Protein AF-D2VKE7-F1 (afdb_monomer)

pLDDT: mean 75.68, std 16.63, range [27.62, 98.12]

Secondary structure (DSSP, 8-state):
----------PPEEEEHHHHHHHHHHHHTTS-S-TT-S---SEEEEESHHHHH-S-EEEE----TT-TT---EEEE-TT----PEEEEEEES----TTGGGTS-GGG--HHHHHHTTEEEEEEEEE-TTS-EEEEEEEEEEHHHHHHHHHTT-HHHHHHHTBPSSTTEEEE-HHHHHIIIIIIIIII--HHHHHHHHHHIIIIIIIHHHHHIIIII--HHHHHHHHHHHHHHHHHHHHHHHHSSB--GGGGHHHHHHHHT-----HHHHHHHHHHHHHHHHHHHHHHHHHHHHHHHHHHHHTTTS-THHHHHHHHHHH-HHHHHHHH-EEEEEEEEE-TTSPEE-HHHHHSSHHHHHHHHHT-----HHHHHHHHHHHTT-----TT-EEEEEEEE-HHHHTT---GGGHHHHTTTTEEEEEEE-TTS-EEEEEEE-PPP----HHHHHHHTTS-TTSTTGGGTS-EEEEEEEEEEE-EEEEEEEEETTEEEEE-TTHHHHHHHHHH-TT--TTHHHHHHHHHH-TT--HHHHHHHHGGGTTEEEEEEEETT-SS-EEEEEEETTTTEEEPSGGGTTTSTT--B-PBP-HHHHHHHHHHTTTT-----S---SSHHHHHHHHHHHHHHHHHHHS-TTEEEEEEEEEETT--

Sequence (651 aa):
MEQSNFDAGGGSELISIQELIKKIQSLHSHFNDDHELHHPFRSIYLYGSSVYENKACKLVHNIRDDDDDSEGYLMIREGVVVGDLDILLVRDGFHHSGLKDLIHEEDRDEKDVFFEQDITLHFKLKGSKGNWYDIETHIMSTSIFMETIRQHKGITCQYVFMDRNEFVIYEDELMGWFRCFWFRNFHFHRRLFRRMIVREADVWCYSKARRLITIEKDYEKGKKNLIHGIRYFRLSNQILENLTINDYTVTNDLKKQVLSQNSTDWKYWEEMFEPMYLSERDEFNKKVDLHIQGGLKVASEYSEKVGVSTLCNIIEDHGLQYLSLNFSTDIIPLAIFDQNGEELDLVKYLTCESLIRVLLMGVKLNSEDYRHHILKQLSNLESDIRGYSILFKITQLEEMERIDETIPRKPLRETNGIVMSATVTDSLEITYKPVAVPLPKVYDEFRWLNTSTKNKTQSSQLSLLEVDEITSISKNYRGDTYILYNYCGKWRWSHPNEDLQYFTKLSNVRHSSGNEKEQFCSLLSPGANFEELNARLDNHTNKNFIFVKPISENYLSLIAVRDLTNNTILDLEPFSNLLFDCKYIQKENIGMLKKKALEMSSDLLYKLPYKCSSQHEKDIVTLLKYLYYLSNSLGFCYDGFNINLKLKSGR

Solvent-accessible surface area (backbone atoms only — not comparable to full-atom values): 36238 Å² total; per-residue (Å²): 134,81,85,76,76,77,79,73,84,67,68,61,40,43,40,50,43,59,58,54,49,48,51,54,47,59,59,42,61,65,46,50,93,69,91,79,65,94,64,79,57,44,30,32,34,57,39,55,69,49,53,42,70,33,94,32,55,48,62,54,80,70,68,56,98,84,49,100,76,54,76,53,40,42,41,33,46,57,92,61,84,67,52,59,43,33,34,43,38,30,16,55,80,63,59,62,74,68,56,67,83,76,48,62,84,90,70,72,46,82,71,49,60,55,54,56,36,45,44,80,45,79,49,75,47,70,36,76,83,66,52,77,35,48,34,40,37,37,40,30,18,35,59,58,49,53,48,40,44,68,62,25,35,53,71,50,41,53,63,48,27,48,54,84,62,49,45,48,80,43,60,40,66,64,54,46,39,38,38,74,45,47,38,65,42,22,53,38,30,53,66,56,36,48,56,30,41,52,45,46,22,50,55,68,9,40,51,40,14,50,43,24,32,68,72,70,62,39,52,68,63,12,51,52,24,42,50,47,20,45,41,51,34,60,51,46,45,36,33,73,76,64,67,26,41,88,65,66,55,81,45,47,65,57,45,52,61,57,68,71,54,86,79,74,54,55,69,60,50,45,73,69,45,43,64,56,41,51,50,43,50,51,51,40,50,51,55,47,49,53,50,43,51,52,37,51,51,54,40,50,75,38,54,89,45,73,35,68,64,31,54,51,50,48,35,75,75,43,8,57,37,50,43,6,41,49,66,46,25,36,58,42,82,74,40,35,27,42,66,84,49,49,76,48,61,48,79,79,36,67,68,29,66,68,55,52,49,61,54,52,74,40,43,62,66,91,45,68,69,61,45,50,53,50,49,58,63,51,69,78,57,92,76,87,62,52,46,25,33,34,36,30,32,37,33,58,49,68,78,58,66,76,73,55,89,63,75,72,46,55,38,62,57,31,42,48,59,21,28,34,33,43,34,28,35,91,86,72,45,76,45,78,45,85,55,34,78,53,76,62,68,77,71,66,61,67,56,50,64,61,68,36,76,81,46,83,84,64,75,59,58,76,73,70,56,46,74,65,44,77,78,46,36,29,72,29,66,30,54,55,51,35,36,38,23,40,55,75,91,40,80,46,74,46,54,80,61,47,65,61,48,48,54,46,44,74,44,40,88,79,73,71,83,67,57,62,57,57,51,51,31,47,24,46,32,86,85,52,52,66,68,62,52,48,69,69,40,66,92,43,53,61,33,30,42,31,27,33,33,30,77,86,48,83,39,40,27,45,74,46,35,33,36,66,90,80,71,42,78,50,78,58,74,89,48,56,82,67,48,62,90,32,54,53,69,62,69,52,62,60,70,60,49,43,52,51,17,61,74,43,50,83,74,59,73,73,80,69,96,70,84,66,92,47,70,67,54,44,52,53,51,40,30,52,51,39,49,53,52,45,28,76,64,44,58,95,54,37,75,28,67,47,71,44,65,34,24,69,88,74,85

Mean predicted aligned error: 10.67 Å

Foldseek 3Di:
DDDDPPPPPQDWWKDFVVVVVVVVVVVVVQFDPDPPDPDFFQFKFKDDPLVLQDLQFQFPPPDPVPDPPDTTIRGGGGPRPRAEIEMETEGADIARPPCCVVDDPVRDDPVVVQVRFWDWDWDWDQIPVRDIYIYIYIGHYLLVLVVCLLLLQLRSLQRLQADPDRGIPDHDLLRCLCSPPQCLQFRDELVSNLVNLCCCLVPVAQVVLVCCLPPVVNNVVSLVSLLVSLLSLVQVVCCLVPVHRPRSNPSNVVSVVSVPDDDSDVVVVCVPRVVSSVVSSVVSVVSSVVLQVVLLVLLVVLLVPAADVSVQVCLVVAFNSSCCHHVQKGKAWDFKAALLRDTDDCSVCSSPPLVLLLRVLSHPDPDPVVVVVSVVVNVVDDDDSANMKIKIWIAHDPVVVVVDPDDSCQRVQQQHGWIWMWHQHPVRHTHIATFWGDGGPDPCVVVVCVVCPVVPPPVCVVVVQQFDDFPFKFFAWPFWKKKWADDSLDIDIGTNCVVSVSSVCSSCVPDDPPVVVVLQQVQLDNPDDPVLLSVLCVVPNQKIFMWGDWPVDSHTATEWIAGRVVRDTDDCVVVCPSGPVHHYTDTDDVVVLLVVLVVCVVVLPDDRPDDDPDVVSVSVVSSVSSQVVVCVVPPPGTNTMDIDTQHPVRD

Structure (mmCIF, N/CA/C/O backbone):
data_AF-D2VKE7-F1
#
_entry.id   AF-D2VKE7-F1
#
loop_
_atom_site.group_PDB
_atom_site.id
_atom_site.type_symbol
_atom_site.label_atom_id
_atom_site.label_alt_id
_atom_site.label_comp_id
_atom_site.label_asym_id
_atom_site.label_entity_id
_atom_site.label_seq_id
_atom_site.pdbx_PDB_ins_code
_atom_site.Cartn_x
_atom_site.Cartn_y
_atom_site.Cartn_z
_atom_site.occupancy
_atom_site.B_iso_or_equiv
_atom_site.auth_seq_id
_atom_site.auth_comp_id
_atom_site.auth_asym_id
_atom_site.auth_atom_id
_atom_site.pdbx_PDB_model_num
ATOM 1 N N . MET A 1 1 ? 3.727 -2.677 -62.924 1.00 36.53 1 MET A N 1
ATOM 2 C CA . MET A 1 1 ? 4.620 -3.054 -61.814 1.00 36.53 1 MET A CA 1
ATOM 3 C C . MET A 1 1 ? 3.749 -3.709 -60.775 1.00 36.53 1 MET A C 1
ATOM 5 O O . MET A 1 1 ? 2.886 -3.053 -60.208 1.00 36.53 1 MET A O 1
ATOM 9 N N . GLU A 1 2 ? 3.883 -5.024 -60.700 1.00 29.02 2 GLU A N 1
ATOM 10 C CA . GLU A 1 2 ? 3.156 -5.911 -59.803 1.00 29.02 2 GLU A CA 1
ATOM 11 C C . GLU A 1 2 ? 3.424 -5.526 -58.346 1.00 29.02 2 GLU A C 1
ATOM 13 O O . GLU A 1 2 ? 4.550 -5.184 -57.982 1.00 29.02 2 GLU A O 1
ATOM 18 N N . GLN A 1 3 ? 2.376 -5.569 -57.521 1.00 28.12 3 GLN A N 1
ATOM 19 C CA . GLN A 1 3 ? 2.510 -5.576 -56.070 1.00 28.12 3 GLN A CA 1
ATOM 20 C C . GLN A 1 3 ? 3.295 -6.831 -55.682 1.00 28.12 3 GLN A C 1
ATOM 22 O O . GLN A 1 3 ? 2.772 -7.942 -55.726 1.00 28.12 3 GLN A O 1
ATOM 27 N N . SER A 1 4 ? 4.567 -6.649 -55.337 1.00 27.62 4 SER A N 1
ATOM 28 C CA . SER A 1 4 ? 5.378 -7.694 -54.732 1.00 27.62 4 SER A CA 1
ATOM 29 C C . SER A 1 4 ? 4.801 -8.015 -53.354 1.00 27.62 4 SER A C 1
ATOM 31 O O . SER A 1 4 ? 5.002 -7.257 -52.400 1.00 27.62 4 SER A O 1
ATOM 33 N N . ASN A 1 5 ? 4.091 -9.139 -53.259 1.00 30.50 5 ASN A N 1
ATOM 34 C CA . ASN A 1 5 ? 3.922 -9.854 -52.004 1.00 30.50 5 ASN A CA 1
ATOM 35 C C . ASN A 1 5 ? 5.329 -10.166 -51.493 1.00 30.50 5 ASN A C 1
ATOM 37 O O . ASN A 1 5 ? 6.007 -11.056 -52.004 1.00 30.50 5 ASN A O 1
ATOM 41 N N . PHE A 1 6 ? 5.788 -9.384 -50.521 1.00 29.62 6 PHE A N 1
ATOM 42 C CA . PHE A 1 6 ? 6.873 -9.806 -49.656 1.00 29.62 6 PHE A CA 1
ATOM 43 C C . PHE A 1 6 ? 6.324 -10.972 -48.829 1.00 29.62 6 PHE A C 1
ATOM 45 O O . PHE A 1 6 ? 5.795 -10.779 -47.737 1.00 29.62 6 PHE A O 1
ATOM 52 N N . ASP A 1 7 ? 6.449 -12.183 -49.369 1.00 37.47 7 ASP A N 1
ATOM 53 C CA . ASP A 1 7 ? 6.591 -13.387 -48.558 1.00 37.47 7 ASP A CA 1
ATOM 54 C C . ASP A 1 7 ? 7.908 -13.241 -47.787 1.00 37.47 7 ASP A C 1
ATOM 56 O O . ASP A 1 7 ? 8.971 -13.727 -48.176 1.00 37.47 7 ASP A O 1
ATOM 60 N N . ALA A 1 8 ? 7.852 -12.482 -46.694 1.00 36.50 8 ALA A N 1
ATOM 61 C CA . ALA A 1 8 ? 8.886 -12.482 -45.682 1.00 36.50 8 ALA A CA 1
ATOM 62 C C . ALA A 1 8 ? 8.768 -13.805 -44.919 1.00 36.50 8 ALA A C 1
ATOM 64 O O . ALA A 1 8 ? 8.198 -13.867 -43.832 1.00 36.50 8 ALA A O 1
ATOM 65 N N . GLY A 1 9 ? 9.336 -14.865 -45.495 1.00 38.34 9 GLY A N 1
ATOM 66 C CA . GLY A 1 9 ? 9.727 -16.082 -44.786 1.00 38.34 9 GLY A CA 1
ATOM 67 C C . GLY A 1 9 ? 10.853 -15.808 -43.783 1.00 38.34 9 GLY A C 1
ATOM 68 O O . GLY A 1 9 ? 11.872 -16.492 -43.798 1.00 38.34 9 GLY A O 1
ATOM 69 N N . GLY A 1 10 ? 10.696 -14.773 -42.954 1.00 45.66 10 GLY A N 1
ATOM 70 C CA . GLY A 1 10 ? 11.556 -14.506 -41.816 1.00 45.66 10 GLY A CA 1
ATOM 71 C C . GLY A 1 10 ? 11.177 -15.475 -40.704 1.00 45.66 10 GLY A C 1
ATOM 72 O O . GLY A 1 10 ? 10.166 -15.284 -40.026 1.00 45.66 10 GLY A O 1
ATOM 73 N N . GLY A 1 11 ? 11.924 -16.569 -40.569 1.00 51.50 11 GLY A N 1
ATOM 74 C CA . GLY A 1 11 ? 11.696 -17.540 -39.506 1.00 51.50 11 GLY A CA 1
ATOM 75 C C . GLY A 1 11 ? 11.968 -16.904 -38.144 1.00 51.50 11 GLY A C 1
ATOM 76 O O . GLY A 1 11 ? 13.064 -16.434 -37.899 1.00 51.50 11 GLY A O 1
ATOM 77 N N . SER A 1 12 ? 11.030 -16.912 -37.206 1.00 53.09 12 SER A N 1
ATOM 78 C CA . SER A 1 12 ? 11.308 -16.510 -35.817 1.00 53.09 12 SER A CA 1
ATOM 79 C C . SER A 1 12 ? 12.436 -17.347 -35.192 1.00 53.09 12 SER A C 1
ATOM 81 O O . SER A 1 12 ? 12.582 -18.527 -35.515 1.00 53.09 12 SER A O 1
ATOM 83 N N . GLU A 1 13 ? 13.236 -16.756 -34.299 1.00 60.75 13 GLU A N 1
ATOM 84 C CA . GLU A 1 13 ? 14.143 -17.526 -33.442 1.00 60.75 13 GLU A CA 1
ATOM 85 C C . GLU A 1 13 ? 13.379 -17.894 -32.168 1.00 60.75 13 GLU A C 1
ATOM 87 O O . GLU A 1 13 ? 12.838 -17.041 -31.468 1.00 60.75 13 GLU A O 1
ATOM 92 N N . LEU A 1 14 ? 13.256 -19.188 -31.901 1.00 55.53 14 LEU A N 1
ATOM 93 C CA . LEU A 1 14 ? 12.597 -19.676 -30.696 1.00 55.53 14 LEU A CA 1
ATOM 94 C C . LEU A 1 14 ? 13.662 -19.921 -29.632 1.00 55.53 14 LEU A C 1
ATOM 96 O O . LEU A 1 14 ? 14.629 -20.646 -29.894 1.00 55.53 14 LEU A O 1
ATOM 100 N N . ILE A 1 15 ? 13.474 -19.329 -28.452 1.00 63.81 15 ILE A N 1
ATOM 101 C CA . ILE A 1 15 ? 14.066 -19.841 -27.215 1.00 63.81 15 ILE A CA 1
ATOM 102 C C . ILE A 1 15 ? 12.986 -20.703 -26.572 1.00 63.81 15 ILE A C 1
ATOM 104 O O . ILE A 1 15 ? 11.871 -20.236 -26.319 1.00 63.81 15 ILE A O 1
ATOM 108 N N . SER A 1 16 ? 13.294 -21.976 -26.338 1.00 65.00 16 SER A N 1
ATOM 109 C CA . SER A 1 16 ? 12.373 -22.844 -25.615 1.00 65.00 16 SER A CA 1
ATOM 110 C C . SER A 1 16 ? 12.223 -22.315 -24.186 1.00 65.00 16 SER A C 1
ATOM 112 O O . SER A 1 16 ? 13.207 -22.227 -23.446 1.00 65.00 16 SER A O 1
ATOM 114 N N . ILE A 1 17 ? 10.995 -21.954 -23.785 1.00 63.28 17 ILE A N 1
ATOM 115 C CA . ILE A 1 17 ? 10.716 -21.580 -22.388 1.00 63.28 17 ILE A CA 1
ATOM 116 C C . ILE A 1 17 ? 11.044 -22.767 -21.495 1.00 63.28 17 ILE A C 1
ATOM 118 O O . ILE A 1 17 ? 11.577 -22.571 -20.413 1.00 63.28 17 ILE A O 1
ATOM 122 N N . GLN A 1 18 ? 10.822 -23.995 -21.965 1.00 63.12 18 GLN A N 1
ATOM 123 C CA . GLN A 1 18 ? 11.223 -25.181 -21.226 1.00 63.12 18 GLN A CA 1
ATOM 124 C C . GLN A 1 18 ? 12.740 -25.301 -21.071 1.00 63.12 18 GLN A C 1
ATOM 126 O O . GLN A 1 18 ? 13.175 -25.729 -20.015 1.00 63.12 18 GLN A O 1
ATOM 131 N N . GLU A 1 19 ? 13.568 -24.934 -22.055 1.00 66.88 19 GLU A N 1
ATOM 132 C CA . GLU A 1 19 ? 15.032 -24.925 -21.875 1.00 66.88 19 GLU A CA 1
ATOM 133 C C . GLU A 1 19 ? 15.481 -23.843 -20.895 1.00 66.88 19 GLU A C 1
ATOM 135 O O . GLU A 1 19 ? 16.331 -24.104 -20.044 1.00 66.88 19 GLU A O 1
ATOM 140 N N . LEU A 1 20 ? 14.887 -22.650 -20.975 1.00 69.50 20 LEU A N 1
ATOM 141 C CA . LEU A 1 20 ? 15.126 -21.566 -20.024 1.00 69.50 20 LEU A CA 1
ATOM 142 C C . LEU A 1 20 ? 14.704 -21.983 -18.606 1.00 69.50 20 LEU A C 1
ATOM 144 O O . LEU A 1 20 ? 15.504 -21.882 -17.680 1.00 69.50 20 LEU A O 1
ATOM 148 N N . ILE A 1 21 ? 13.495 -22.528 -18.445 1.00 66.62 21 ILE A N 1
ATOM 149 C CA . ILE A 1 21 ? 12.981 -23.064 -17.180 1.00 66.62 21 ILE A CA 1
ATOM 150 C C . ILE A 1 21 ? 13.853 -24.221 -16.699 1.00 66.62 21 ILE A C 1
ATOM 152 O O . ILE A 1 21 ? 14.247 -24.202 -15.544 1.00 66.62 21 ILE A O 1
ATOM 156 N N . LYS A 1 22 ? 14.236 -25.183 -17.549 1.00 69.69 22 LYS A N 1
ATOM 157 C CA . LYS A 1 22 ? 15.144 -26.289 -17.189 1.00 69.69 22 LYS A CA 1
ATOM 158 C C . LYS A 1 22 ? 16.506 -25.766 -16.755 1.00 69.69 22 LYS A C 1
ATOM 160 O O . LYS A 1 22 ? 17.082 -26.292 -15.808 1.00 69.69 22 LYS A O 1
ATOM 165 N N . LYS A 1 23 ? 17.034 -24.721 -17.400 1.00 71.69 23 LYS A N 1
ATOM 166 C CA . LYS A 1 23 ? 18.300 -24.097 -17.002 1.00 71.69 23 LYS A CA 1
ATOM 167 C C . LYS A 1 23 ? 18.164 -23.426 -15.640 1.00 71.69 23 LYS A C 1
ATOM 169 O O . LYS A 1 23 ? 18.988 -23.683 -14.766 1.00 71.69 23 LYS A O 1
ATOM 174 N N . ILE A 1 24 ? 17.100 -22.656 -15.437 1.00 67.62 24 ILE A N 1
ATOM 175 C CA . ILE A 1 24 ? 16.751 -22.041 -14.154 1.00 67.62 24 ILE A CA 1
ATOM 176 C C . ILE A 1 24 ? 16.557 -23.118 -13.069 1.00 67.62 24 ILE A C 1
ATOM 178 O O . ILE A 1 24 ? 17.099 -22.996 -11.977 1.00 67.62 24 ILE A O 1
ATOM 182 N N . GLN A 1 25 ? 15.860 -24.212 -13.373 1.00 67.38 25 GLN A N 1
ATOM 183 C CA . GLN A 1 25 ? 15.643 -25.353 -12.482 1.00 67.38 25 GLN A CA 1
ATOM 184 C C . GLN A 1 25 ? 16.943 -26.114 -12.190 1.00 67.38 25 GLN A C 1
ATOM 186 O O . GLN A 1 25 ? 17.146 -26.575 -11.076 1.00 67.38 25 GLN A O 1
ATOM 191 N N . SER A 1 26 ? 17.864 -26.222 -13.150 1.00 69.06 26 SER A N 1
ATOM 192 C CA . SER A 1 26 ? 19.182 -26.831 -12.920 1.00 69.06 26 SER A CA 1
ATOM 193 C C . SER A 1 26 ? 20.069 -25.968 -12.020 1.00 69.06 26 SER A C 1
ATOM 195 O O . SER A 1 26 ? 20.864 -26.488 -11.243 1.00 69.06 26 SER A O 1
ATOM 197 N N . LEU A 1 27 ? 19.917 -24.642 -12.088 1.00 63.81 27 LEU A N 1
ATOM 198 C CA . LEU A 1 27 ? 20.518 -23.736 -11.111 1.00 63.81 27 LEU A CA 1
ATOM 199 C C . LEU A 1 27 ? 19.831 -23.919 -9.749 1.00 63.81 27 LEU A C 1
ATOM 201 O O . LEU A 1 27 ? 20.497 -23.938 -8.723 1.00 63.81 27 LEU A O 1
ATOM 205 N N . HIS A 1 28 ? 18.515 -24.146 -9.746 1.00 61.28 28 HIS A N 1
ATOM 206 C CA . HIS A 1 28 ? 17.702 -24.386 -8.552 1.00 61.28 28 HIS A CA 1
ATOM 207 C C . HIS A 1 28 ? 18.000 -25.698 -7.826 1.00 61.28 28 HIS A C 1
ATOM 209 O O . HIS A 1 28 ? 18.006 -25.696 -6.601 1.00 61.28 28 HIS A O 1
ATOM 215 N N . SER A 1 29 ? 18.328 -26.787 -8.525 1.00 62.66 29 SER A N 1
ATOM 216 C CA . SER A 1 29 ? 18.700 -28.053 -7.877 1.00 62.66 29 SER A CA 1
ATOM 217 C C . SER A 1 29 ? 19.952 -27.933 -7.001 1.00 62.66 29 SER A C 1
ATOM 219 O O . SER A 1 29 ? 20.214 -28.814 -6.195 1.00 62.66 29 SER A O 1
ATOM 221 N N . HIS A 1 30 ? 20.727 -26.853 -7.153 1.00 59.84 30 HIS A N 1
ATOM 222 C CA . HIS A 1 30 ? 21.849 -26.519 -6.273 1.00 59.84 30 HIS A CA 1
ATOM 223 C C . HIS A 1 30 ? 21.423 -25.716 -5.027 1.00 59.84 30 HIS A C 1
ATOM 225 O O . HIS A 1 30 ? 22.238 -25.510 -4.138 1.00 59.84 30 HIS A O 1
ATOM 231 N N . PHE A 1 31 ? 20.168 -25.260 -4.956 1.00 55.34 31 PHE A N 1
ATOM 232 C CA . PHE A 1 31 ? 19.607 -24.418 -3.892 1.00 55.34 31 PHE A CA 1
ATOM 233 C C . PHE A 1 31 ? 18.536 -25.116 -3.037 1.00 55.34 31 PHE A C 1
ATOM 235 O O . PHE A 1 31 ? 17.963 -24.474 -2.160 1.00 55.34 31 PHE A O 1
ATOM 242 N N . ASN A 1 32 ? 18.227 -26.393 -3.281 1.00 53.22 32 ASN A N 1
ATOM 243 C CA . ASN A 1 32 ? 17.173 -27.118 -2.569 1.00 53.22 32 ASN A CA 1
ATOM 244 C C . ASN A 1 32 ? 17.678 -28.486 -2.083 1.00 53.22 32 ASN A C 1
ATOM 246 O O . ASN A 1 32 ? 17.909 -29.373 -2.900 1.00 53.22 32 ASN A O 1
ATOM 250 N N . ASP A 1 33 ? 17.756 -28.669 -0.761 1.00 53.78 33 ASP A N 1
ATOM 251 C CA . ASP A 1 33 ? 17.902 -29.995 -0.132 1.00 53.78 33 ASP A CA 1
ATOM 252 C C . ASP A 1 33 ? 16.542 -30.723 -0.003 1.00 53.78 33 ASP A C 1
ATOM 254 O O . ASP A 1 33 ? 16.496 -31.943 0.150 1.00 53.78 33 ASP A O 1
ATOM 258 N N . ASP A 1 34 ? 15.421 -29.996 -0.128 1.00 55.25 34 ASP A N 1
ATOM 259 C CA . ASP A 1 34 ? 14.066 -30.550 -0.034 1.00 55.25 34 ASP A CA 1
ATOM 260 C C . ASP A 1 34 ? 13.479 -30.858 -1.423 1.00 55.25 34 ASP A C 1
ATOM 262 O O . ASP A 1 34 ? 13.107 -29.968 -2.199 1.00 55.25 34 ASP A O 1
ATOM 266 N N . HIS A 1 35 ? 13.375 -32.154 -1.725 1.00 52.56 35 HIS A N 1
ATOM 267 C CA . HIS A 1 35 ? 12.932 -32.719 -3.005 1.00 52.56 35 HIS A CA 1
ATOM 268 C C . HIS A 1 35 ? 11.407 -32.651 -3.277 1.00 52.56 35 HIS A C 1
ATOM 270 O O . HIS A 1 35 ? 10.957 -33.182 -4.289 1.00 52.56 35 HIS A O 1
ATOM 276 N N . GLU A 1 36 ? 10.594 -32.006 -2.430 1.00 52.53 36 GLU A N 1
ATOM 277 C CA . GLU A 1 36 ? 9.116 -32.112 -2.481 1.00 52.53 36 GLU A CA 1
ATOM 278 C C . GLU A 1 36 ? 8.355 -30.861 -2.982 1.00 52.53 36 GLU A C 1
ATOM 280 O O . GLU A 1 36 ? 7.130 -30.771 -2.851 1.00 52.53 36 GLU A O 1
ATOM 285 N N . LEU A 1 37 ? 9.025 -29.862 -3.561 1.00 53.75 37 LEU A N 1
ATOM 286 C CA . LEU A 1 37 ? 8.332 -28.695 -4.129 1.00 53.75 37 LEU A CA 1
ATOM 287 C C . LEU A 1 37 ? 8.017 -28.906 -5.617 1.00 53.75 37 LEU A C 1
ATOM 289 O O . LEU A 1 37 ? 8.865 -28.692 -6.477 1.00 53.75 37 LEU A O 1
ATOM 293 N N . HIS A 1 38 ? 6.764 -29.270 -5.916 1.00 54.03 38 HIS A N 1
ATOM 294 C CA . HIS A 1 38 ? 6.257 -29.424 -7.289 1.00 54.03 38 HIS A CA 1
ATOM 295 C C . HIS A 1 38 ? 6.287 -28.123 -8.121 1.00 54.03 38 HIS A C 1
ATOM 297 O O . HIS A 1 38 ? 6.332 -28.196 -9.346 1.00 54.03 38 HIS A O 1
ATOM 303 N N . HIS A 1 39 ? 6.343 -26.943 -7.485 1.00 63.09 39 HIS A N 1
ATOM 304 C CA . HIS A 1 39 ? 6.500 -25.650 -8.164 1.00 63.09 39 HIS A CA 1
ATOM 305 C C . HIS A 1 39 ? 7.540 -24.774 -7.441 1.00 63.09 39 HIS A C 1
ATOM 307 O O . HIS A 1 39 ? 7.248 -24.239 -6.372 1.00 63.09 39 HIS A O 1
ATOM 313 N N . PRO A 1 40 ? 8.760 -24.616 -7.988 1.00 70.25 40 PRO A N 1
ATOM 314 C CA . PRO A 1 40 ? 9.832 -23.871 -7.323 1.00 70.25 40 PRO A CA 1
ATOM 315 C C . PRO A 1 40 ? 9.679 -22.345 -7.391 1.00 70.25 40 PRO A C 1
ATOM 317 O O . PRO A 1 40 ? 10.398 -21.646 -6.681 1.00 70.25 40 PRO A O 1
ATOM 320 N N . PHE A 1 41 ? 8.779 -21.829 -8.235 1.00 82.12 41 PHE A N 1
ATOM 321 C CA . PHE A 1 41 ? 8.556 -20.397 -8.445 1.00 82.12 41 PHE A CA 1
ATOM 322 C C . PHE A 1 41 ? 7.080 -20.045 -8.286 1.00 82.12 41 PHE A C 1
ATOM 324 O O . PHE A 1 41 ? 6.203 -20.831 -8.637 1.00 82.12 41 PHE A O 1
ATOM 331 N N . ARG A 1 42 ? 6.838 -18.835 -7.788 1.00 84.19 42 ARG A N 1
ATOM 332 C CA . ARG A 1 42 ? 5.534 -18.171 -7.713 1.00 84.19 42 ARG A CA 1
ATOM 333 C C . ARG A 1 42 ? 5.234 -17.389 -8.984 1.00 84.19 42 ARG A C 1
ATOM 335 O O . ARG A 1 42 ? 4.100 -17.376 -9.447 1.00 84.19 42 ARG A O 1
ATOM 342 N N . SER A 1 43 ? 6.255 -16.769 -9.575 1.00 86.94 43 SER A N 1
ATOM 343 C CA . SER A 1 43 ? 6.112 -16.042 -10.836 1.00 86.94 43 SER A CA 1
ATOM 344 C C . SER A 1 43 ? 7.442 -15.845 -11.564 1.00 86.94 43 SER A C 1
ATOM 346 O O . SER A 1 43 ? 8.502 -15.803 -10.943 1.00 86.94 43 SER A O 1
ATOM 348 N N . ILE A 1 44 ? 7.366 -15.694 -12.883 1.00 86.75 44 ILE A N 1
ATOM 349 C CA . ILE A 1 44 ? 8.459 -15.456 -13.823 1.00 86.75 44 ILE A CA 1
ATOM 350 C C . ILE A 1 44 ? 8.018 -14.324 -14.754 1.00 86.75 44 ILE A C 1
ATOM 352 O O . ILE A 1 44 ? 7.104 -14.497 -15.565 1.00 86.75 44 ILE A O 1
ATOM 356 N N . TYR A 1 45 ? 8.686 -13.179 -14.663 1.00 86.75 45 TYR A N 1
ATOM 357 C CA . TYR A 1 45 ? 8.397 -11.999 -15.475 1.00 86.75 45 TYR A CA 1
ATOM 358 C C . TYR A 1 45 ? 9.549 -11.698 -16.425 1.00 86.75 45 TYR A C 1
ATOM 360 O O . TYR A 1 45 ? 10.714 -11.802 -16.047 1.00 86.75 45 TYR A O 1
ATOM 368 N N . LEU A 1 46 ? 9.220 -11.265 -17.636 1.00 82.88 46 LEU A N 1
ATOM 369 C CA . LEU A 1 46 ? 10.170 -10.654 -18.556 1.00 82.88 46 LEU A CA 1
ATOM 370 C C . LEU A 1 46 ? 10.152 -9.146 -18.384 1.00 82.88 46 LEU A C 1
ATOM 372 O O . LEU A 1 46 ? 9.090 -8.528 -18.307 1.00 82.88 46 LEU A O 1
ATOM 376 N N . TYR A 1 47 ? 11.332 -8.541 -18.371 1.00 81.44 47 TYR A N 1
ATOM 377 C CA . TYR A 1 47 ? 11.440 -7.100 -18.307 1.00 81.44 47 TYR A CA 1
ATOM 378 C C . TYR A 1 47 ? 12.680 -6.562 -19.004 1.00 81.44 47 TYR A C 1
ATOM 380 O O . TYR A 1 47 ? 13.439 -7.271 -19.661 1.00 81.44 47 TYR A O 1
ATOM 388 N N . GLY A 1 48 ? 12.844 -5.248 -18.894 1.00 77.88 48 GLY A N 1
ATOM 389 C CA . GLY A 1 48 ? 14.031 -4.577 -19.376 1.00 77.88 48 GLY A CA 1
ATOM 390 C C . GLY A 1 48 ? 13.812 -3.873 -20.696 1.00 77.88 48 GLY A C 1
ATOM 391 O O . GLY A 1 48 ? 12.757 -3.919 -21.327 1.00 77.88 48 GLY A O 1
ATOM 392 N N . SER A 1 49 ? 14.846 -3.151 -21.111 1.00 73.75 49 SER A N 1
ATOM 393 C CA . SER A 1 49 ? 14.733 -2.256 -22.268 1.00 73.75 49 SER A CA 1
ATOM 394 C C . SER A 1 49 ? 14.496 -3.052 -23.559 1.00 73.75 49 SER A C 1
ATOM 396 O O . SER A 1 49 ? 13.672 -2.646 -24.370 1.00 73.75 49 SER A O 1
ATOM 398 N N . SER A 1 50 ? 15.092 -4.243 -23.680 1.00 72.06 50 SER A N 1
ATOM 399 C CA . SER A 1 50 ? 14.878 -5.169 -24.801 1.00 72.06 50 SER A CA 1
ATOM 400 C C . SER A 1 50 ? 13.421 -5.633 -24.942 1.00 72.06 50 SER A C 1
ATOM 402 O O . SER A 1 50 ? 12.948 -5.817 -26.065 1.00 72.06 50 SER A O 1
ATOM 404 N N . VAL A 1 51 ? 12.711 -5.781 -23.817 1.00 70.00 51 VAL A N 1
ATOM 405 C CA . VAL A 1 51 ? 11.302 -6.198 -23.757 1.00 70.00 51 VAL A CA 1
ATOM 406 C C . VAL A 1 51 ? 10.361 -5.047 -24.124 1.00 70.00 51 VAL A C 1
ATOM 408 O O . VAL A 1 51 ? 9.396 -5.251 -24.853 1.00 70.00 51 VAL A O 1
ATOM 411 N N . TYR A 1 52 ? 10.662 -3.823 -23.683 1.00 70.56 52 TYR A N 1
ATOM 412 C CA . TYR A 1 52 ? 9.832 -2.644 -23.971 1.00 70.56 52 TYR A CA 1
ATOM 413 C C . TYR A 1 52 ? 9.972 -2.124 -25.407 1.00 70.56 52 TYR A C 1
ATOM 415 O O . TYR A 1 52 ? 9.022 -1.603 -25.991 1.00 70.56 52 TYR A O 1
ATOM 423 N N . GLU A 1 53 ? 11.171 -2.228 -25.976 1.00 66.62 53 GLU A N 1
ATOM 424 C CA . GLU A 1 53 ? 11.508 -1.597 -27.255 1.00 66.62 53 GLU A CA 1
ATOM 425 C C . GLU A 1 53 ? 11.017 -2.377 -28.463 1.00 66.62 53 GLU A C 1
ATOM 427 O O . GLU A 1 53 ? 10.685 -1.799 -29.501 1.00 66.62 53 GLU A O 1
ATOM 432 N N . ASN A 1 54 ? 10.957 -3.693 -28.324 1.00 57.03 54 ASN A N 1
ATOM 433 C CA . ASN A 1 54 ? 10.550 -4.580 -29.381 1.00 57.03 54 ASN A CA 1
ATOM 434 C C . ASN A 1 54 ? 9.328 -5.340 -28.888 1.00 57.03 54 ASN A C 1
ATOM 436 O O . ASN A 1 54 ? 9.369 -5.943 -27.822 1.00 57.03 54 ASN A O 1
ATOM 440 N N . LYS A 1 55 ? 8.275 -5.433 -29.709 1.00 54.25 55 LYS A N 1
ATOM 441 C CA . LYS A 1 55 ? 7.183 -6.422 -29.547 1.00 54.25 55 LYS A CA 1
ATOM 442 C C . LYS A 1 55 ? 7.700 -7.871 -29.726 1.00 54.25 55 LYS A C 1
ATOM 444 O O . LYS A 1 55 ? 7.046 -8.700 -30.356 1.00 54.25 55 LYS A O 1
ATOM 449 N N . ALA A 1 56 ? 8.937 -8.126 -29.303 1.00 45.94 56 ALA A N 1
ATOM 450 C CA . ALA A 1 56 ? 9.769 -9.283 -29.562 1.00 45.94 56 ALA A CA 1
ATOM 451 C C . ALA A 1 56 ? 9.436 -10.453 -28.667 1.00 45.94 56 ALA A C 1
ATOM 453 O O . ALA A 1 56 ? 9.889 -11.535 -28.973 1.00 45.94 56 ALA A O 1
ATOM 454 N N . CYS A 1 57 ? 8.657 -10.260 -27.612 1.00 49.34 57 CYS A N 1
ATOM 455 C CA . CYS A 1 57 ? 8.160 -11.349 -26.796 1.00 49.34 57 CYS A CA 1
ATOM 456 C C . CYS A 1 57 ? 6.639 -11.241 -26.780 1.00 49.34 57 CYS A C 1
ATOM 458 O O . CYS A 1 57 ? 6.059 -10.732 -25.834 1.00 49.34 57 CYS A O 1
ATOM 460 N N . LYS A 1 58 ? 5.976 -11.673 -27.859 1.00 51.22 58 LYS A N 1
ATOM 461 C CA . LYS A 1 58 ? 4.627 -12.204 -27.660 1.00 51.22 58 LYS A CA 1
ATOM 462 C C . LYS A 1 58 ? 4.833 -13.620 -27.158 1.00 51.22 58 LYS A C 1
ATOM 464 O O . LYS A 1 58 ? 5.331 -14.448 -27.921 1.00 51.22 58 LYS A O 1
ATOM 469 N N . LEU A 1 59 ? 4.471 -13.893 -25.908 1.00 50.25 59 LEU A N 1
ATOM 470 C CA . LEU A 1 59 ? 4.193 -15.265 -25.503 1.00 50.25 59 LEU A CA 1
ATOM 471 C C . LEU A 1 59 ? 3.132 -15.806 -26.465 1.00 50.25 59 LEU A C 1
ATOM 473 O O . LEU A 1 59 ? 2.002 -15.319 -26.516 1.00 50.25 59 LEU A O 1
ATOM 477 N N . VAL A 1 60 ? 3.524 -16.759 -27.306 1.00 50.06 60 VAL A N 1
ATOM 478 C CA . VAL A 1 60 ? 2.568 -17.500 -28.122 1.00 50.06 60 VAL A CA 1
ATOM 479 C C . VAL A 1 60 ? 2.111 -18.654 -27.255 1.00 50.06 60 VAL A C 1
ATOM 481 O O . VAL A 1 60 ? 2.734 -19.711 -27.218 1.00 50.06 60 VAL A O 1
ATOM 484 N N . HIS A 1 61 ? 1.043 -18.415 -26.500 1.00 45.22 61 HIS A N 1
ATOM 485 C CA . HIS A 1 61 ? 0.353 -19.479 -25.792 1.00 45.22 61 HIS A CA 1
ATOM 486 C C . HIS A 1 61 ? -0.356 -20.362 -26.826 1.00 45.22 61 HIS A C 1
ATOM 488 O O . HIS A 1 61 ? -1.425 -20.017 -27.317 1.00 45.22 61 HIS A O 1
ATOM 494 N N . ASN A 1 62 ? 0.254 -21.498 -27.160 1.00 39.97 62 ASN A N 1
ATOM 495 C CA . ASN A 1 62 ? -0.438 -22.665 -27.716 1.00 39.97 62 ASN A CA 1
ATOM 496 C C . ASN A 1 62 ? -0.645 -23.712 -26.607 1.00 39.97 62 ASN A C 1
ATOM 498 O O . ASN A 1 62 ? -0.484 -24.908 -26.824 1.00 39.97 62 ASN A O 1
ATOM 502 N N . ILE A 1 63 ? -0.972 -23.251 -25.400 1.00 39.81 63 ILE A N 1
ATOM 503 C CA . ILE A 1 63 ? -1.365 -24.121 -24.295 1.00 39.81 63 ILE A CA 1
ATOM 504 C C . ILE A 1 63 ? -2.860 -24.363 -24.491 1.00 39.81 63 ILE A C 1
ATOM 506 O O . ILE A 1 63 ? -3.678 -23.474 -24.262 1.00 39.81 63 ILE A O 1
ATOM 510 N N . ARG A 1 64 ? -3.213 -25.522 -25.047 1.00 39.72 64 ARG A N 1
ATOM 511 C CA . ARG A 1 64 ? -4.541 -26.089 -24.817 1.00 39.72 64 ARG A CA 1
ATOM 512 C C . ARG A 1 64 ? -4.459 -26.740 -23.446 1.00 39.72 64 ARG A C 1
ATOM 514 O O . ARG A 1 64 ? -3.596 -27.588 -23.256 1.00 39.72 64 ARG A O 1
ATOM 521 N N . ASP A 1 65 ? -5.338 -26.336 -22.537 1.00 42.44 65 ASP A N 1
ATOM 522 C CA . ASP A 1 65 ? -5.345 -26.746 -21.123 1.00 42.44 65 ASP A CA 1
ATOM 523 C C . ASP A 1 65 ? -5.501 -28.267 -20.888 1.00 42.44 65 ASP A C 1
ATOM 525 O O . ASP A 1 65 ? -5.451 -28.711 -19.746 1.00 42.44 65 ASP A O 1
ATOM 529 N N . ASP A 1 66 ? -5.648 -29.073 -21.946 1.00 43.44 66 ASP A N 1
ATOM 530 C CA . ASP A 1 66 ? -5.916 -30.513 -21.861 1.00 43.44 66 ASP A CA 1
ATOM 531 C C . ASP A 1 66 ? -4.706 -31.418 -22.181 1.00 43.44 66 ASP A C 1
ATOM 533 O O . ASP A 1 66 ? -4.799 -32.627 -21.975 1.00 43.44 66 ASP A O 1
ATOM 537 N N . ASP A 1 67 ? -3.576 -30.877 -22.659 1.00 46.62 67 ASP A N 1
ATOM 538 C CA . ASP A 1 67 ? -2.376 -31.673 -22.963 1.00 46.62 67 ASP A CA 1
ATOM 539 C C . ASP A 1 67 ? -1.230 -31.319 -21.994 1.00 46.62 67 ASP A C 1
ATOM 541 O O . ASP A 1 67 ? -0.587 -30.270 -22.124 1.00 46.62 67 ASP A O 1
ATOM 545 N N . ASP A 1 68 ? -0.932 -32.244 -21.071 1.00 48.81 68 ASP A N 1
ATOM 546 C CA . ASP A 1 68 ? 0.199 -32.224 -20.111 1.00 48.81 68 ASP A CA 1
ATOM 547 C C . ASP A 1 68 ? 1.588 -32.042 -20.784 1.00 48.81 68 ASP A C 1
ATOM 549 O O . ASP A 1 68 ? 2.589 -31.813 -20.107 1.00 48.81 68 ASP A O 1
ATOM 553 N N . ASP A 1 69 ? 1.650 -32.087 -22.121 1.00 50.34 69 ASP A N 1
ATOM 554 C CA . ASP A 1 69 ? 2.858 -31.971 -22.946 1.00 50.34 69 ASP A CA 1
ATOM 555 C C . ASP A 1 69 ? 2.941 -30.665 -23.772 1.00 50.34 69 ASP A C 1
ATOM 557 O O . ASP A 1 69 ? 3.790 -30.539 -24.661 1.00 50.34 69 ASP A O 1
ATOM 561 N N . SER A 1 70 ? 2.080 -29.666 -23.536 1.00 47.62 70 SER A N 1
ATOM 562 C CA . SER A 1 70 ? 2.119 -28.425 -24.327 1.00 47.62 70 SER A CA 1
ATOM 563 C C . SER A 1 70 ? 3.386 -27.584 -24.055 1.00 47.62 70 SER A C 1
ATOM 565 O O . SER A 1 70 ? 3.543 -26.908 -23.038 1.00 47.62 70 SER A O 1
ATOM 567 N N . GLU A 1 71 ? 4.338 -27.610 -24.996 1.00 48.88 71 GLU A N 1
ATOM 568 C CA . GLU A 1 71 ? 5.556 -26.798 -24.925 1.00 48.88 71 GLU A CA 1
ATOM 569 C C . GLU A 1 71 ? 5.244 -25.312 -25.195 1.00 48.88 71 GLU A C 1
ATOM 571 O O . GLU A 1 71 ? 4.924 -24.906 -26.315 1.00 48.88 71 GLU A O 1
ATOM 576 N N . GLY A 1 72 ? 5.363 -24.463 -24.170 1.00 49.44 72 GLY A N 1
ATOM 577 C CA . GLY A 1 72 ? 5.409 -23.012 -24.354 1.00 49.44 72 GLY A CA 1
ATOM 578 C C . GLY A 1 72 ? 6.731 -22.579 -25.002 1.00 49.44 72 GLY A C 1
ATOM 579 O O . GLY A 1 72 ? 7.807 -23.027 -24.599 1.00 49.44 72 GLY A O 1
ATOM 580 N N . TYR A 1 73 ? 6.679 -21.661 -25.971 1.00 51.06 73 TYR A N 1
ATOM 581 C CA . TYR A 1 73 ? 7.874 -21.071 -26.586 1.00 51.06 73 TYR A CA 1
ATOM 582 C C . TYR A 1 73 ? 7.903 -19.557 -26.397 1.00 51.06 73 TYR A C 1
ATOM 584 O O . TYR A 1 73 ? 6.891 -18.871 -26.569 1.00 51.06 73 TYR A O 1
ATOM 592 N N . LEU A 1 74 ? 9.093 -19.022 -26.111 1.00 55.69 74 LEU A N 1
ATOM 593 C CA . LEU A 1 74 ? 9.334 -17.591 -26.154 1.00 55.69 74 LEU A CA 1
ATOM 594 C C . LEU A 1 74 ? 9.675 -17.264 -27.604 1.00 55.69 74 LEU A C 1
ATOM 596 O O . LEU A 1 74 ? 10.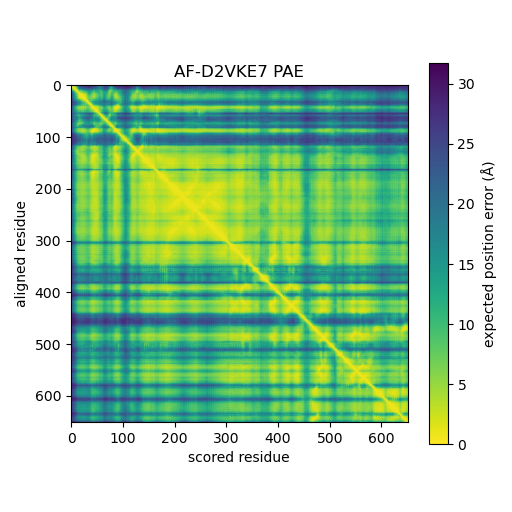774 -17.547 -28.088 1.00 55.69 74 LEU A O 1
ATOM 600 N N . MET A 1 75 ? 8.690 -16.731 -28.322 1.00 52.66 75 MET A N 1
ATOM 601 C CA . MET A 1 75 ? 8.864 -16.344 -29.715 1.00 52.66 75 MET A CA 1
ATOM 602 C C . MET A 1 75 ? 9.637 -15.037 -29.795 1.00 52.66 75 MET A C 1
ATOM 604 O O . MET A 1 75 ? 9.024 -13.974 -29.730 1.00 52.66 75 MET A O 1
ATOM 608 N N . ILE A 1 76 ? 10.952 -15.121 -30.005 1.00 56.69 76 ILE A N 1
ATOM 609 C CA . ILE A 1 76 ? 11.774 -13.965 -30.353 1.00 56.69 76 ILE A CA 1
ATOM 610 C C . ILE A 1 76 ? 11.641 -13.722 -31.858 1.00 56.69 76 ILE A C 1
ATOM 612 O O . ILE A 1 76 ? 12.071 -14.513 -32.702 1.00 56.69 76 ILE A O 1
ATOM 616 N N . ARG A 1 77 ? 10.988 -12.616 -32.230 1.00 52.75 77 ARG A N 1
ATOM 617 C CA . ARG A 1 77 ? 10.822 -12.254 -33.648 1.00 52.75 77 ARG A CA 1
ATOM 618 C C . ARG A 1 77 ? 12.187 -12.063 -34.323 1.00 52.75 77 ARG A C 1
ATOM 620 O O . ARG A 1 77 ? 13.059 -11.388 -33.782 1.00 52.75 77 ARG A O 1
ATOM 627 N N . GLU A 1 78 ? 12.353 -12.632 -35.518 1.00 42.47 78 GLU A N 1
ATOM 628 C CA . GLU A 1 78 ? 13.588 -12.507 -36.304 1.00 42.47 78 GLU A CA 1
ATOM 629 C C . GLU A 1 78 ? 13.883 -11.042 -36.656 1.00 42.47 78 GLU A C 1
ATOM 631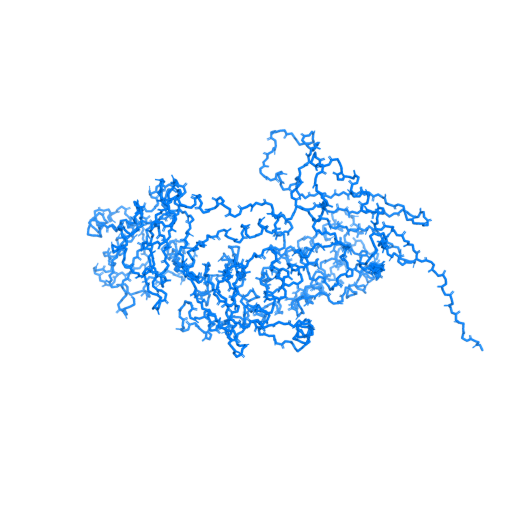 O O . GLU A 1 78 ? 12.966 -10.257 -36.905 1.00 42.47 78 GLU A O 1
ATOM 636 N N . GLY A 1 79 ? 15.165 -10.666 -36.676 1.00 43.03 79 GLY A N 1
ATOM 637 C CA . GLY A 1 79 ? 15.603 -9.292 -36.948 1.00 43.03 79 GLY A CA 1
ATOM 638 C C . GLY A 1 79 ? 15.564 -8.362 -35.733 1.00 43.03 79 GLY A C 1
ATOM 639 O O . GLY A 1 79 ? 16.001 -7.215 -35.828 1.00 43.03 79 GLY A O 1
ATOM 640 N N . VAL A 1 80 ? 15.101 -8.849 -34.579 1.00 49.03 80 VAL A N 1
ATOM 641 C CA . VAL A 1 80 ? 15.273 -8.152 -33.309 1.00 49.03 80 VAL A CA 1
ATOM 642 C C . VAL A 1 80 ? 16.658 -8.484 -32.768 1.00 49.03 80 VAL A C 1
ATOM 644 O O . VAL A 1 80 ? 16.928 -9.622 -32.391 1.00 49.03 80 VAL A O 1
ATOM 647 N N . VAL A 1 81 ? 17.537 -7.482 -32.704 1.00 48.78 81 VAL A N 1
ATOM 648 C CA . VAL A 1 81 ? 18.740 -7.563 -31.869 1.00 48.78 81 VAL A CA 1
ATOM 649 C C . VAL A 1 81 ? 18.253 -7.542 -30.425 1.00 48.78 81 VAL A C 1
ATOM 651 O O . VAL A 1 81 ? 18.040 -6.478 -29.845 1.00 48.78 81 VAL A O 1
ATOM 654 N N . VAL A 1 82 ? 17.970 -8.720 -29.873 1.00 52.44 82 VAL A N 1
ATOM 655 C CA . VAL A 1 82 ? 17.717 -8.853 -28.442 1.00 52.44 82 VAL A CA 1
ATOM 656 C C . VAL A 1 82 ? 19.067 -8.620 -27.782 1.00 52.44 82 VAL A C 1
ATOM 658 O O . VAL A 1 82 ? 19.997 -9.397 -27.988 1.00 52.44 82 VAL A O 1
ATOM 661 N N . GLY A 1 83 ? 19.201 -7.483 -27.099 1.00 61.69 83 GLY A N 1
ATOM 662 C CA . GLY A 1 83 ? 20.309 -7.269 -26.175 1.00 61.69 83 GLY A CA 1
ATOM 663 C C . GLY A 1 83 ? 20.139 -8.158 -24.943 1.00 61.69 83 GLY A C 1
ATOM 664 O O . GLY A 1 83 ? 19.552 -9.234 -25.023 1.00 61.69 83 GLY A O 1
ATOM 665 N N . ASP A 1 84 ? 20.591 -7.673 -23.793 1.00 70.94 84 ASP A N 1
ATOM 666 C CA . ASP A 1 84 ? 20.356 -8.335 -22.508 1.00 70.94 84 ASP A CA 1
ATOM 667 C C . ASP A 1 84 ? 18.843 -8.578 -22.300 1.00 70.94 84 ASP A C 1
ATOM 669 O O . ASP A 1 84 ? 18.026 -7.661 -22.485 1.00 70.94 84 ASP A O 1
ATOM 673 N N . LEU A 1 85 ? 18.459 -9.820 -21.989 1.00 78.25 85 LEU A N 1
ATOM 674 C CA . LEU A 1 85 ? 17.107 -10.184 -21.562 1.00 78.25 85 LEU A CA 1
ATOM 675 C C . LEU A 1 85 ? 17.074 -10.189 -20.037 1.00 78.25 85 LEU A C 1
ATOM 677 O O . LEU A 1 85 ? 17.765 -10.999 -19.421 1.00 78.25 85 LEU A O 1
ATOM 681 N N . ASP A 1 86 ? 16.243 -9.333 -19.446 1.00 84.69 86 ASP A N 1
ATOM 682 C CA . ASP A 1 86 ? 16.097 -9.277 -17.997 1.00 84.69 86 ASP A CA 1
ATOM 683 C C . ASP A 1 86 ? 14.884 -10.125 -17.563 1.00 84.69 86 ASP A C 1
ATOM 685 O O . ASP A 1 86 ? 13.784 -10.004 -18.115 1.00 84.69 86 ASP A O 1
ATOM 689 N N . ILE A 1 87 ? 15.076 -11.009 -16.585 1.00 85.56 87 ILE A N 1
ATOM 690 C CA . ILE A 1 87 ? 14.056 -11.932 -16.069 1.00 85.56 87 ILE A CA 1
ATOM 691 C C . ILE A 1 87 ? 13.942 -11.751 -14.563 1.00 85.56 87 ILE A C 1
ATOM 693 O O . ILE A 1 87 ? 14.953 -11.780 -13.875 1.00 85.56 87 ILE A O 1
ATOM 697 N N . LEU A 1 88 ? 12.728 -11.609 -14.032 1.00 88.75 88 LEU A N 1
ATOM 698 C CA . LEU A 1 88 ? 12.480 -11.638 -12.591 1.00 88.75 88 LEU A CA 1
ATOM 699 C C . LEU A 1 88 ? 11.813 -12.959 -12.208 1.00 88.75 88 LEU A C 1
ATOM 701 O O . LEU A 1 88 ? 10.720 -13.266 -12.680 1.00 88.75 88 LEU A O 1
ATOM 705 N N . LEU A 1 89 ? 12.446 -13.704 -11.312 1.00 87.94 89 LEU A N 1
ATOM 706 C CA . LEU A 1 89 ? 11.932 -14.912 -10.685 1.00 87.94 89 LEU A CA 1
ATOM 707 C C . LEU A 1 89 ? 11.526 -14.593 -9.251 1.00 87.94 89 LEU A C 1
ATOM 709 O O . LEU A 1 89 ? 12.351 -14.146 -8.459 1.00 87.94 89 LEU A O 1
ATOM 713 N N . VAL A 1 90 ? 10.274 -14.866 -8.901 1.00 88.12 90 VAL A N 1
ATOM 714 C CA . VAL A 1 90 ? 9.784 -14.769 -7.521 1.00 88.12 90 VAL A CA 1
ATOM 715 C C . VAL A 1 90 ? 9.495 -16.169 -7.015 1.00 88.12 90 VAL A C 1
ATOM 717 O O . VAL A 1 90 ? 8.872 -16.966 -7.721 1.00 88.12 90 VAL A O 1
ATOM 720 N N . ARG A 1 91 ? 9.932 -16.484 -5.798 1.00 85.56 91 ARG A N 1
ATOM 721 C CA . ARG A 1 91 ? 9.652 -17.768 -5.145 1.00 85.56 91 ARG A CA 1
ATOM 722 C C . ARG A 1 91 ? 9.535 -17.622 -3.641 1.00 85.56 91 ARG A C 1
ATOM 724 O O . ARG A 1 91 ? 10.134 -16.725 -3.055 1.00 85.56 91 ARG A O 1
ATOM 731 N N . ASP A 1 92 ? 8.854 -18.565 -3.007 1.00 81.25 92 ASP A N 1
ATOM 732 C CA . ASP A 1 92 ? 8.893 -18.658 -1.550 1.00 81.25 92 ASP A CA 1
ATOM 733 C C . ASP A 1 92 ? 10.310 -19.017 -1.105 1.00 81.25 92 ASP A C 1
ATOM 735 O O . ASP A 1 92 ? 11.039 -19.664 -1.866 1.00 81.25 92 ASP A O 1
ATOM 739 N N . GLY A 1 93 ? 10.674 -18.533 0.087 1.00 68.69 93 GLY A N 1
ATOM 740 C CA . GLY A 1 93 ? 12.029 -18.452 0.640 1.00 68.69 93 GLY A CA 1
ATOM 741 C C . GLY A 1 93 ? 13.060 -19.426 0.062 1.00 68.69 93 GLY A C 1
ATOM 742 O O . GLY A 1 93 ? 12.821 -20.622 -0.096 1.00 68.69 93 GLY A O 1
ATOM 743 N N . PHE A 1 94 ? 14.249 -18.910 -0.225 1.00 65.00 94 PHE A N 1
ATOM 744 C CA . PHE A 1 94 ? 15.397 -19.724 -0.593 1.00 65.00 94 PHE A CA 1
ATOM 745 C C . PHE A 1 94 ? 16.552 -19.436 0.349 1.00 65.00 94 PHE A C 1
ATOM 747 O O . PHE A 1 94 ? 16.741 -18.307 0.797 1.00 65.00 94 PHE A O 1
ATOM 754 N N . HIS A 1 95 ? 17.303 -20.488 0.652 1.00 59.03 95 HIS A N 1
ATOM 755 C CA . HIS A 1 95 ? 18.549 -20.402 1.388 1.00 59.03 95 HIS A CA 1
ATOM 756 C C . HIS A 1 95 ? 19.673 -20.813 0.450 1.00 59.03 95 HIS A C 1
ATOM 758 O O . HIS A 1 95 ? 19.613 -21.865 -0.183 1.00 59.03 95 HIS A O 1
ATOM 764 N N . HIS A 1 96 ? 20.713 -19.994 0.364 1.00 58.53 96 HIS A N 1
ATOM 765 C CA . HIS A 1 96 ? 21.901 -20.358 -0.390 1.00 58.53 96 HIS A CA 1
ATOM 766 C C . HIS A 1 96 ? 22.828 -21.216 0.465 1.00 58.53 96 HIS A C 1
ATOM 768 O O . HIS A 1 96 ? 23.635 -20.710 1.249 1.00 58.53 96 HIS A O 1
ATOM 774 N N . SER A 1 97 ? 22.761 -22.535 0.298 1.00 48.12 97 SER A N 1
ATOM 775 C CA . SER A 1 97 ? 23.870 -23.403 0.685 1.00 48.12 97 SER A CA 1
ATOM 776 C C . SER A 1 97 ? 25.060 -23.103 -0.246 1.00 48.12 97 SER A C 1
ATOM 778 O O . SER A 1 97 ? 25.000 -23.329 -1.448 1.00 48.12 97 SER A O 1
ATOM 780 N N . GLY A 1 98 ? 26.131 -22.501 0.293 1.00 51.81 98 GLY A N 1
ATOM 781 C CA . GLY A 1 98 ? 27.386 -2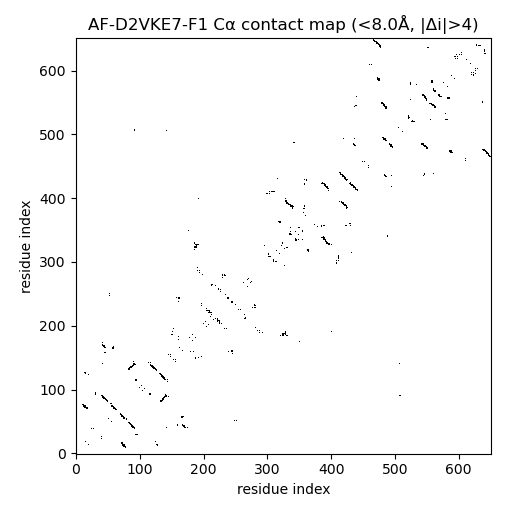2.237 -0.440 1.00 51.81 98 GLY A CA 1
ATOM 782 C C . GLY A 1 98 ? 27.804 -20.767 -0.610 1.00 51.81 98 GLY A C 1
ATOM 783 O O . GLY A 1 98 ? 28.970 -20.511 -0.885 1.00 51.81 98 GLY A O 1
ATOM 784 N N . LEU A 1 99 ? 26.930 -19.780 -0.367 1.00 51.22 99 LEU A N 1
ATOM 785 C CA . LEU A 1 99 ? 27.359 -18.366 -0.238 1.00 51.22 99 LEU A CA 1
ATOM 786 C C . LEU A 1 99 ? 28.027 -18.079 1.118 1.00 51.22 99 LEU A C 1
ATOM 788 O O . LEU A 1 99 ? 28.768 -17.108 1.254 1.00 51.22 99 LEU A O 1
ATOM 792 N N . LYS A 1 100 ? 27.839 -18.979 2.093 1.00 48.41 100 LYS A N 1
ATOM 793 C CA . LYS A 1 100 ? 28.514 -18.966 3.401 1.00 48.41 100 LYS A CA 1
ATOM 794 C C . LYS A 1 100 ? 30.043 -18.975 3.297 1.00 48.41 100 LYS A C 1
ATOM 796 O O . LYS A 1 100 ? 30.688 -18.510 4.227 1.00 48.41 100 LYS A O 1
ATOM 801 N N . ASP A 1 101 ? 30.591 -19.462 2.183 1.00 45.94 101 ASP A N 1
ATOM 802 C CA . ASP A 1 101 ? 32.034 -19.488 1.915 1.00 45.94 101 ASP A CA 1
ATOM 803 C C . ASP A 1 101 ? 32.548 -18.178 1.283 1.00 45.94 101 ASP A C 1
ATOM 805 O O . ASP A 1 101 ? 33.755 -17.961 1.191 1.00 45.94 101 ASP A O 1
ATOM 809 N N . LEU A 1 102 ? 31.642 -17.303 0.830 1.00 43.62 102 LEU A N 1
ATOM 810 C CA . LEU A 1 102 ? 31.951 -16.020 0.186 1.00 43.62 102 LEU A CA 1
ATOM 811 C C . LEU A 1 102 ? 31.756 -14.817 1.123 1.00 43.62 102 LEU A C 1
ATOM 813 O O . LEU A 1 102 ? 32.292 -13.747 0.840 1.00 43.62 102 LEU A O 1
ATOM 817 N N . ILE A 1 103 ? 31.018 -14.986 2.225 1.00 45.84 103 ILE A N 1
ATOM 818 C CA . ILE A 1 103 ? 30.760 -13.951 3.236 1.00 45.84 103 ILE A CA 1
ATOM 819 C C . ILE A 1 103 ? 31.402 -14.393 4.554 1.00 45.84 103 ILE A C 1
ATOM 821 O O . ILE A 1 103 ? 31.054 -15.440 5.104 1.00 45.84 103 ILE A O 1
ATOM 825 N N . HIS A 1 104 ? 32.356 -13.606 5.053 1.00 46.81 104 HIS A N 1
ATOM 826 C CA . HIS A 1 104 ? 33.081 -13.897 6.291 1.00 46.81 104 HIS A CA 1
ATOM 827 C C . HIS A 1 104 ? 32.108 -13.913 7.488 1.00 46.81 104 HIS A C 1
ATOM 829 O O . HIS A 1 104 ? 31.243 -13.050 7.593 1.00 46.81 104 HIS A O 1
ATOM 835 N N . GLU A 1 105 ? 32.232 -14.880 8.408 1.00 50.00 105 GLU A N 1
ATOM 836 C CA . GLU A 1 105 ? 31.280 -15.055 9.529 1.00 50.00 105 GLU A CA 1
ATOM 837 C C . GLU A 1 105 ? 31.133 -13.825 10.440 1.00 50.00 105 GLU A C 1
ATOM 839 O O . GLU A 1 105 ? 30.090 -13.656 11.065 1.00 50.00 105 GLU A O 1
ATOM 844 N N . GLU A 1 106 ? 32.152 -12.969 10.499 1.00 50.31 106 GLU A N 1
ATOM 845 C CA . GLU A 1 106 ? 32.170 -11.759 11.328 1.00 50.31 106 GLU A CA 1
ATOM 846 C C . GLU A 1 106 ? 31.405 -10.579 10.703 1.00 50.31 106 GLU A C 1
ATOM 848 O O . GLU A 1 106 ? 31.067 -9.642 11.422 1.00 50.31 106 GLU A O 1
ATOM 853 N N . ASP A 1 107 ? 31.092 -10.641 9.403 1.00 46.09 107 ASP A N 1
ATOM 854 C CA . ASP A 1 107 ? 30.406 -9.572 8.665 1.00 46.09 107 ASP A CA 1
ATOM 855 C C . ASP A 1 107 ? 28.887 -9.799 8.538 1.00 46.09 107 ASP A C 1
ATOM 857 O O . ASP A 1 107 ? 28.194 -8.922 8.028 1.00 46.09 107 ASP A O 1
ATOM 861 N N . ARG A 1 108 ? 28.357 -10.933 9.037 1.00 49.97 108 ARG A N 1
ATOM 862 C CA . ARG A 1 108 ? 26.926 -11.289 8.968 1.00 49.97 108 ARG A CA 1
ATOM 863 C C . ARG A 1 108 ? 26.054 -10.391 9.855 1.00 49.97 108 ARG A C 1
ATOM 865 O O . ARG A 1 108 ? 25.608 -10.797 10.928 1.00 49.97 108 ARG A O 1
ATOM 872 N N . ASP A 1 109 ? 25.760 -9.189 9.380 1.00 49.50 109 ASP A N 1
ATOM 873 C CA . ASP A 1 109 ? 24.681 -8.344 9.895 1.00 49.50 109 ASP A CA 1
ATOM 874 C C . ASP A 1 109 ? 23.317 -8.806 9.329 1.00 49.50 109 ASP A C 1
ATOM 876 O O . ASP A 1 109 ? 23.241 -9.413 8.264 1.00 49.50 109 ASP A O 1
ATOM 880 N N . GLU A 1 110 ? 22.191 -8.441 9.965 1.00 49.16 110 GLU A N 1
ATOM 881 C CA . GLU A 1 110 ? 20.822 -8.682 9.436 1.00 49.16 110 GLU A CA 1
ATOM 882 C C . GLU A 1 110 ? 20.615 -8.167 7.993 1.00 49.16 110 GLU A C 1
ATOM 884 O O . GLU A 1 110 ? 19.715 -8.614 7.282 1.00 49.16 110 GLU A O 1
ATOM 889 N N . LYS A 1 111 ? 21.462 -7.234 7.537 1.00 44.72 111 LYS A N 1
ATOM 890 C CA . LYS A 1 111 ? 21.475 -6.723 6.160 1.00 44.72 111 LYS A CA 1
ATOM 891 C C . LYS A 1 111 ? 21.918 -7.765 5.131 1.00 44.72 111 LYS A C 1
ATOM 893 O O . LYS A 1 111 ? 21.497 -7.656 3.983 1.00 44.72 111 LYS A O 1
ATOM 898 N N . ASP A 1 112 ? 22.696 -8.769 5.523 1.00 41.31 112 ASP A N 1
ATOM 899 C CA . ASP A 1 112 ? 23.188 -9.807 4.612 1.00 41.31 112 ASP A CA 1
ATOM 900 C C . ASP A 1 112 ? 22.108 -10.835 4.267 1.00 41.31 112 ASP A C 1
ATOM 902 O O . ASP A 1 112 ? 22.080 -11.350 3.152 1.00 41.31 112 ASP A O 1
ATOM 906 N N . VAL A 1 113 ? 21.124 -11.035 5.153 1.00 47.00 113 VAL A N 1
ATOM 907 C CA . VAL A 1 113 ? 19.947 -11.884 4.888 1.00 47.00 113 VAL A CA 1
ATOM 908 C C . VAL A 1 113 ? 19.127 -11.356 3.700 1.00 47.00 113 VAL A C 1
ATOM 910 O O . VAL A 1 113 ? 18.544 -12.143 2.957 1.00 47.00 113 VAL A O 1
ATOM 913 N N . PHE A 1 114 ? 19.117 -10.035 3.465 1.00 47.75 114 PHE A N 1
ATOM 914 C CA . PHE A 1 114 ? 18.477 -9.447 2.281 1.00 47.75 114 PHE A CA 1
ATOM 915 C C . PHE A 1 114 ? 19.228 -9.782 0.985 1.00 47.75 114 PHE A C 1
ATOM 917 O O . PHE A 1 114 ? 18.580 -10.020 -0.031 1.00 47.75 114 PHE A O 1
ATOM 924 N N . PHE A 1 115 ? 20.565 -9.842 1.012 1.00 50.69 115 PHE A N 1
ATOM 925 C CA . PHE A 1 115 ? 21.373 -10.252 -0.145 1.00 50.69 115 PHE A CA 1
ATOM 926 C C . PHE A 1 115 ? 21.262 -11.756 -0.427 1.00 50.69 115 PHE A C 1
ATOM 928 O O . PHE A 1 115 ? 21.374 -12.177 -1.573 1.00 50.69 115 PHE A O 1
ATOM 935 N N . GLU A 1 116 ? 20.983 -12.576 0.589 1.00 56.72 116 GLU A N 1
ATOM 936 C CA . GLU A 1 116 ? 20.710 -14.008 0.404 1.00 56.72 116 GLU A CA 1
ATOM 937 C C . GLU A 1 116 ? 19.324 -14.299 -0.199 1.00 56.72 116 GLU A C 1
ATOM 939 O O . GLU A 1 116 ? 19.053 -15.434 -0.576 1.00 56.72 116 GLU A O 1
ATOM 944 N N . GLN A 1 117 ? 18.438 -13.306 -0.287 1.00 59.28 117 GLN A N 1
ATOM 945 C CA . GLN A 1 117 ? 17.066 -13.456 -0.787 1.00 59.28 117 GLN A CA 1
ATOM 946 C C . GLN A 1 117 ? 16.773 -12.592 -2.031 1.00 59.28 117 GLN A C 1
ATOM 948 O O . GLN A 1 117 ? 15.632 -12.552 -2.505 1.00 59.28 117 GLN A O 1
ATOM 953 N N . ASP A 1 118 ? 17.800 -11.925 -2.563 1.00 76.25 118 ASP A N 1
ATOM 954 C CA . ASP A 1 118 ? 17.797 -11.090 -3.764 1.00 76.25 118 ASP A CA 1
ATOM 955 C C . ASP A 1 118 ? 19.124 -11.324 -4.521 1.00 76.25 118 ASP A C 1
ATOM 957 O O . ASP A 1 118 ? 20.184 -10.867 -4.092 1.00 76.25 118 ASP A O 1
ATOM 961 N N . ILE A 1 119 ? 19.076 -12.068 -5.632 1.00 78.69 119 ILE A N 1
ATOM 962 C CA . ILE A 1 119 ? 20.261 -12.434 -6.423 1.00 78.69 119 ILE A CA 1
ATOM 963 C C . ILE A 1 119 ? 20.096 -12.060 -7.887 1.00 78.69 119 ILE A C 1
ATOM 965 O O . ILE A 1 119 ? 19.092 -12.390 -8.509 1.00 78.69 119 ILE A O 1
ATOM 969 N N . THR A 1 120 ? 21.147 -11.497 -8.481 1.00 82.38 120 THR A N 1
ATOM 970 C CA . THR A 1 120 ? 21.268 -11.350 -9.935 1.00 82.38 120 THR A CA 1
ATOM 971 C C . THR A 1 120 ? 22.249 -12.375 -10.499 1.00 82.38 120 THR A C 1
ATOM 973 O O . THR A 1 120 ? 23.411 -12.438 -10.099 1.00 82.38 120 THR A O 1
ATOM 976 N N . LEU A 1 121 ? 21.787 -13.172 -11.459 1.00 80.38 121 LEU A N 1
ATOM 977 C CA . LEU A 1 121 ? 22.586 -14.132 -12.214 1.00 80.38 121 LEU A CA 1
ATOM 978 C C . LEU A 1 121 ? 22.742 -13.660 -13.656 1.00 80.38 121 LEU A C 1
ATOM 980 O O . LEU A 1 121 ? 21.787 -13.185 -14.261 1.00 80.38 121 LEU A O 1
ATOM 984 N N . HIS A 1 122 ? 23.924 -13.870 -14.230 1.00 81.81 122 HIS A N 1
ATOM 985 C CA . HIS A 1 122 ? 24.187 -13.605 -15.642 1.00 81.81 122 HIS A CA 1
ATOM 986 C C . HIS A 1 122 ? 24.594 -14.898 -16.341 1.00 81.81 122 HIS A C 1
ATOM 988 O O . HIS A 1 122 ? 25.527 -15.579 -15.907 1.00 81.81 122 HIS A O 1
ATOM 994 N N . PHE A 1 123 ? 23.919 -15.246 -17.431 1.00 80.38 123 PHE A N 1
ATOM 995 C CA . PHE A 1 123 ? 24.285 -16.404 -18.241 1.00 80.38 123 PHE A CA 1
ATOM 996 C C . PHE A 1 123 ? 23.936 -16.207 -19.711 1.00 80.38 123 PHE A C 1
ATOM 998 O O . PHE A 1 123 ? 23.146 -15.344 -20.075 1.00 80.38 123 PHE A O 1
ATOM 1005 N N . LYS A 1 124 ? 24.538 -17.040 -20.564 1.00 80.06 124 LYS A N 1
ATOM 1006 C CA . LYS A 1 124 ? 24.282 -17.047 -22.002 1.00 80.06 124 LYS A CA 1
ATOM 1007 C C . LYS A 1 124 ? 23.406 -18.229 -22.391 1.00 80.06 124 LYS A C 1
ATOM 1009 O O . LYS A 1 124 ? 23.732 -19.365 -22.040 1.00 80.06 124 LYS A O 1
ATOM 1014 N N . LEU A 1 125 ? 22.341 -17.983 -23.150 1.00 76.50 125 LEU A N 1
ATOM 1015 C CA . LEU A 1 125 ? 21.548 -19.034 -23.794 1.00 76.50 125 LEU A CA 1
ATOM 1016 C C . LEU A 1 125 ? 21.773 -19.038 -25.298 1.00 76.50 125 LEU A C 1
ATOM 1018 O O . LEU A 1 125 ? 21.878 -17.988 -25.922 1.00 76.50 125 LEU A O 1
ATOM 1022 N N . LYS A 1 126 ? 21.852 -20.234 -25.878 1.00 77.69 126 LYS A N 1
ATOM 1023 C CA . LYS A 1 126 ? 21.977 -20.415 -27.321 1.00 77.69 126 LYS A CA 1
ATOM 1024 C C . LYS A 1 126 ? 20.583 -20.624 -27.907 1.00 77.69 126 LYS A C 1
ATOM 1026 O O . LYS A 1 126 ? 19.914 -21.573 -27.518 1.00 77.69 126 LYS A O 1
ATOM 1031 N N . GLY A 1 127 ? 20.146 -19.752 -28.809 1.00 71.69 127 GLY A N 1
ATOM 1032 C CA . GLY A 1 127 ? 18.866 -19.897 -29.499 1.00 71.69 127 GLY A CA 1
ATOM 1033 C C . GLY A 1 127 ? 18.878 -20.996 -30.556 1.00 71.69 127 GLY A C 1
ATOM 1034 O O . GLY A 1 127 ? 19.927 -21.538 -30.922 1.00 71.69 127 GLY A O 1
ATOM 1035 N N . SER A 1 128 ? 17.692 -21.292 -31.090 1.00 73.00 128 SER A N 1
ATOM 1036 C CA . SER A 1 128 ? 17.479 -22.323 -32.119 1.00 73.00 128 SER A CA 1
ATOM 1037 C C . SER A 1 128 ? 18.286 -22.110 -33.407 1.00 73.00 128 SER A C 1
ATOM 1039 O O . SER A 1 128 ? 18.557 -23.079 -34.116 1.00 73.00 128 SER A O 1
ATOM 1041 N N . LYS A 1 129 ? 18.732 -20.881 -33.703 1.00 76.56 129 LYS A N 1
ATOM 1042 C CA . LYS A 1 129 ? 19.601 -20.581 -34.859 1.00 76.56 129 LYS A CA 1
ATOM 1043 C C . LYS A 1 129 ? 21.080 -20.502 -34.508 1.00 76.56 129 LYS A C 1
ATOM 1045 O O . LYS A 1 129 ? 21.917 -20.244 -35.370 1.00 76.56 129 LYS A O 1
ATOM 1050 N N . GLY A 1 130 ? 21.416 -20.757 -33.249 1.00 80.19 130 GLY A N 1
ATOM 1051 C CA . GLY A 1 130 ? 22.776 -20.767 -32.743 1.00 80.19 130 GLY A CA 1
ATOM 1052 C C . GLY A 1 130 ? 23.300 -19.416 -32.262 1.00 80.19 130 GLY A C 1
ATOM 1053 O O . GLY A 1 130 ? 24.466 -19.367 -31.864 1.00 80.19 130 GLY A O 1
ATOM 1054 N N . ASN A 1 131 ? 22.473 -18.365 -32.256 1.00 77.25 131 ASN A N 1
ATOM 1055 C CA . ASN A 1 131 ? 22.826 -17.073 -31.671 1.00 77.25 131 ASN A CA 1
ATOM 1056 C C . ASN A 1 131 ? 22.897 -17.179 -30.144 1.00 77.25 131 ASN A C 1
ATOM 1058 O O . ASN A 1 131 ? 22.151 -17.943 -29.536 1.00 77.25 131 ASN A O 1
ATOM 1062 N N . TRP A 1 132 ? 23.806 -16.429 -29.521 1.00 80.12 132 TRP A N 1
ATOM 1063 C CA . TRP A 1 132 ? 23.911 -16.358 -28.064 1.00 80.12 132 TRP A CA 1
ATOM 1064 C C . TRP A 1 132 ? 23.197 -15.115 -27.541 1.00 80.12 132 TRP A C 1
ATOM 1066 O O . TRP A 1 132 ? 23.412 -14.024 -28.061 1.00 80.12 132 TRP A O 1
ATOM 1076 N N . TYR A 1 133 ? 22.409 -15.298 -26.489 1.00 76.00 133 TYR A N 1
ATOM 1077 C CA . TYR A 1 133 ? 21.672 -14.256 -25.787 1.00 76.00 133 TYR A CA 1
ATOM 1078 C C . TYR A 1 133 ? 22.220 -14.108 -24.378 1.00 76.00 133 TYR A C 1
ATOM 1080 O O . TYR A 1 133 ? 22.319 -15.107 -23.663 1.00 76.00 133 TYR A O 1
ATOM 1088 N N . ASP A 1 134 ? 22.558 -12.883 -23.991 1.00 80.00 134 ASP A N 1
ATOM 1089 C CA . ASP A 1 134 ? 22.887 -12.539 -22.613 1.00 80.00 134 ASP A CA 1
ATOM 1090 C C . ASP A 1 134 ? 21.587 -12.412 -21.808 1.00 80.00 134 ASP A C 1
ATOM 1092 O O . ASP A 1 134 ? 20.666 -11.692 -22.193 1.00 80.00 134 ASP A O 1
ATOM 1096 N N . ILE A 1 135 ? 21.487 -13.167 -20.716 1.00 80.31 135 ILE A N 1
ATOM 1097 C CA . ILE A 1 135 ? 20.320 -13.192 -19.837 1.00 80.31 135 ILE A CA 1
ATOM 1098 C C . ILE A 1 135 ? 20.755 -12.771 -18.445 1.00 80.31 135 ILE A C 1
ATOM 1100 O O . ILE A 1 135 ? 21.622 -13.401 -17.834 1.00 80.31 135 ILE A O 1
ATOM 1104 N N . GLU A 1 136 ? 20.118 -11.718 -17.951 1.00 84.44 136 GLU A N 1
ATOM 1105 C CA . GLU A 1 136 ? 20.179 -11.283 -16.566 1.00 84.44 136 GLU A CA 1
ATOM 1106 C C . GLU A 1 136 ? 18.932 -11.808 -15.852 1.00 84.44 136 GLU A C 1
ATOM 1108 O O . GLU A 1 136 ? 17.803 -11.552 -16.256 1.00 84.44 136 GLU A O 1
ATOM 1113 N N . THR A 1 137 ? 19.113 -12.610 -14.811 1.00 83.25 137 THR A N 1
ATOM 1114 C CA . THR A 1 137 ? 18.012 -13.175 -14.031 1.00 83.25 137 THR A CA 1
ATOM 1115 C C . THR A 1 137 ? 18.100 -12.686 -12.603 1.00 83.25 137 THR A C 1
ATOM 1117 O O . THR A 1 137 ? 19.030 -13.028 -11.880 1.00 83.25 137 THR A O 1
ATOM 1120 N N . HIS A 1 138 ? 17.107 -11.911 -12.199 1.00 87.56 138 HIS A N 1
ATOM 1121 C CA . HIS A 1 138 ? 16.888 -11.461 -10.841 1.00 87.56 138 HIS A CA 1
ATOM 1122 C C . HIS A 1 138 ? 16.009 -12.472 -10.106 1.00 87.56 138 HIS A C 1
ATOM 1124 O O . HIS A 1 138 ? 14.931 -12.806 -10.582 1.00 87.56 138 HIS A O 1
ATOM 1130 N N . ILE A 1 139 ? 16.461 -12.997 -8.975 1.00 85.44 139 ILE A N 1
ATOM 1131 C CA . ILE A 1 139 ? 15.737 -13.970 -8.156 1.00 85.44 139 ILE A CA 1
ATOM 1132 C C . ILE A 1 139 ? 15.427 -13.311 -6.826 1.00 85.44 139 ILE A C 1
ATOM 1134 O O . ILE A 1 139 ? 16.340 -12.874 -6.136 1.00 85.44 139 ILE A O 1
ATOM 1138 N N . MET A 1 140 ? 14.150 -13.263 -6.467 1.00 88.12 140 MET A N 1
ATOM 1139 C CA . MET A 1 140 ? 13.668 -12.580 -5.276 1.00 88.12 140 MET A CA 1
ATOM 1140 C C . MET A 1 140 ? 12.751 -13.487 -4.461 1.00 88.12 140 MET A C 1
ATOM 1142 O O . MET A 1 140 ? 11.932 -14.229 -5.015 1.00 88.12 140 MET A O 1
ATOM 1146 N N . SER A 1 141 ? 12.877 -13.446 -3.135 1.00 86.44 141 SER A N 1
ATOM 1147 C CA . SER A 1 141 ? 11.916 -14.125 -2.269 1.00 86.44 141 SER A CA 1
ATOM 1148 C C . SER A 1 141 ? 10.548 -13.442 -2.372 1.00 86.44 141 SER A C 1
ATOM 1150 O O . SER A 1 141 ? 10.459 -12.233 -2.599 1.00 86.44 141 SER A O 1
ATOM 1152 N N . THR A 1 142 ? 9.456 -14.187 -2.192 1.00 85.38 142 THR A N 1
ATOM 1153 C CA . THR A 1 142 ? 8.101 -13.622 -2.212 1.00 85.38 142 THR A CA 1
ATOM 1154 C C . THR A 1 142 ? 7.977 -12.489 -1.191 1.00 85.38 142 THR A C 1
ATOM 1156 O O . THR A 1 142 ? 7.429 -11.442 -1.515 1.00 85.38 142 THR A O 1
ATOM 1159 N N . SER A 1 143 ? 8.552 -12.629 0.008 1.00 82.06 143 SER A N 1
ATOM 1160 C CA . SER A 1 143 ? 8.536 -11.576 1.034 1.00 82.06 143 SER A CA 1
ATOM 1161 C C . SER A 1 143 ? 9.210 -10.283 0.563 1.00 82.06 143 SER A C 1
ATOM 1163 O O . SER A 1 143 ? 8.595 -9.220 0.661 1.00 82.06 143 SER A O 1
ATOM 1165 N N . ILE A 1 144 ? 10.421 -10.360 -0.006 1.00 85.31 144 ILE A N 1
ATOM 1166 C CA . ILE A 1 144 ? 11.126 -9.180 -0.530 1.00 85.31 144 ILE A CA 1
ATOM 1167 C C . ILE A 1 144 ? 10.367 -8.591 -1.717 1.00 85.31 144 ILE A C 1
ATOM 1169 O O . ILE A 1 144 ? 10.203 -7.373 -1.796 1.00 85.31 144 ILE A O 1
ATOM 1173 N N . PHE A 1 145 ? 9.838 -9.423 -2.615 1.00 88.38 145 PHE A N 1
ATOM 1174 C CA . PHE A 1 145 ? 9.046 -8.948 -3.748 1.00 88.38 145 PHE A CA 1
ATOM 1175 C C . PHE A 1 145 ? 7.848 -8.127 -3.283 1.00 88.38 145 PHE A C 1
ATOM 1177 O O . PHE A 1 145 ? 7.692 -6.977 -3.700 1.00 88.38 145 PHE A O 1
ATOM 1184 N N . MET A 1 146 ? 7.074 -8.657 -2.339 1.00 86.31 146 MET A N 1
ATOM 1185 C CA . MET A 1 146 ? 5.933 -7.952 -1.763 1.00 86.31 146 MET A CA 1
ATOM 1186 C C . MET A 1 146 ? 6.363 -6.669 -1.045 1.00 86.31 146 MET A C 1
ATOM 1188 O O . MET A 1 146 ? 5.717 -5.637 -1.213 1.00 86.31 146 MET A O 1
ATOM 1192 N N . GLU A 1 147 ? 7.481 -6.677 -0.315 1.00 85.06 147 GLU A N 1
ATOM 1193 C CA . GLU A 1 147 ? 8.019 -5.469 0.318 1.00 85.06 147 GLU A CA 1
ATOM 1194 C C . GLU A 1 147 ? 8.399 -4.397 -0.718 1.00 85.06 147 GLU A C 1
ATOM 1196 O O . GLU A 1 147 ? 8.006 -3.236 -0.581 1.00 85.06 147 GLU A O 1
ATOM 1201 N N . THR A 1 148 ? 9.101 -4.765 -1.795 1.00 88.75 148 THR A N 1
ATOM 1202 C CA . THR A 1 148 ? 9.475 -3.811 -2.852 1.00 88.75 148 THR A CA 1
ATOM 1203 C C . THR A 1 148 ? 8.262 -3.235 -3.581 1.00 88.75 148 THR A C 1
ATOM 1205 O O . THR A 1 148 ? 8.263 -2.049 -3.929 1.00 88.75 148 THR A O 1
ATOM 1208 N N . ILE A 1 149 ? 7.212 -4.042 -3.759 1.00 88.44 149 ILE A N 1
ATOM 1209 C CA . ILE A 1 149 ? 5.916 -3.610 -4.283 1.00 88.44 149 ILE A CA 1
ATOM 1210 C C . ILE A 1 149 ? 5.255 -2.606 -3.333 1.00 88.44 149 ILE A C 1
ATOM 1212 O O . ILE A 1 149 ? 4.859 -1.526 -3.773 1.00 88.44 149 ILE A O 1
ATOM 1216 N N . ARG A 1 150 ? 5.171 -2.914 -2.032 1.00 85.62 150 ARG A N 1
ATOM 1217 C CA . ARG A 1 150 ? 4.582 -2.019 -1.016 1.00 85.62 150 ARG A CA 1
ATOM 1218 C C . ARG A 1 150 ? 5.333 -0.698 -0.911 1.00 85.62 150 ARG A C 1
ATOM 1220 O O . ARG A 1 150 ? 4.718 0.361 -0.819 1.00 85.62 150 ARG A O 1
ATOM 1227 N N . GLN A 1 151 ? 6.657 -0.741 -1.018 1.00 88.62 151 GLN A N 1
ATOM 1228 C CA . GLN A 1 151 ? 7.509 0.445 -1.091 1.00 88.62 151 GLN A CA 1
ATOM 1229 C C . GLN A 1 151 ? 7.399 1.181 -2.426 1.00 88.62 151 GLN A C 1
ATOM 1231 O O . GLN A 1 151 ? 8.060 2.194 -2.596 1.00 88.62 151 GLN A O 1
ATOM 1236 N N . HIS A 1 152 ? 6.600 0.702 -3.381 1.00 92.12 152 HIS A N 1
ATOM 1237 C CA . HIS A 1 152 ? 6.441 1.290 -4.705 1.00 92.12 152 HIS A CA 1
ATOM 1238 C C . HIS A 1 152 ? 7.772 1.495 -5.446 1.00 92.12 152 HIS A C 1
ATOM 1240 O O . HIS A 1 152 ? 7.962 2.513 -6.123 1.00 92.12 152 HIS A O 1
ATOM 1246 N N . LYS A 1 153 ? 8.726 0.559 -5.307 1.00 90.44 153 LYS A N 1
ATOM 1247 C CA . LYS A 1 153 ? 9.984 0.632 -6.064 1.00 90.44 153 LYS A CA 1
ATOM 1248 C C . LYS A 1 153 ? 9.653 0.692 -7.554 1.00 90.44 153 LYS A C 1
ATOM 1250 O O . LYS A 1 153 ? 8.864 -0.108 -8.051 1.00 90.44 153 LYS A O 1
ATOM 1255 N N . GLY A 1 154 ? 10.240 1.658 -8.263 1.00 86.75 154 GLY A N 1
ATOM 1256 C CA . GLY A 1 154 ? 9.786 2.026 -9.607 1.00 86.75 154 GLY A CA 1
ATOM 1257 C C . GLY A 1 154 ? 9.800 0.860 -10.593 1.00 86.75 154 GLY A C 1
ATOM 1258 O O . GLY A 1 154 ? 8.845 0.684 -11.347 1.00 86.75 154 GLY A O 1
ATOM 1259 N N . ILE A 1 155 ? 10.854 0.043 -10.554 1.00 83.62 155 ILE A N 1
ATOM 1260 C CA . ILE A 1 155 ? 10.973 -1.132 -11.415 1.00 83.62 155 ILE A CA 1
ATOM 1261 C C . ILE A 1 155 ? 9.935 -2.206 -11.067 1.00 83.62 155 ILE A C 1
ATOM 1263 O O . ILE A 1 155 ? 9.269 -2.723 -11.960 1.00 83.62 155 ILE A O 1
ATOM 1267 N N . THR A 1 156 ? 9.693 -2.447 -9.776 1.00 87.69 156 THR A N 1
ATOM 1268 C CA . THR A 1 156 ? 8.690 -3.417 -9.337 1.00 87.69 156 THR A CA 1
ATOM 1269 C C . THR A 1 156 ? 7.269 -2.969 -9.667 1.00 87.69 156 THR A C 1
ATOM 1271 O O . THR A 1 156 ? 6.463 -3.761 -10.149 1.00 87.69 156 THR A O 1
ATOM 1274 N N . CYS A 1 157 ? 6.961 -1.679 -9.504 1.00 87.69 157 CYS A N 1
ATOM 1275 C CA . CYS A 1 157 ? 5.685 -1.123 -9.947 1.00 87.69 157 CYS A CA 1
ATOM 1276 C C . CYS A 1 157 ? 5.485 -1.284 -11.455 1.00 87.69 157 CYS A C 1
ATOM 1278 O O . CYS A 1 157 ? 4.377 -1.609 -11.871 1.00 87.69 157 CYS A O 1
ATOM 1280 N N . GLN A 1 158 ? 6.526 -1.100 -12.275 1.00 84.94 158 GLN A N 1
ATOM 1281 C CA . GLN A 1 158 ? 6.400 -1.345 -13.713 1.00 84.94 158 GLN A CA 1
ATOM 1282 C C . GLN A 1 158 ? 5.951 -2.780 -13.996 1.00 84.94 158 GLN A C 1
ATOM 1284 O O . GLN A 1 158 ? 5.045 -2.925 -14.808 1.00 84.94 158 GLN A O 1
ATOM 1289 N N . TYR A 1 159 ? 6.477 -3.796 -13.290 1.00 82.31 159 TYR A N 1
ATOM 1290 C CA . TYR A 1 159 ? 6.024 -5.197 -13.404 1.00 82.31 159 TYR A CA 1
ATOM 1291 C C . TYR A 1 159 ? 4.556 -5.361 -13.029 1.00 82.31 159 TYR A C 1
ATOM 1293 O O . TYR A 1 159 ? 3.759 -5.949 -13.762 1.00 82.31 159 TYR A O 1
ATOM 1301 N N . VAL A 1 160 ? 4.184 -4.818 -11.870 1.00 85.19 160 VAL A N 1
ATOM 1302 C CA . VAL A 1 160 ? 2.840 -5.015 -11.331 1.00 85.19 160 VAL A CA 1
ATOM 1303 C C . VAL A 1 160 ? 1.786 -4.372 -12.217 1.00 85.19 160 VAL A C 1
ATOM 1305 O O . VAL A 1 160 ? 0.709 -4.940 -12.404 1.00 85.19 160 VAL A O 1
ATOM 1308 N N . PHE A 1 161 ? 2.108 -3.227 -12.813 1.00 88.00 161 PHE A N 1
ATOM 1309 C CA . PHE A 1 161 ? 1.221 -2.485 -13.697 1.00 88.00 161 PHE A CA 1
ATOM 1310 C C . PHE A 1 161 ? 1.320 -2.886 -15.169 1.00 88.00 161 PHE A C 1
ATOM 1312 O O . PHE A 1 161 ? 0.708 -2.218 -15.999 1.00 88.00 161 PHE A O 1
ATOM 1319 N N . MET A 1 162 ? 2.024 -3.971 -15.510 1.00 80.44 162 MET A N 1
ATOM 1320 C CA . MET A 1 162 ? 2.050 -4.426 -16.896 1.00 80.44 162 MET A CA 1
ATOM 1321 C C . MET A 1 162 ? 0.657 -4.850 -17.392 1.00 80.44 162 MET A C 1
ATOM 1323 O O . MET A 1 162 ? -0.084 -5.510 -16.650 1.00 80.44 162 MET A O 1
ATOM 1327 N N . ASP A 1 163 ? 0.297 -4.479 -18.626 1.00 71.75 163 ASP A N 1
ATOM 1328 C CA . ASP A 1 163 ? -0.902 -4.994 -19.295 1.00 71.75 163 ASP A CA 1
ATOM 1329 C C . ASP A 1 163 ? -0.764 -6.507 -19.562 1.00 71.75 163 ASP A C 1
ATOM 1331 O O . ASP A 1 163 ? 0.329 -7.075 -19.615 1.00 71.75 163 ASP A O 1
ATOM 1335 N N . ARG A 1 164 ? -1.906 -7.185 -19.579 1.00 63.31 164 ARG A N 1
ATOM 1336 C CA . ARG A 1 164 ? -2.101 -8.580 -19.176 1.00 63.31 164 ARG A CA 1
ATOM 1337 C C . ARG A 1 164 ? -1.282 -9.586 -19.984 1.00 63.31 164 ARG A C 1
ATOM 1339 O O . ARG A 1 164 ? -1.408 -9.682 -21.199 1.00 63.31 164 ARG A O 1
ATOM 1346 N N . ASN A 1 165 ? -0.542 -10.408 -19.239 1.00 66.50 165 ASN A N 1
ATOM 1347 C CA . ASN A 1 165 ? 0.136 -11.656 -19.608 1.00 66.50 165 ASN A CA 1
ATOM 1348 C C . ASN A 1 165 ? 1.202 -11.595 -20.713 1.00 66.50 165 ASN A C 1
ATOM 1350 O O . ASN A 1 165 ? 1.970 -12.542 -20.823 1.00 66.50 165 ASN A O 1
ATOM 1354 N N . GLU A 1 166 ? 1.334 -10.503 -21.476 1.00 70.44 166 GLU A N 1
ATOM 1355 C CA . GLU A 1 166 ? 2.326 -10.431 -22.565 1.00 70.44 166 GLU A CA 1
ATOM 1356 C C . GLU A 1 166 ? 3.770 -10.639 -22.077 1.00 70.44 166 GLU A C 1
ATOM 1358 O O . GLU A 1 166 ? 4.594 -11.183 -22.810 1.00 70.44 166 GLU A O 1
ATOM 1363 N N . PHE A 1 167 ? 4.059 -10.255 -20.831 1.00 76.88 167 PHE A N 1
ATOM 1364 C CA . PHE A 1 167 ? 5.390 -10.335 -20.217 1.00 76.88 167 PHE A CA 1
ATOM 1365 C C . PHE A 1 167 ? 5.444 -11.250 -18.987 1.00 76.88 167 PHE A C 1
ATOM 1367 O O . PHE A 1 167 ? 6.434 -11.256 -18.257 1.00 76.88 167 PHE A O 1
ATOM 1374 N N . VAL A 1 168 ? 4.385 -12.023 -18.745 1.00 80.94 168 VAL A N 1
ATOM 1375 C CA . VAL A 1 168 ? 4.302 -12.978 -17.637 1.00 80.94 168 VAL A CA 1
ATOM 1376 C C . VAL A 1 168 ? 4.506 -14.370 -18.222 1.00 80.94 168 VAL A C 1
ATOM 1378 O O . VAL A 1 168 ? 3.614 -14.899 -18.875 1.00 80.94 168 VAL A O 1
ATOM 1381 N N . ILE A 1 169 ? 5.688 -14.959 -18.022 1.00 78.69 169 ILE A N 1
ATOM 1382 C CA . ILE A 1 169 ? 5.974 -16.323 -18.502 1.00 78.69 169 ILE A CA 1
ATOM 1383 C C . ILE A 1 169 ? 5.177 -17.336 -17.686 1.00 78.69 169 ILE A C 1
ATOM 1385 O O . ILE A 1 169 ? 4.600 -18.272 -18.233 1.00 78.69 169 ILE A O 1
ATOM 1389 N N . TYR A 1 170 ? 5.186 -17.152 -16.372 1.00 82.81 170 TYR A N 1
ATOM 1390 C CA . TYR A 1 170 ? 4.492 -17.994 -15.415 1.00 82.81 170 TYR A CA 1
ATOM 1391 C C . TYR A 1 170 ? 4.103 -17.134 -14.222 1.00 82.81 170 TYR A C 1
ATOM 1393 O O . TYR A 1 170 ? 4.872 -16.278 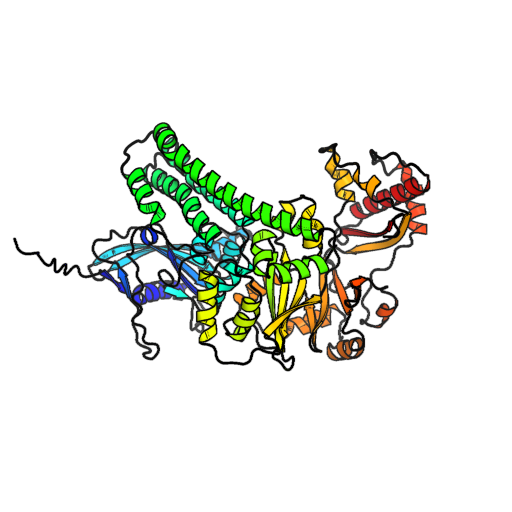-13.794 1.00 82.81 170 TYR A O 1
ATOM 1401 N N . GLU A 1 171 ? 2.927 -17.359 -13.670 1.00 83.44 171 GLU A N 1
ATOM 1402 C CA . GLU A 1 171 ? 2.470 -16.733 -12.439 1.00 83.44 171 GLU A CA 1
ATOM 1403 C C . GLU A 1 171 ? 1.410 -17.656 -11.860 1.00 83.44 171 GLU A C 1
ATOM 1405 O O . GLU A 1 171 ? 0.505 -18.079 -12.581 1.00 83.44 171 GLU A O 1
ATOM 1410 N N . ASP A 1 172 ? 1.554 -18.022 -10.590 1.00 82.69 172 ASP A N 1
ATOM 1411 C CA . ASP A 1 172 ? 0.502 -18.775 -9.929 1.00 82.69 172 ASP A CA 1
ATOM 1412 C C . ASP A 1 172 ? -0.748 -17.908 -9.721 1.00 82.69 172 ASP A C 1
ATOM 1414 O O . ASP A 1 172 ? -0.723 -16.676 -9.798 1.00 82.69 172 ASP A O 1
ATOM 1418 N N . GLU A 1 173 ? -1.875 -18.569 -9.478 1.00 79.38 173 GLU A N 1
ATOM 1419 C CA . GLU A 1 173 ? -3.180 -17.914 -9.402 1.00 79.38 173 GLU A CA 1
ATOM 1420 C C . GLU A 1 173 ? -3.225 -16.825 -8.313 1.00 79.38 173 GLU A C 1
ATOM 1422 O O . GLU A 1 173 ? -3.817 -15.760 -8.506 1.00 79.38 173 GLU A O 1
ATOM 1427 N N . LEU A 1 174 ? -2.543 -17.060 -7.186 1.00 80.00 174 LEU A N 1
ATOM 1428 C CA . LEU A 1 174 ? -2.514 -16.156 -6.040 1.00 80.00 174 LEU A CA 1
ATOM 1429 C C . LEU A 1 174 ? -1.713 -14.881 -6.337 1.00 80.00 174 LEU A C 1
ATOM 1431 O O . LEU A 1 174 ? -2.189 -13.777 -6.059 1.00 80.00 174 LEU A O 1
ATOM 1435 N N . MET A 1 175 ? -0.520 -15.015 -6.923 1.00 83.12 175 MET A N 1
ATOM 1436 C CA . MET A 1 175 ? 0.305 -13.885 -7.349 1.00 83.12 175 MET A CA 1
ATOM 1437 C C . MET A 1 175 ? -0.370 -13.092 -8.461 1.00 83.12 175 MET A C 1
ATOM 1439 O O . MET A 1 175 ? -0.409 -11.862 -8.384 1.00 83.12 175 MET A O 1
ATOM 1443 N N . GLY A 1 176 ? -0.975 -13.775 -9.436 1.00 83.62 176 GLY A N 1
ATOM 1444 C CA . GLY A 1 176 ? -1.705 -13.131 -10.526 1.00 83.62 176 GLY A CA 1
ATOM 1445 C C . GLY A 1 176 ? -2.885 -12.324 -10.020 1.00 83.62 176 GLY A C 1
ATOM 1446 O O . GLY A 1 176 ? -3.055 -11.160 -10.396 1.00 83.62 176 GLY A O 1
ATOM 1447 N N . TRP A 1 177 ? -3.648 -12.885 -9.084 1.00 80.44 177 TRP A N 1
ATOM 1448 C CA . TRP A 1 177 ? -4.715 -12.160 -8.410 1.00 80.44 177 TRP A CA 1
ATOM 1449 C C . TRP A 1 177 ? -4.187 -10.952 -7.627 1.00 80.44 177 TRP A C 1
ATOM 1451 O O . TRP A 1 177 ? -4.694 -9.834 -7.785 1.00 80.44 177 TRP A O 1
ATOM 1461 N N . PHE A 1 178 ? -3.133 -11.135 -6.828 1.00 83.31 178 PHE A N 1
ATOM 1462 C CA . PHE A 1 178 ? -2.542 -10.040 -6.068 1.00 83.31 178 PHE A CA 1
ATOM 1463 C C . PHE A 1 178 ? -2.082 -8.901 -6.990 1.00 83.31 178 PHE A C 1
ATOM 1465 O O . PHE A 1 178 ? -2.421 -7.738 -6.761 1.00 83.31 178 PHE A O 1
ATOM 1472 N N . ARG A 1 179 ? -1.359 -9.226 -8.065 1.00 85.25 179 ARG A N 1
ATOM 1473 C CA . ARG A 1 179 ? -0.779 -8.269 -9.011 1.00 85.25 179 ARG A CA 1
ATOM 1474 C C . ARG A 1 179 ? -1.836 -7.553 -9.848 1.00 85.25 179 ARG A C 1
ATOM 1476 O O . ARG A 1 179 ? -1.797 -6.329 -9.977 1.00 85.25 179 ARG A O 1
ATOM 1483 N N . CYS A 1 180 ? -2.761 -8.294 -10.458 1.00 78.56 180 CYS A N 1
ATOM 1484 C CA . CYS A 1 180 ? -3.741 -7.728 -11.387 1.00 78.56 180 CYS A CA 1
ATOM 1485 C C . CYS A 1 180 ? -4.898 -7.027 -10.683 1.00 78.56 180 CYS A C 1
ATOM 1487 O O . CYS A 1 180 ? -5.488 -6.111 -11.261 1.00 78.56 180 CYS A O 1
ATOM 1489 N N . PHE A 1 181 ? -5.230 -7.446 -9.465 1.00 80.12 181 PHE A N 1
ATOM 1490 C CA . PHE A 1 181 ? -6.403 -6.960 -8.764 1.00 80.12 181 PHE A CA 1
ATOM 1491 C C . PHE A 1 181 ? -6.041 -6.292 -7.443 1.00 80.12 181 PHE A C 1
ATOM 1493 O O . PHE A 1 181 ? -6.211 -5.077 -7.314 1.00 80.12 181 PHE A O 1
ATOM 1500 N N . TRP A 1 182 ? -5.526 -7.046 -6.474 1.00 83.25 182 TRP A N 1
ATOM 1501 C CA . TRP A 1 182 ? -5.453 -6.560 -5.098 1.00 83.25 182 TRP A CA 1
ATOM 1502 C C . TRP A 1 182 ? -4.530 -5.347 -4.945 1.00 83.25 182 TRP A C 1
ATOM 1504 O O . TRP A 1 182 ? -4.957 -4.300 -4.465 1.00 83.25 182 TRP A O 1
ATOM 1514 N N . PHE A 1 183 ? -3.292 -5.424 -5.439 1.00 87.38 183 PHE A N 1
ATOM 1515 C CA . PHE A 1 183 ? -2.335 -4.330 -5.312 1.00 87.38 183 PHE A CA 1
ATOM 1516 C C . PHE A 1 183 ? -2.831 -3.041 -5.976 1.00 87.38 183 PHE A C 1
ATOM 1518 O O . PHE A 1 183 ? -2.854 -1.982 -5.350 1.00 87.38 183 PHE A O 1
ATOM 1525 N N . ARG A 1 184 ? -3.282 -3.137 -7.234 1.00 86.50 184 ARG A N 1
ATOM 1526 C CA . ARG A 1 184 ? -3.711 -1.975 -8.033 1.00 86.50 184 ARG A CA 1
ATOM 1527 C C . ARG A 1 184 ? -4.900 -1.245 -7.414 1.00 86.50 184 ARG A C 1
ATOM 1529 O O . ARG A 1 184 ? -5.015 -0.029 -7.558 1.00 86.50 184 ARG A O 1
ATOM 1536 N N . ASN A 1 185 ? -5.791 -1.984 -6.756 1.00 83.00 185 ASN A N 1
ATOM 1537 C CA . ASN A 1 185 ? -7.010 -1.433 -6.177 1.00 83.00 185 ASN A CA 1
ATOM 1538 C C . ASN A 1 185 ? -6.840 -1.022 -4.708 1.00 83.00 185 ASN A C 1
ATOM 1540 O O . ASN A 1 185 ? -7.485 -0.072 -4.274 1.00 83.00 185 ASN A O 1
ATOM 1544 N N . PHE A 1 186 ? -5.979 -1.699 -3.949 1.00 88.00 186 PHE A N 1
ATOM 1545 C CA . PHE A 1 186 ? -6.015 -1.631 -2.486 1.00 88.00 186 PHE A CA 1
ATOM 1546 C C . PHE A 1 186 ? -4.674 -1.358 -1.800 1.00 88.00 186 PHE A C 1
ATOM 1548 O O . PHE A 1 186 ? -4.678 -1.035 -0.612 1.00 88.00 186 PHE A O 1
ATOM 1555 N N . HIS A 1 187 ? -3.557 -1.381 -2.532 1.00 88.19 187 HIS A N 1
ATOM 1556 C CA . HIS A 1 187 ? -2.217 -1.077 -2.001 1.00 88.19 187 HIS A CA 1
ATOM 1557 C C . HIS A 1 187 ? -1.443 -0.034 -2.815 1.00 88.19 187 HIS A C 1
ATOM 1559 O O . HIS A 1 187 ? -0.283 0.249 -2.520 1.00 88.19 187 HIS A O 1
ATOM 1565 N N . PHE A 1 188 ? -2.051 0.548 -3.851 1.00 91.44 188 PHE A N 1
ATOM 1566 C CA . PHE A 1 188 ? -1.394 1.574 -4.647 1.00 91.44 188 PHE A CA 1
ATOM 1567 C C . PHE A 1 188 ? -1.638 2.969 -4.069 1.00 91.44 188 PHE A C 1
ATOM 1569 O O . PHE A 1 188 ? -2.771 3.444 -3.987 1.00 91.44 188 PHE A O 1
ATOM 1576 N N . HIS A 1 189 ? -0.563 3.680 -3.733 1.00 91.06 189 HIS A N 1
ATOM 1577 C CA . HIS A 1 189 ? -0.623 5.009 -3.135 1.00 91.06 189 HIS A CA 1
ATOM 1578 C C . HIS A 1 189 ? 0.120 6.029 -3.991 1.00 91.06 189 HIS A C 1
ATOM 1580 O O . HIS A 1 189 ? 1.351 6.077 -4.024 1.00 91.06 189 HIS A O 1
ATOM 1586 N N . ARG A 1 190 ? -0.626 6.957 -4.598 1.00 91.06 190 ARG A N 1
ATOM 1587 C CA . ARG A 1 190 ? -0.078 7.957 -5.537 1.00 91.06 190 ARG A CA 1
ATOM 1588 C C . ARG A 1 190 ? 1.064 8.798 -4.957 1.00 91.06 190 ARG A C 1
ATOM 1590 O O . ARG A 1 190 ? 1.993 9.170 -5.666 1.00 91.06 190 ARG A O 1
ATOM 1597 N N . ARG A 1 191 ? 1.017 9.102 -3.658 1.00 88.88 191 ARG A N 1
ATOM 1598 C CA . ARG A 1 191 ? 2.048 9.895 -2.965 1.00 88.88 191 ARG A CA 1
ATOM 1599 C C . ARG A 1 191 ? 3.354 9.142 -2.759 1.00 88.88 191 ARG A C 1
ATOM 1601 O O . ARG A 1 191 ? 4.417 9.708 -3.013 1.00 88.88 191 ARG A O 1
ATOM 1608 N N . LEU A 1 192 ? 3.262 7.899 -2.286 1.00 89.69 192 LEU A N 1
ATOM 1609 C CA . LEU A 1 192 ? 4.428 7.038 -2.119 1.00 89.69 192 LEU A CA 1
ATOM 1610 C C . LEU A 1 192 ? 5.036 6.749 -3.491 1.00 89.69 192 LEU A C 1
ATOM 1612 O O . LEU A 1 192 ? 6.227 6.972 -3.690 1.00 89.69 192 LEU A O 1
ATOM 1616 N N . PHE A 1 193 ? 4.185 6.424 -4.467 1.00 94.06 193 PHE A N 1
ATOM 1617 C CA . PHE A 1 193 ? 4.574 6.268 -5.861 1.00 94.06 193 PHE A CA 1
ATOM 1618 C C . PHE A 1 193 ? 5.319 7.495 -6.400 1.00 94.06 193 PHE A C 1
ATOM 1620 O O . PHE A 1 193 ? 6.423 7.352 -6.915 1.00 94.06 193 PHE A O 1
ATOM 1627 N N . ARG A 1 194 ? 4.804 8.719 -6.194 1.00 94.38 194 ARG A N 1
ATOM 1628 C CA . ARG A 1 194 ? 5.510 9.954 -6.580 1.00 94.38 194 ARG A CA 1
ATOM 1629 C C . ARG A 1 194 ? 6.909 10.033 -5.993 1.00 94.38 194 ARG A C 1
ATOM 1631 O O . ARG A 1 194 ? 7.860 10.282 -6.726 1.00 94.38 194 ARG A O 1
ATOM 1638 N N . ARG A 1 195 ? 7.031 9.852 -4.675 1.00 92.19 195 ARG A N 1
ATOM 1639 C CA . ARG A 1 195 ? 8.321 9.932 -3.976 1.00 92.19 195 ARG A CA 1
ATOM 1640 C C . ARG A 1 195 ? 9.323 8.950 -4.576 1.00 92.19 195 ARG A C 1
ATOM 1642 O O . ARG A 1 195 ? 10.479 9.312 -4.783 1.00 92.19 195 ARG A O 1
ATOM 1649 N N . MET A 1 196 ? 8.875 7.733 -4.848 1.00 94.00 196 MET A N 1
ATOM 1650 C CA . MET A 1 196 ? 9.737 6.663 -5.327 1.00 94.00 196 MET A CA 1
ATOM 1651 C C . MET A 1 196 ? 10.120 6.851 -6.787 1.00 94.00 196 MET A C 1
ATOM 1653 O O . MET A 1 196 ? 11.305 6.816 -7.092 1.00 94.00 196 MET A O 1
ATOM 1657 N N . ILE A 1 197 ? 9.173 7.180 -7.665 1.00 95.88 197 ILE A N 1
ATOM 1658 C CA . ILE A 1 197 ? 9.457 7.472 -9.075 1.00 95.88 197 ILE A CA 1
ATOM 1659 C C . ILE A 1 197 ? 10.385 8.677 -9.226 1.00 95.88 197 ILE A C 1
ATOM 1661 O O . ILE A 1 197 ? 11.358 8.596 -9.969 1.00 95.88 197 ILE A O 1
ATOM 1665 N N . VAL A 1 198 ? 10.148 9.768 -8.488 1.00 96.12 198 VAL A N 1
ATOM 1666 C CA . VAL A 1 198 ? 11.043 10.937 -8.516 1.00 96.12 198 VAL A CA 1
ATOM 1667 C C . VAL A 1 198 ? 12.437 10.561 -8.021 1.00 96.12 198 VAL A C 1
ATOM 1669 O O . VAL A 1 198 ? 13.417 10.969 -8.631 1.00 96.12 198 VAL A O 1
ATOM 1672 N N . ARG A 1 199 ? 12.556 9.756 -6.955 1.00 94.56 199 ARG A N 1
ATOM 1673 C CA . ARG A 1 199 ? 13.860 9.287 -6.460 1.00 94.56 199 ARG A CA 1
ATOM 1674 C C . ARG A 1 199 ? 14.591 8.431 -7.499 1.00 94.56 199 ARG A C 1
ATOM 1676 O O . ARG A 1 199 ? 15.776 8.662 -7.726 1.00 94.56 199 ARG A O 1
ATOM 1683 N N . GLU A 1 200 ? 13.906 7.471 -8.116 1.00 94.19 200 GLU A N 1
ATOM 1684 C CA . GLU A 1 200 ? 14.467 6.618 -9.172 1.00 94.19 200 GLU A CA 1
ATOM 1685 C C . GLU A 1 200 ? 14.922 7.438 -10.383 1.00 94.19 200 GLU A C 1
ATOM 1687 O O . GLU A 1 200 ? 16.054 7.293 -10.851 1.00 94.19 200 GLU A O 1
ATOM 1692 N N . ALA A 1 201 ? 14.085 8.364 -10.849 1.00 96.31 201 ALA A N 1
ATOM 1693 C CA . ALA A 1 201 ? 14.403 9.212 -11.987 1.00 96.31 201 ALA A CA 1
ATOM 1694 C C . ALA A 1 201 ? 15.532 10.215 -11.679 1.00 96.31 201 ALA A C 1
ATOM 1696 O O . ALA A 1 201 ? 16.506 10.275 -12.428 1.00 96.31 201 ALA A O 1
ATOM 1697 N N . ASP A 1 202 ? 15.463 10.954 -10.566 1.00 96.69 202 ASP A N 1
ATOM 1698 C CA . ASP A 1 202 ? 16.433 12.008 -10.238 1.00 96.69 202 ASP A CA 1
ATOM 1699 C C . ASP A 1 202 ? 17.793 11.429 -9.837 1.00 96.69 202 ASP A C 1
ATOM 1701 O O . ASP A 1 202 ? 18.836 11.867 -10.334 1.00 96.69 202 ASP A O 1
ATOM 1705 N N . VAL A 1 203 ? 17.800 10.468 -8.909 1.00 94.75 203 VAL A N 1
ATOM 1706 C CA . VAL A 1 203 ? 19.028 9.991 -8.256 1.00 94.75 203 VAL A CA 1
ATOM 1707 C C . VAL A 1 203 ? 19.638 8.843 -9.043 1.00 94.75 203 VAL A C 1
ATOM 1709 O O . VAL A 1 203 ? 20.820 8.887 -9.391 1.00 94.75 203 VAL A O 1
ATOM 1712 N N . TRP A 1 204 ? 18.837 7.818 -9.332 1.00 93.38 204 TRP A N 1
ATOM 1713 C CA . TRP A 1 204 ? 19.339 6.574 -9.908 1.00 93.38 204 TRP A CA 1
ATOM 1714 C C . TRP A 1 204 ? 19.490 6.622 -11.425 1.00 93.38 204 TRP A C 1
ATOM 1716 O O . TRP A 1 204 ? 20.276 5.841 -11.957 1.00 93.38 204 TRP A O 1
ATOM 1726 N N . CYS A 1 205 ? 18.830 7.570 -12.098 1.00 96.38 205 CYS A N 1
ATOM 1727 C CA . CYS A 1 205 ? 18.901 7.734 -13.548 1.00 96.38 205 CYS A CA 1
ATOM 1728 C C . CYS A 1 205 ? 19.598 9.040 -13.958 1.00 96.38 205 CYS A C 1
ATOM 1730 O O . CYS A 1 205 ? 20.737 8.997 -14.413 1.00 96.38 205 CYS A O 1
ATOM 1732 N N . TYR A 1 206 ? 18.977 10.208 -13.779 1.00 97.25 206 TYR A N 1
ATOM 1733 C CA . TYR A 1 206 ? 19.469 11.480 -14.328 1.00 97.25 206 TYR A CA 1
ATOM 1734 C C . TYR A 1 206 ? 20.813 11.918 -13.719 1.00 97.25 206 TYR A C 1
ATOM 1736 O O . TYR A 1 206 ? 21.792 12.131 -14.438 1.00 97.25 206 TYR A O 1
ATOM 1744 N N . SER A 1 207 ? 20.919 11.953 -12.385 1.00 97.38 207 SER A N 1
ATOM 1745 C CA . SER A 1 207 ? 22.183 12.278 -11.699 1.00 97.38 207 SER A CA 1
ATOM 1746 C C . SER A 1 207 ? 23.275 11.245 -11.987 1.00 97.38 207 SER A C 1
ATOM 1748 O O . SER A 1 207 ? 24.450 11.590 -12.143 1.00 97.38 207 SER A O 1
ATOM 1750 N N . LYS A 1 208 ? 22.893 9.966 -12.101 1.00 96.94 208 LYS A N 1
ATOM 1751 C CA . LYS A 1 208 ? 23.810 8.881 -12.460 1.00 96.94 208 LYS A CA 1
ATOM 1752 C C . LYS A 1 208 ? 24.302 9.014 -13.902 1.00 96.94 208 LYS A C 1
ATOM 1754 O O . LYS A 1 208 ? 25.493 8.835 -14.134 1.00 96.94 208 LYS A O 1
ATOM 1759 N N . ALA A 1 209 ? 23.440 9.392 -14.846 1.00 97.94 209 ALA A N 1
ATOM 1760 C CA . ALA A 1 209 ? 23.807 9.669 -16.234 1.00 97.94 209 ALA A CA 1
ATOM 1761 C C . ALA A 1 209 ? 24.849 10.790 -16.314 1.00 97.94 209 ALA A C 1
ATOM 1763 O O . ALA A 1 209 ? 25.890 10.618 -16.951 1.00 97.94 209 ALA A O 1
ATOM 1764 N N . ARG A 1 210 ? 24.629 11.890 -15.579 1.00 97.94 210 ARG A N 1
ATOM 1765 C CA . ARG A 1 210 ? 25.607 12.977 -15.453 1.00 97.94 210 ARG A CA 1
ATOM 1766 C C . ARG A 1 210 ? 26.947 12.466 -14.945 1.00 97.94 210 ARG A C 1
ATOM 1768 O O . ARG A 1 210 ? 27.976 12.759 -15.551 1.00 97.94 210 ARG A O 1
ATOM 1775 N N . ARG A 1 211 ? 26.956 11.692 -13.858 1.00 98.06 211 ARG A N 1
ATOM 1776 C CA . ARG A 1 211 ? 28.184 11.120 -13.282 1.00 98.06 211 ARG A CA 1
ATOM 1777 C C . ARG A 1 211 ? 28.914 10.209 -14.274 1.00 98.06 211 ARG A C 1
ATOM 1779 O O . ARG A 1 211 ? 30.124 10.343 -14.439 1.00 98.06 211 ARG A O 1
ATOM 1786 N N . LEU A 1 212 ? 28.175 9.344 -14.968 1.00 97.38 212 LEU A N 1
ATOM 1787 C CA . LEU A 1 212 ? 28.711 8.410 -15.957 1.00 97.38 212 LEU A CA 1
ATOM 1788 C C . LEU A 1 212 ? 29.373 9.136 -17.134 1.00 97.38 212 LEU A C 1
ATOM 1790 O O . LEU A 1 212 ? 30.482 8.788 -17.522 1.00 97.38 212 LEU A O 1
ATOM 1794 N N . ILE A 1 213 ? 28.748 10.197 -17.648 1.00 97.06 213 ILE A N 1
ATOM 1795 C CA . ILE A 1 213 ? 29.272 10.976 -18.782 1.00 97.06 213 ILE A CA 1
ATOM 1796 C C . ILE A 1 213 ? 30.440 11.881 -18.357 1.00 97.06 213 ILE A C 1
ATOM 1798 O O . ILE A 1 213 ? 31.449 11.994 -19.058 1.00 97.06 213 ILE A O 1
ATOM 1802 N N . THR A 1 214 ? 30.328 12.547 -17.204 1.00 97.44 214 THR A N 1
ATOM 1803 C CA . THR A 1 214 ? 31.301 13.570 -16.782 1.00 97.44 214 THR A CA 1
ATOM 1804 C C . THR A 1 214 ? 32.526 12.999 -16.078 1.00 97.44 214 THR A C 1
ATOM 1806 O O . THR A 1 214 ? 33.631 13.477 -16.343 1.00 97.44 214 THR A O 1
ATOM 1809 N N . ILE A 1 215 ? 32.350 11.995 -15.215 1.00 97.19 215 ILE A N 1
ATOM 1810 C CA . ILE A 1 215 ? 33.402 11.446 -14.351 1.00 97.19 215 ILE A CA 1
ATOM 1811 C C . ILE A 1 215 ? 33.876 10.096 -14.885 1.00 97.19 215 ILE A C 1
ATOM 1813 O O . ILE A 1 215 ? 35.060 9.944 -15.164 1.00 97.19 215 ILE A O 1
ATOM 1817 N N . GLU A 1 216 ? 32.960 9.139 -15.058 1.00 96.81 216 GLU A N 1
ATOM 1818 C CA . GLU A 1 216 ? 33.317 7.746 -15.388 1.00 96.81 216 GLU A CA 1
ATOM 1819 C C . GLU A 1 216 ? 33.663 7.558 -16.877 1.00 96.81 216 GLU A C 1
ATOM 1821 O O . GLU A 1 216 ? 34.302 6.577 -17.241 1.00 96.81 216 GLU A O 1
ATOM 1826 N N . LYS A 1 217 ? 33.273 8.515 -17.732 1.00 97.12 217 LYS A N 1
ATOM 1827 C CA . LYS A 1 217 ? 33.426 8.476 -19.199 1.00 97.12 217 LYS A CA 1
ATOM 1828 C C . LYS A 1 217 ? 32.769 7.249 -19.851 1.00 97.12 217 LYS A C 1
ATOM 1830 O O . LYS A 1 217 ? 33.146 6.850 -20.948 1.00 97.12 217 LYS A O 1
ATOM 1835 N N . ASP A 1 218 ? 31.742 6.700 -19.203 1.00 96.75 218 ASP A N 1
ATOM 1836 C CA . ASP A 1 218 ? 30.901 5.619 -19.720 1.00 96.75 218 ASP A CA 1
ATOM 1837 C C . ASP A 1 218 ? 29.666 6.220 -20.409 1.00 96.75 218 ASP A C 1
ATOM 1839 O O . ASP A 1 218 ? 28.589 6.390 -19.826 1.00 96.75 218 ASP A O 1
ATOM 1843 N N . TYR A 1 219 ? 29.859 6.630 -21.662 1.00 95.56 219 TYR A N 1
ATOM 1844 C CA . TYR A 1 219 ? 28.855 7.367 -22.429 1.00 95.56 219 TYR A CA 1
ATOM 1845 C C . TYR A 1 219 ? 27.623 6.527 -22.760 1.00 95.56 219 TYR A C 1
ATOM 1847 O O . TYR A 1 219 ? 26.505 7.032 -22.683 1.00 95.56 219 TYR A O 1
ATOM 1855 N N . GLU A 1 220 ? 27.804 5.250 -23.091 1.00 92.69 220 GLU A N 1
ATOM 1856 C CA . GLU A 1 220 ? 26.700 4.361 -23.458 1.00 92.69 220 GLU A CA 1
ATOM 1857 C C . GLU A 1 220 ? 25.801 4.076 -22.253 1.00 92.69 220 GLU A C 1
ATOM 1859 O O . GLU A 1 220 ? 24.575 4.220 -22.328 1.00 92.69 220 GLU A O 1
ATOM 1864 N N . LYS A 1 221 ? 26.394 3.798 -21.086 1.00 92.88 221 LYS A N 1
ATOM 1865 C CA . LYS A 1 221 ? 25.623 3.660 -19.847 1.00 92.88 221 LYS A CA 1
ATOM 1866 C C . LYS A 1 221 ? 25.010 4.989 -19.418 1.00 92.88 221 LYS A C 1
ATOM 1868 O O . LYS A 1 221 ? 23.885 5.001 -18.913 1.00 92.88 221 LYS A O 1
ATOM 1873 N N . GLY A 1 222 ? 25.702 6.106 -19.646 1.00 96.50 222 GLY A N 1
ATOM 1874 C CA . GLY A 1 222 ? 25.174 7.453 -19.444 1.00 96.50 222 GLY A CA 1
ATOM 1875 C C . GLY A 1 222 ? 23.888 7.706 -20.236 1.00 96.50 222 GLY A C 1
ATOM 1876 O O . GLY A 1 222 ? 22.859 8.040 -19.647 1.00 96.50 222 GLY A O 1
ATOM 1877 N N . LYS A 1 223 ? 23.911 7.446 -21.549 1.00 95.62 223 LYS A N 1
ATOM 1878 C CA . LYS A 1 223 ? 22.743 7.525 -22.443 1.00 95.62 223 LYS A CA 1
ATOM 1879 C C . LYS A 1 223 ? 21.602 6.613 -21.979 1.00 95.62 223 LYS A C 1
ATOM 1881 O O . LYS A 1 223 ? 20.460 7.062 -21.902 1.00 95.62 223 LYS A O 1
ATOM 1886 N N . LYS A 1 224 ? 21.902 5.357 -21.612 1.00 92.44 224 LYS A N 1
ATOM 1887 C CA . LYS A 1 224 ? 20.911 4.396 -21.078 1.00 92.44 224 LYS A CA 1
ATOM 1888 C C . LYS A 1 224 ? 20.194 4.956 -19.844 1.00 92.44 224 LYS A C 1
ATOM 1890 O O . LYS A 1 224 ? 18.967 4.928 -19.790 1.00 92.44 224 LYS A O 1
ATOM 1895 N N . ASN A 1 225 ? 20.939 5.514 -18.887 1.00 95.06 225 ASN A N 1
ATOM 1896 C CA . ASN A 1 225 ? 20.361 6.098 -17.672 1.00 95.06 225 ASN A CA 1
ATOM 1897 C C . ASN A 1 225 ? 19.543 7.368 -17.964 1.00 95.06 225 ASN A C 1
ATOM 1899 O O . ASN A 1 225 ? 18.497 7.562 -17.350 1.00 95.06 225 ASN A O 1
ATOM 1903 N N . LEU A 1 226 ? 19.950 8.196 -18.931 1.00 96.50 226 LEU A N 1
ATOM 1904 C CA . LEU A 1 226 ? 19.166 9.363 -19.353 1.00 96.50 226 LEU A CA 1
ATOM 1905 C C . LEU A 1 226 ? 17.796 8.951 -19.922 1.00 96.50 226 LEU A C 1
ATOM 1907 O O . LEU A 1 226 ? 16.769 9.502 -19.525 1.00 96.50 226 LEU A O 1
ATOM 1911 N N . ILE A 1 227 ? 17.771 7.931 -20.789 1.00 95.00 227 ILE A N 1
ATOM 1912 C CA . ILE A 1 227 ? 16.528 7.357 -21.335 1.00 95.00 227 ILE A CA 1
ATOM 1913 C C . ILE A 1 227 ? 15.644 6.823 -20.203 1.00 95.00 227 ILE A C 1
ATOM 1915 O O . ILE A 1 227 ? 14.441 7.082 -20.185 1.00 95.00 227 ILE A O 1
ATOM 1919 N N . HIS A 1 228 ? 16.226 6.090 -19.248 1.00 93.38 228 HIS A N 1
ATOM 1920 C CA . HIS A 1 228 ? 15.484 5.509 -18.124 1.00 93.38 228 HIS A CA 1
ATOM 1921 C C . HIS A 1 228 ? 14.822 6.571 -17.246 1.00 93.38 228 HIS A C 1
ATOM 1923 O O . HIS A 1 228 ? 13.664 6.389 -16.880 1.00 93.38 228 HIS A O 1
ATOM 1929 N N . GLY A 1 229 ? 15.499 7.691 -16.970 1.00 95.19 229 GLY A N 1
ATOM 1930 C CA . GLY A 1 229 ? 14.946 8.778 -16.156 1.00 95.19 229 GLY A CA 1
ATOM 1931 C C . GLY A 1 229 ? 13.652 9.354 -16.736 1.00 95.19 229 GLY A C 1
ATOM 1932 O O . GLY A 1 229 ? 12.649 9.450 -16.035 1.00 95.19 229 GLY A O 1
ATOM 1933 N N . ILE A 1 230 ? 13.639 9.656 -18.038 1.00 96.19 230 ILE A N 1
ATOM 1934 C CA . ILE A 1 230 ? 12.437 10.161 -18.724 1.00 96.19 230 ILE A CA 1
ATOM 1935 C C . ILE A 1 230 ? 11.377 9.056 -18.863 1.00 96.19 230 ILE A C 1
ATOM 1937 O O . ILE A 1 230 ? 10.184 9.302 -18.671 1.00 96.19 230 ILE A O 1
ATOM 1941 N N . ARG A 1 231 ? 11.795 7.814 -19.148 1.00 94.06 231 ARG A N 1
ATOM 1942 C CA . ARG A 1 231 ? 10.888 6.658 -19.239 1.00 94.06 231 ARG A CA 1
ATOM 1943 C C . ARG A 1 231 ? 10.103 6.439 -17.956 1.00 94.06 231 ARG A C 1
ATOM 1945 O O . ARG A 1 231 ? 8.907 6.168 -18.036 1.00 94.06 231 ARG A O 1
ATOM 1952 N N . TYR A 1 232 ? 10.748 6.572 -16.797 1.00 94.94 232 TYR A N 1
ATOM 1953 C CA . TYR A 1 232 ? 10.071 6.441 -15.512 1.00 94.94 232 TYR A CA 1
ATOM 1954 C C . TYR A 1 232 ? 8.865 7.377 -15.421 1.00 94.94 232 TYR A C 1
ATOM 1956 O O . TYR A 1 232 ? 7.790 6.906 -15.065 1.00 94.94 232 TYR A O 1
ATOM 1964 N N . PHE A 1 233 ? 8.986 8.648 -15.813 1.00 97.12 233 PHE A N 1
ATOM 1965 C CA . PHE A 1 233 ? 7.854 9.580 -15.784 1.00 97.12 233 PHE A CA 1
ATOM 1966 C C . PHE A 1 233 ? 6.763 9.232 -16.801 1.00 97.12 233 PHE A C 1
ATOM 1968 O O . PHE A 1 233 ? 5.595 9.164 -16.422 1.00 97.12 233 PHE A O 1
ATOM 1975 N N . ARG A 1 234 ? 7.121 8.910 -18.051 1.00 95.56 234 ARG A N 1
ATOM 1976 C CA . ARG A 1 234 ? 6.138 8.548 -19.093 1.00 95.56 234 ARG A CA 1
ATOM 1977 C C . ARG A 1 234 ? 5.306 7.322 -18.737 1.00 95.56 234 ARG A C 1
ATOM 1979 O O . ARG A 1 234 ? 4.084 7.349 -18.863 1.00 95.56 234 ARG A O 1
ATOM 1986 N N . LEU A 1 235 ? 5.953 6.255 -18.270 1.00 93.75 235 LEU A N 1
ATOM 1987 C CA . LEU A 1 235 ? 5.246 5.043 -17.846 1.00 93.75 235 LEU A CA 1
ATOM 1988 C C . LEU A 1 235 ? 4.440 5.295 -16.565 1.00 93.75 235 LEU A C 1
ATOM 1990 O O . LEU A 1 235 ? 3.312 4.829 -16.441 1.00 93.75 235 LEU A O 1
ATOM 1994 N N . SER A 1 236 ? 4.974 6.088 -15.633 1.00 95.62 236 SER A N 1
ATOM 1995 C CA . SER A 1 236 ? 4.266 6.424 -14.391 1.00 95.62 236 SER A CA 1
ATOM 1996 C C . SER A 1 236 ? 3.034 7.295 -14.626 1.00 95.62 236 SER A C 1
ATOM 1998 O O . SER A 1 236 ? 2.051 7.145 -13.906 1.00 95.62 236 SER A O 1
ATOM 2000 N N . ASN A 1 237 ? 3.042 8.156 -15.646 1.00 95.44 237 ASN A N 1
ATOM 2001 C CA . ASN A 1 237 ? 1.856 8.896 -16.074 1.00 95.44 237 ASN A CA 1
ATOM 2002 C C . ASN A 1 237 ? 0.739 7.947 -16.530 1.00 95.44 237 ASN A C 1
ATOM 2004 O O . ASN A 1 237 ? -0.393 8.103 -16.080 1.00 95.44 237 ASN A O 1
ATOM 2008 N N . GLN A 1 238 ? 1.061 6.911 -17.315 1.00 93.75 238 GLN A N 1
ATOM 2009 C CA . GLN A 1 238 ? 0.077 5.888 -17.692 1.00 93.75 238 GLN A CA 1
ATOM 2010 C C . GLN A 1 238 ? -0.471 5.142 -16.469 1.00 93.75 238 GLN A C 1
ATOM 2012 O O . GLN A 1 238 ? -1.679 4.939 -16.372 1.00 93.75 238 GLN A O 1
ATOM 2017 N N . ILE A 1 239 ? 0.390 4.796 -15.502 1.00 93.25 239 ILE A N 1
ATOM 2018 C CA . ILE A 1 239 ? -0.032 4.151 -14.248 1.00 93.25 239 ILE A CA 1
ATOM 2019 C C . ILE A 1 239 ? -0.991 5.053 -13.461 1.00 93.25 239 ILE A C 1
ATOM 2021 O O . ILE A 1 239 ? -2.003 4.573 -12.960 1.00 93.25 239 ILE A O 1
ATOM 2025 N N . LEU A 1 240 ? -0.707 6.352 -13.338 1.00 92.06 240 LEU A N 1
ATOM 2026 C CA . LEU A 1 240 ? -1.575 7.272 -12.595 1.00 92.06 240 LEU A CA 1
ATOM 2027 C C . LEU A 1 240 ? -2.968 7.409 -13.216 1.00 92.06 240 LEU A C 1
ATOM 2029 O O . LEU A 1 240 ? -3.950 7.511 -12.475 1.00 92.06 240 LEU A O 1
ATOM 2033 N N . GLU A 1 241 ? -3.026 7.430 -14.547 1.00 89.25 241 GLU A N 1
ATOM 2034 C CA . GLU A 1 241 ? -4.252 7.620 -15.323 1.00 89.25 241 GLU A CA 1
ATOM 2035 C C . GLU A 1 241 ? -5.080 6.340 -15.409 1.00 89.25 241 GLU A C 1
ATOM 2037 O O . GLU A 1 241 ? -6.287 6.367 -15.172 1.00 89.25 241 GLU A O 1
ATOM 2042 N N . ASN A 1 242 ? -4.425 5.218 -15.708 1.00 87.44 242 ASN A N 1
ATOM 2043 C CA . ASN A 1 242 ? -5.097 3.987 -16.114 1.00 87.44 242 ASN A CA 1
ATOM 2044 C C . ASN A 1 242 ? -4.950 2.848 -15.098 1.00 87.44 242 ASN A C 1
ATOM 2046 O O . ASN A 1 242 ? -5.595 1.815 -15.256 1.00 87.44 242 ASN A O 1
ATOM 2050 N N . LEU A 1 243 ? -4.092 2.993 -14.079 1.00 88.44 243 LEU A N 1
ATOM 2051 C CA . LEU A 1 243 ? -3.659 1.891 -13.203 1.00 88.44 243 LEU A CA 1
ATOM 2052 C C . LEU A 1 243 ? -3.130 0.689 -14.004 1.00 88.44 243 LEU A C 1
ATOM 2054 O O . LEU A 1 243 ? -3.324 -0.473 -13.638 1.00 88.44 243 LEU A O 1
ATOM 2058 N N . THR A 1 244 ? -2.481 0.980 -15.131 1.00 88.62 244 THR A N 1
ATOM 2059 C CA . THR A 1 244 ? -1.853 0.015 -16.034 1.00 88.62 244 THR A CA 1
ATOM 2060 C C . THR A 1 244 ? -0.931 0.753 -17.010 1.00 88.62 244 THR A C 1
ATOM 2062 O O . THR A 1 244 ? -1.106 1.950 -17.252 1.00 88.62 244 THR A O 1
ATOM 2065 N N . ILE A 1 245 ? 0.054 0.055 -17.567 1.00 88.12 245 ILE A N 1
ATOM 2066 C CA . ILE A 1 245 ? 0.890 0.536 -18.669 1.00 88.12 245 ILE A CA 1
ATOM 2067 C C . ILE A 1 245 ? 0.352 -0.090 -19.953 1.00 88.12 245 ILE A C 1
ATOM 2069 O O . ILE A 1 245 ? 0.491 -1.292 -20.146 1.00 88.12 245 ILE A O 1
ATOM 2073 N N . ASN A 1 246 ? -0.241 0.725 -20.824 1.00 85.50 246 ASN A N 1
ATOM 2074 C CA . ASN A 1 246 ? -0.870 0.256 -22.065 1.00 85.50 246 ASN A CA 1
ATOM 2075 C C . ASN A 1 246 ? 0.036 0.439 -23.289 1.00 85.50 246 ASN A C 1
ATOM 2077 O O . ASN A 1 246 ? -0.100 -0.275 -24.278 1.00 85.50 246 ASN A O 1
ATOM 2081 N N . ASP A 1 247 ? 0.953 1.408 -23.242 1.00 86.19 247 ASP A N 1
ATOM 2082 C CA . ASP A 1 247 ? 1.893 1.690 -24.321 1.00 86.19 247 ASP A CA 1
ATOM 2083 C C . ASP A 1 247 ? 3.335 1.726 -23.809 1.00 86.19 247 ASP A C 1
ATOM 2085 O O . ASP A 1 247 ? 3.840 2.735 -23.310 1.00 86.19 247 ASP A O 1
ATOM 2089 N N . TYR A 1 248 ? 4.032 0.611 -23.995 1.00 81.81 248 TYR A N 1
ATOM 2090 C CA . TYR A 1 248 ? 5.457 0.483 -23.688 1.00 81.81 248 TYR A CA 1
ATOM 2091 C C . TYR A 1 248 ? 6.357 1.156 -24.724 1.00 81.81 248 TYR A C 1
ATOM 2093 O O . TYR A 1 248 ? 7.528 1.423 -24.457 1.00 81.81 248 TYR A O 1
ATOM 2101 N N . THR A 1 249 ? 5.816 1.462 -25.904 1.00 84.81 249 THR A N 1
ATOM 2102 C CA . THR A 1 249 ? 6.575 2.032 -27.018 1.00 84.81 249 THR A CA 1
ATOM 2103 C C . THR A 1 249 ? 6.728 3.547 -26.919 1.00 84.81 249 THR A C 1
ATOM 2105 O O . THR A 1 249 ? 7.514 4.129 -27.670 1.00 84.81 249 THR A O 1
ATOM 2108 N N . VAL A 1 250 ? 6.080 4.180 -25.931 1.00 88.00 250 VAL A N 1
ATOM 2109 C CA . VAL A 1 250 ? 6.090 5.632 -25.672 1.00 88.00 250 VAL A CA 1
ATOM 2110 C C . VAL A 1 250 ? 7.500 6.236 -25.524 1.00 88.00 250 VAL A C 1
ATOM 2112 O O . VAL A 1 250 ? 7.694 7.450 -25.624 1.00 88.00 250 VAL A O 1
ATOM 2115 N N . THR A 1 251 ? 8.524 5.407 -25.292 1.00 89.00 251 THR A N 1
ATOM 2116 C CA . THR A 1 251 ? 9.928 5.838 -25.180 1.00 89.00 251 THR A CA 1
ATOM 2117 C C . THR A 1 251 ? 10.826 5.469 -26.353 1.00 89.00 251 THR A C 1
ATOM 2119 O O . THR A 1 251 ? 12.000 5.840 -26.349 1.00 89.00 251 THR A O 1
ATOM 2122 N N . ASN A 1 252 ? 10.310 4.786 -27.373 1.00 88.06 252 ASN A N 1
ATOM 2123 C CA . ASN A 1 252 ? 11.125 4.312 -28.492 1.00 88.06 252 ASN A CA 1
ATOM 2124 C C . ASN A 1 252 ? 11.737 5.469 -29.285 1.00 88.06 252 ASN A C 1
ATOM 2126 O O . ASN A 1 252 ? 12.916 5.425 -29.638 1.00 88.06 252 ASN A O 1
ATOM 2130 N N . ASP A 1 253 ? 10.973 6.535 -29.515 1.00 90.94 253 ASP A N 1
ATOM 2131 C CA . ASP A 1 253 ? 11.481 7.699 -30.241 1.00 90.94 253 ASP A CA 1
ATOM 2132 C C . ASP A 1 253 ? 12.474 8.516 -29.410 1.00 90.94 253 ASP A C 1
ATOM 2134 O O . ASP A 1 253 ? 13.487 8.958 -29.950 1.00 90.94 253 ASP A O 1
ATOM 2138 N N . LEU A 1 254 ? 12.268 8.627 -28.091 1.00 92.50 254 LEU A N 1
ATOM 2139 C CA . LEU A 1 254 ? 13.262 9.211 -27.183 1.00 92.50 254 LEU A CA 1
ATOM 2140 C C . LEU A 1 254 ? 14.584 8.444 -27.265 1.00 92.50 254 LEU A C 1
ATOM 2142 O O . LEU A 1 254 ? 15.645 9.046 -27.407 1.00 92.50 254 LEU A O 1
ATOM 2146 N N . LYS A 1 255 ? 14.531 7.110 -27.190 1.00 90.44 255 LYS A N 1
ATOM 2147 C CA . LYS A 1 255 ? 15.728 6.277 -27.289 1.00 90.44 255 LYS A CA 1
ATOM 2148 C C . LYS A 1 255 ? 16.467 6.529 -28.600 1.00 90.44 255 LYS A C 1
ATOM 2150 O O . LYS A 1 255 ? 17.675 6.745 -28.566 1.00 90.44 255 LYS A O 1
ATOM 2155 N N . LYS A 1 256 ? 15.759 6.532 -29.737 1.00 91.19 256 LYS A N 1
ATOM 2156 C CA . LYS A 1 256 ? 16.360 6.834 -31.048 1.00 91.19 256 LYS A CA 1
ATOM 2157 C C . LYS A 1 256 ? 17.044 8.201 -31.038 1.00 91.19 256 LYS A C 1
ATOM 2159 O O . LYS A 1 256 ? 18.185 8.292 -31.473 1.00 91.19 256 LYS A O 1
ATOM 2164 N N . GLN A 1 257 ? 16.376 9.224 -30.498 1.00 95.06 257 GLN A N 1
ATOM 2165 C CA . GLN A 1 257 ? 16.916 10.582 -30.400 1.00 95.06 257 GLN A CA 1
ATOM 2166 C C . GLN A 1 257 ? 18.163 10.663 -29.519 1.00 95.06 257 GLN A C 1
ATOM 2168 O O . GLN A 1 257 ? 19.095 11.368 -29.883 1.00 95.06 257 GLN A O 1
ATOM 2173 N N . VAL A 1 258 ? 18.201 9.965 -28.379 1.00 94.94 258 VAL A N 1
ATOM 2174 C CA . VAL A 1 258 ? 19.364 9.944 -27.476 1.00 94.94 258 VAL A CA 1
ATOM 2175 C C . VAL A 1 258 ? 20.521 9.172 -28.108 1.00 94.94 258 VAL A C 1
ATOM 2177 O O . VAL A 1 258 ? 21.644 9.666 -28.152 1.00 94.94 258 VAL A O 1
ATOM 2180 N N . LEU A 1 259 ? 20.267 7.970 -28.630 1.00 93.44 259 LEU A N 1
ATOM 2181 C CA . LEU A 1 259 ? 21.318 7.118 -29.188 1.00 93.44 259 LEU A CA 1
ATOM 2182 C C . LEU A 1 259 ? 21.913 7.664 -30.488 1.00 93.44 259 LEU A C 1
ATOM 2184 O O . LEU A 1 259 ? 23.073 7.377 -30.772 1.00 93.44 259 LEU A O 1
ATOM 2188 N N . SER A 1 260 ? 21.170 8.473 -31.250 1.00 95.38 260 SER A N 1
ATOM 2189 C CA . SER A 1 260 ? 21.690 9.114 -32.462 1.00 95.38 260 SER A CA 1
ATOM 2190 C C . SER A 1 260 ? 22.701 10.231 -32.189 1.00 95.38 260 SER A C 1
ATOM 2192 O O . SER A 1 260 ? 23.318 10.720 -33.134 1.00 95.38 260 SER A O 1
ATOM 2194 N N . GLN A 1 261 ? 22.871 10.668 -30.936 1.00 96.62 261 GLN A N 1
ATOM 2195 C CA . GLN A 1 261 ? 23.823 11.726 -30.600 1.00 96.62 261 GLN A CA 1
ATOM 2196 C C . GLN A 1 261 ? 25.194 11.156 -30.227 1.00 96.62 261 GLN A C 1
ATOM 2198 O O . GLN A 1 261 ? 25.316 10.190 -29.469 1.00 96.62 261 GLN A O 1
ATOM 2203 N N . ASN A 1 262 ? 26.242 11.830 -30.702 1.00 95.50 262 ASN A N 1
ATOM 2204 C CA . ASN A 1 262 ? 27.640 11.428 -30.507 1.00 95.50 262 ASN A CA 1
ATOM 2205 C C . ASN A 1 262 ? 28.414 12.335 -29.535 1.00 95.50 262 ASN A C 1
ATOM 2207 O O . ASN A 1 262 ? 29.633 12.227 -29.433 1.00 95.50 262 ASN A O 1
ATOM 2211 N N . SER A 1 263 ? 27.735 13.247 -28.835 1.00 96.12 263 SER A N 1
ATOM 2212 C CA . SER A 1 263 ? 28.405 14.161 -27.909 1.00 96.12 263 SER A CA 1
ATOM 2213 C C . SER A 1 263 ? 28.893 13.450 -26.647 1.00 96.12 263 SER A C 1
ATOM 2215 O O . SER A 1 263 ? 28.203 12.610 -26.068 1.00 96.12 263 SER A O 1
ATOM 2217 N N . THR A 1 264 ? 30.071 13.850 -26.184 1.00 95.56 264 THR A N 1
ATOM 2218 C CA . THR A 1 264 ? 30.692 13.395 -24.933 1.00 95.56 264 THR A CA 1
ATOM 2219 C C . THR A 1 264 ? 30.618 14.457 -23.829 1.00 95.56 264 THR A C 1
ATOM 2221 O O . THR A 1 264 ? 31.022 14.191 -22.696 1.00 95.56 264 THR A O 1
ATOM 2224 N N . ASP A 1 265 ? 30.106 15.652 -24.143 1.00 96.12 265 ASP A N 1
ATOM 2225 C CA . ASP A 1 265 ? 29.966 16.773 -23.214 1.00 96.12 265 ASP A CA 1
ATOM 2226 C C . ASP A 1 265 ? 28.582 16.758 -22.557 1.00 96.12 265 ASP A C 1
ATOM 2228 O O . ASP A 1 265 ? 27.562 16.818 -23.242 1.00 96.12 265 ASP A O 1
ATOM 2232 N N . TRP A 1 266 ? 28.537 16.713 -21.222 1.00 97.50 266 TRP A N 1
ATOM 2233 C CA . TRP A 1 266 ? 27.280 16.774 -20.472 1.00 97.50 266 TRP A CA 1
ATOM 2234 C C . TRP A 1 266 ? 26.493 18.048 -20.752 1.00 97.50 266 TRP A C 1
ATOM 2236 O O . TRP A 1 266 ? 25.273 17.972 -20.814 1.00 97.50 266 TRP A O 1
ATOM 2246 N N . LYS A 1 267 ? 27.155 19.189 -20.973 1.00 97.94 267 LYS A N 1
ATOM 2247 C CA . LYS A 1 267 ? 26.452 20.452 -21.226 1.00 97.94 267 LYS A CA 1
ATOM 2248 C C . LYS A 1 267 ? 25.533 20.356 -22.446 1.00 97.94 267 LYS A C 1
ATOM 2250 O O . LYS A 1 267 ? 24.410 20.839 -22.418 1.00 97.94 267 LYS A O 1
ATOM 2255 N N . TYR A 1 268 ? 25.980 19.652 -23.482 1.00 97.75 268 TYR A N 1
ATOM 2256 C CA . TYR A 1 268 ? 25.158 19.360 -24.652 1.00 97.75 268 TYR A CA 1
ATOM 2257 C C . TYR A 1 268 ? 23.945 18.476 -24.316 1.00 97.75 268 TYR A C 1
ATOM 2259 O O . TYR A 1 268 ? 22.844 18.729 -24.800 1.00 97.75 268 TYR A O 1
ATOM 2267 N N . TRP A 1 269 ? 24.131 17.438 -23.492 1.00 96.19 269 TRP A N 1
ATOM 2268 C CA . TRP A 1 269 ? 23.039 16.554 -23.065 1.00 96.19 269 TRP A CA 1
ATOM 2269 C C . TRP A 1 269 ? 22.018 17.286 -22.189 1.00 96.19 269 TRP A C 1
ATOM 2271 O O . TRP A 1 269 ? 20.819 17.092 -22.367 1.00 96.19 269 TRP A O 1
ATOM 2281 N N . GLU A 1 270 ? 22.497 18.138 -21.286 1.00 97.12 270 GLU A N 1
ATOM 2282 C CA . GLU A 1 270 ? 21.695 19.014 -20.433 1.00 97.12 270 GLU A CA 1
ATOM 2283 C C . GLU A 1 270 ? 20.851 19.965 -21.294 1.00 97.12 270 GLU A C 1
ATOM 2285 O O . GLU A 1 270 ? 19.628 19.917 -21.231 1.00 97.12 270 GLU A O 1
ATOM 2290 N N . GLU A 1 271 ? 21.466 20.717 -22.212 1.00 98.12 271 GLU A N 1
ATOM 2291 C CA . GLU A 1 271 ? 20.754 21.647 -23.102 1.00 98.12 271 GLU A CA 1
ATOM 2292 C C . GLU A 1 271 ? 19.673 20.964 -23.961 1.00 98.12 271 GLU A C 1
ATOM 2294 O O . GLU A 1 271 ? 18.606 21.543 -24.178 1.00 98.12 271 GLU A O 1
ATOM 2299 N N . MET A 1 272 ? 19.913 19.737 -24.442 1.00 97.25 272 MET A N 1
ATOM 2300 C CA . MET A 1 272 ? 18.946 19.031 -25.290 1.00 97.25 272 MET A CA 1
ATOM 2301 C C . MET A 1 272 ? 17.847 18.291 -24.525 1.00 97.25 272 MET A C 1
ATOM 2303 O O . MET A 1 272 ? 16.701 18.282 -24.974 1.00 97.25 272 MET A O 1
ATOM 2307 N N . PHE A 1 273 ? 18.182 17.616 -23.422 1.00 97.06 273 PHE A N 1
ATOM 2308 C CA . PHE A 1 273 ? 17.279 16.652 -22.783 1.00 97.06 273 PHE A CA 1
ATOM 2309 C C . PHE A 1 273 ? 16.792 17.080 -21.399 1.00 97.06 273 PHE A C 1
ATOM 2311 O O . PHE A 1 273 ? 15.761 16.566 -20.962 1.00 97.06 273 PHE A O 1
ATOM 2318 N N . GLU A 1 274 ? 17.444 18.033 -20.726 1.00 96.88 274 GLU A N 1
ATOM 2319 C CA . GLU A 1 274 ? 16.941 18.574 -19.457 1.00 96.88 274 GLU A CA 1
ATOM 2320 C C . GLU A 1 274 ? 15.556 19.221 -19.603 1.00 96.88 274 GLU A C 1
ATOM 2322 O O . GLU A 1 274 ? 14.688 18.904 -18.788 1.00 96.88 274 GLU A O 1
ATOM 2327 N N . PRO A 1 275 ? 15.263 20.034 -20.644 1.00 98.00 275 PRO A N 1
ATOM 2328 C CA . PRO A 1 275 ? 13.927 20.607 -20.805 1.00 98.00 275 PRO A CA 1
ATOM 2329 C C . PRO A 1 275 ? 12.835 19.535 -20.922 1.00 98.00 275 PRO A C 1
ATOM 2331 O O . PRO A 1 275 ? 11.768 19.665 -20.323 1.00 98.00 275 PRO A O 1
ATOM 2334 N N . MET A 1 276 ? 13.114 18.448 -21.652 1.00 97.31 276 MET A N 1
ATOM 2335 C CA . MET A 1 276 ? 12.192 17.316 -21.779 1.00 97.31 276 MET A CA 1
ATOM 2336 C C . MET A 1 276 ? 12.032 16.582 -20.444 1.00 97.31 276 MET A C 1
ATOM 2338 O O . MET A 1 276 ? 10.910 16.311 -20.028 1.00 97.31 276 MET A O 1
ATOM 2342 N N . TYR A 1 277 ? 13.138 16.299 -19.753 1.00 97.94 277 TYR A N 1
ATOM 2343 C CA . TYR A 1 277 ? 13.134 15.648 -18.444 1.00 97.94 277 TYR A CA 1
ATOM 2344 C C . TYR A 1 277 ? 12.316 16.428 -17.408 1.00 97.94 277 TYR A C 1
ATOM 2346 O O . TYR A 1 277 ? 11.453 15.853 -16.743 1.00 97.94 277 TYR A O 1
ATOM 2354 N N . LEU A 1 278 ? 12.554 17.739 -17.297 1.00 98.00 278 LEU A N 1
ATOM 2355 C CA . LEU A 1 278 ? 11.836 18.612 -16.370 1.00 98.00 278 LEU A CA 1
ATOM 2356 C C . LEU A 1 278 ? 10.354 18.719 -16.729 1.00 98.00 278 LEU A C 1
ATOM 2358 O O . LEU A 1 278 ? 9.518 18.617 -15.839 1.00 98.00 278 LEU A O 1
ATOM 2362 N N . SER A 1 279 ? 10.014 18.830 -18.017 1.00 97.88 279 SER A N 1
ATOM 2363 C CA . SER A 1 279 ? 8.614 18.854 -18.459 1.00 97.88 279 SER A CA 1
ATOM 2364 C C . SER A 1 279 ? 7.855 17.589 -18.044 1.00 97.88 279 SER A C 1
ATOM 2366 O O . SER A 1 279 ? 6.749 17.678 -17.518 1.00 97.88 279 SER A O 1
ATOM 2368 N N . GLU A 1 280 ? 8.445 16.410 -18.250 1.00 97.94 280 GLU A N 1
ATOM 2369 C CA . GLU A 1 280 ? 7.828 15.116 -17.918 1.00 97.94 280 GLU A CA 1
ATOM 2370 C C . GLU A 1 280 ? 7.694 14.931 -16.398 1.00 97.94 280 GLU A C 1
ATOM 2372 O O . GLU A 1 280 ? 6.664 14.469 -15.898 1.00 97.94 280 GLU A O 1
ATOM 2377 N N . ARG A 1 281 ? 8.716 15.360 -15.644 1.00 97.94 281 ARG A N 1
ATOM 2378 C CA . ARG A 1 281 ? 8.696 15.404 -14.178 1.00 97.94 281 ARG A CA 1
ATOM 2379 C C . ARG A 1 281 ? 7.587 16.319 -13.653 1.00 97.94 281 ARG A C 1
ATOM 2381 O O . ARG A 1 281 ? 6.870 15.940 -12.724 1.00 97.94 281 ARG A O 1
ATOM 2388 N N . ASP A 1 282 ? 7.470 17.523 -14.201 1.00 97.88 282 ASP A N 1
ATOM 2389 C CA . ASP A 1 282 ? 6.497 18.526 -13.766 1.00 97.88 282 ASP A CA 1
ATOM 2390 C C . ASP A 1 282 ? 5.071 18.094 -14.105 1.00 97.88 282 ASP A C 1
ATOM 2392 O O . ASP A 1 282 ? 4.175 18.227 -13.268 1.00 97.88 282 ASP A O 1
ATOM 2396 N N . GLU A 1 283 ? 4.857 17.502 -15.283 1.00 97.38 283 GLU A N 1
ATOM 2397 C CA . GLU A 1 283 ? 3.573 16.911 -15.656 1.00 97.38 283 GLU A CA 1
ATOM 2398 C C . GLU A 1 283 ? 3.163 15.801 -14.679 1.00 97.38 283 GLU A C 1
ATOM 2400 O O . GLU A 1 283 ? 2.042 15.819 -14.159 1.00 97.38 283 GLU A O 1
ATOM 2405 N N . PHE A 1 284 ? 4.080 14.879 -14.374 1.00 97.38 284 PHE A N 1
ATOM 2406 C CA . PHE A 1 284 ? 3.845 13.806 -13.411 1.00 97.38 284 PHE A CA 1
ATOM 2407 C C . PHE A 1 284 ? 3.483 14.353 -12.024 1.00 97.38 284 PHE A C 1
ATOM 2409 O O . PHE A 1 284 ? 2.459 13.974 -11.446 1.00 97.38 284 PHE A O 1
ATOM 2416 N N . ASN A 1 285 ? 4.269 15.297 -11.499 1.00 96.81 285 ASN A N 1
ATOM 2417 C CA . ASN A 1 285 ? 4.002 15.902 -10.194 1.00 96.81 285 ASN A CA 1
ATOM 2418 C C . ASN A 1 285 ? 2.660 16.638 -10.167 1.00 96.81 285 ASN A C 1
ATOM 2420 O O . ASN A 1 285 ? 1.891 16.454 -9.222 1.00 96.81 285 ASN A O 1
ATOM 2424 N N . LYS A 1 286 ? 2.339 17.392 -11.223 1.00 96.62 286 LYS A N 1
ATOM 2425 C CA . LYS A 1 286 ? 1.060 18.092 -11.364 1.00 96.62 286 LYS A CA 1
ATOM 2426 C C . LYS A 1 286 ? -0.121 17.121 -11.331 1.00 96.62 286 LYS A C 1
ATOM 2428 O O . LYS A 1 286 ? -1.089 17.382 -10.620 1.00 96.62 286 LYS A O 1
ATOM 2433 N N . LYS A 1 287 ? -0.058 15.997 -12.057 1.00 95.44 287 LYS A N 1
ATOM 2434 C CA . LYS A 1 287 ? -1.117 14.967 -12.036 1.00 95.44 287 LYS A CA 1
ATOM 2435 C C . LYS A 1 287 ? -1.295 14.374 -10.640 1.00 95.44 287 LYS A C 1
ATOM 2437 O O . LYS A 1 287 ? -2.422 14.257 -10.157 1.00 95.44 287 LYS A O 1
ATOM 2442 N N . VAL A 1 288 ? -0.196 14.061 -9.954 1.00 93.06 288 VAL A N 1
ATOM 2443 C CA . VAL A 1 288 ? -0.251 13.577 -8.567 1.00 93.06 288 VAL A CA 1
ATOM 2444 C C . VAL A 1 288 ? -0.878 14.621 -7.641 1.00 93.06 288 VAL A C 1
ATOM 2446 O O . VAL A 1 288 ? -1.750 14.274 -6.845 1.00 93.06 288 VAL A O 1
ATOM 2449 N N . ASP A 1 289 ? -0.476 15.888 -7.744 1.00 91.25 289 ASP A N 1
ATOM 2450 C CA . ASP A 1 289 ? -1.006 16.965 -6.905 1.00 91.25 289 ASP A CA 1
ATOM 2451 C C . ASP A 1 289 ? -2.503 17.181 -7.118 1.00 91.25 289 ASP A C 1
ATOM 2453 O O . ASP A 1 289 ? -3.228 17.341 -6.138 1.00 91.25 289 ASP A O 1
ATOM 2457 N N . LEU A 1 290 ? -2.992 17.094 -8.358 1.00 92.06 290 LEU A N 1
ATOM 2458 C CA . LEU A 1 290 ? -4.427 17.155 -8.650 1.00 92.06 290 LEU A CA 1
ATOM 2459 C C . LEU A 1 290 ? -5.202 16.036 -7.939 1.00 92.06 290 LEU A C 1
ATOM 2461 O O . LEU A 1 290 ? -6.225 16.302 -7.305 1.00 92.06 290 LEU A O 1
ATOM 2465 N N . HIS A 1 291 ? -4.701 14.797 -7.970 1.00 88.75 291 HIS A N 1
ATOM 2466 C CA . HIS A 1 291 ? -5.322 13.691 -7.234 1.00 88.75 291 HIS A CA 1
ATOM 2467 C C . HIS A 1 291 ? -5.286 13.908 -5.718 1.00 88.75 291 HIS A C 1
ATOM 2469 O O . HIS A 1 291 ? -6.288 13.690 -5.036 1.00 88.75 291 HIS A O 1
ATOM 2475 N N . ILE A 1 292 ? -4.153 14.375 -5.184 1.00 85.69 292 ILE A N 1
ATOM 2476 C CA . ILE A 1 292 ? -4.011 14.668 -3.755 1.00 85.69 292 ILE A CA 1
ATOM 2477 C C . ILE A 1 292 ? -4.987 15.764 -3.328 1.00 85.69 292 ILE A C 1
ATOM 2479 O O . ILE A 1 292 ? -5.651 15.610 -2.307 1.00 85.69 292 ILE A O 1
ATOM 2483 N N . GLN A 1 293 ? -5.082 16.855 -4.087 1.00 86.31 293 GLN A N 1
ATOM 2484 C CA . GLN A 1 293 ? -5.998 17.959 -3.808 1.00 86.31 293 GLN A CA 1
ATOM 2485 C C . GLN A 1 293 ? -7.455 17.496 -3.852 1.00 86.31 293 GLN A C 1
ATOM 2487 O O . GLN A 1 293 ? -8.224 17.864 -2.968 1.00 86.31 293 GLN A O 1
ATOM 2492 N N . GLY A 1 294 ? -7.817 16.635 -4.809 1.00 87.12 294 GLY A N 1
ATOM 2493 C CA . GLY A 1 294 ? -9.131 15.991 -4.848 1.00 87.12 294 GLY A CA 1
ATOM 2494 C C . GLY A 1 294 ? -9.426 15.188 -3.577 1.00 87.12 294 GLY A C 1
ATOM 2495 O O . GLY A 1 294 ? -10.466 15.389 -2.957 1.00 87.12 294 GLY A O 1
ATOM 2496 N N . GLY A 1 295 ? -8.480 14.352 -3.136 1.00 84.94 295 GLY A N 1
ATOM 2497 C CA . GLY A 1 295 ? -8.593 13.599 -1.881 1.00 84.94 295 GLY A CA 1
ATOM 2498 C C . GLY A 1 295 ? -8.703 14.486 -0.641 1.00 84.94 295 GLY A C 1
ATOM 2499 O O . GLY A 1 295 ? -9.521 14.228 0.237 1.00 84.94 295 GLY A O 1
ATOM 2500 N N . LEU A 1 296 ? -7.908 15.556 -0.564 1.00 82.25 296 LEU A N 1
ATOM 2501 C CA . LEU A 1 296 ? -7.968 16.518 0.541 1.00 82.25 296 LEU A CA 1
ATOM 2502 C C . LEU A 1 296 ? -9.295 17.278 0.565 1.00 82.25 296 LEU A C 1
ATOM 2504 O O . LEU A 1 296 ? -9.833 17.507 1.645 1.00 82.25 296 LEU A O 1
ATOM 2508 N N . LYS A 1 297 ? -9.831 17.633 -0.607 1.00 85.75 297 LYS A N 1
ATOM 2509 C CA . LYS A 1 297 ? -11.144 18.262 -0.732 1.00 85.75 297 LYS A CA 1
ATOM 2510 C C . LYS A 1 297 ? -12.234 17.335 -0.193 1.00 85.75 297 LYS A C 1
ATOM 2512 O O . LYS A 1 297 ? -12.964 17.751 0.700 1.00 85.75 297 LYS A O 1
ATOM 2517 N N . VAL A 1 298 ? -12.258 16.076 -0.633 1.00 85.12 298 VAL A N 1
ATOM 2518 C CA . VAL A 1 298 ? -13.177 15.053 -0.109 1.00 85.12 298 VAL A CA 1
ATOM 2519 C C . VAL A 1 298 ? -13.032 14.930 1.408 1.00 85.12 298 VAL A C 1
ATOM 2521 O O . VAL A 1 298 ? -13.997 15.120 2.134 1.00 85.12 298 VAL A O 1
ATOM 2524 N N . ALA A 1 299 ? -11.819 14.733 1.931 1.00 79.00 299 ALA A N 1
ATOM 2525 C CA . ALA A 1 299 ? -11.614 14.652 3.380 1.00 79.00 299 ALA A CA 1
ATOM 2526 C C . ALA A 1 299 ? -12.119 15.897 4.132 1.00 79.00 299 ALA A C 1
ATOM 2528 O O . ALA A 1 299 ? -12.674 15.762 5.219 1.00 79.00 299 ALA A O 1
ATOM 2529 N N . SER A 1 300 ? -11.962 17.096 3.558 1.00 80.00 300 SER A N 1
ATOM 2530 C CA . SER A 1 300 ? -12.471 18.336 4.151 1.00 80.00 300 SER A CA 1
ATOM 2531 C C . SER A 1 300 ? -14.001 18.418 4.147 1.00 80.00 300 SER A C 1
ATOM 2533 O O . SER A 1 300 ? -14.569 18.856 5.144 1.00 80.00 300 SER A O 1
ATOM 2535 N N . GLU A 1 301 ? -14.668 17.921 3.102 1.00 84.62 301 GLU A N 1
ATOM 2536 C CA . GLU A 1 301 ? -16.135 17.861 3.006 1.00 84.62 301 GLU A CA 1
ATOM 2537 C C . GLU A 1 301 ? -16.736 16.968 4.104 1.00 84.62 301 GLU A C 1
ATOM 2539 O O . GLU A 1 301 ? -17.799 17.276 4.639 1.00 84.62 301 GLU A O 1
ATOM 2544 N N . TYR A 1 302 ? -16.018 15.920 4.522 1.00 79.31 302 TYR A N 1
ATOM 2545 C CA . TYR A 1 302 ? -16.433 15.056 5.633 1.00 79.31 302 TYR A CA 1
ATOM 2546 C C . TYR A 1 302 ? -15.798 15.422 6.985 1.00 79.31 302 TYR A C 1
ATOM 2548 O O . TYR A 1 302 ? -16.086 14.761 7.981 1.00 79.31 302 TYR A O 1
ATOM 2556 N N . SER A 1 303 ? -14.956 16.460 7.060 1.00 67.75 303 SER A N 1
ATOM 2557 C CA . SER A 1 303 ? -14.167 16.776 8.267 1.00 67.75 303 SER A CA 1
ATOM 2558 C C . SER A 1 303 ? -14.985 17.300 9.451 1.00 67.75 303 SER A C 1
ATOM 2560 O O . SER A 1 303 ? -14.522 17.228 10.589 1.00 67.75 303 SER A O 1
ATOM 2562 N N . GLU A 1 304 ? -16.210 17.782 9.213 1.00 65.25 304 GLU A N 1
ATOM 2563 C CA . GLU A 1 304 ? -17.146 18.147 10.287 1.00 65.25 304 GLU A CA 1
ATOM 2564 C C . GLU A 1 304 ? -17.619 16.921 11.085 1.00 65.25 304 GLU A C 1
ATOM 2566 O O . GLU A 1 304 ? -18.005 17.036 12.251 1.00 65.25 304 GLU A O 1
ATOM 2571 N N . LYS A 1 305 ? -17.555 15.733 10.475 1.00 62.09 305 LYS A N 1
ATOM 2572 C CA . LYS A 1 305 ? -17.790 14.447 11.126 1.00 62.09 305 LYS A CA 1
ATOM 2573 C C . LYS A 1 305 ? -16.429 13.886 11.561 1.00 62.09 305 LYS A C 1
ATOM 2575 O O . LYS A 1 305 ? -15.455 13.908 10.808 1.00 62.09 305 LYS A O 1
ATOM 2580 N N . VAL A 1 306 ? -16.329 13.412 12.800 1.00 63.44 306 VAL A N 1
ATOM 2581 C CA . VAL A 1 306 ? -15.067 12.898 13.359 1.00 63.44 306 VAL A CA 1
ATOM 2582 C C . VAL A 1 306 ? -15.117 11.373 13.448 1.00 63.44 306 VAL A C 1
ATOM 2584 O O . VAL A 1 306 ? -16.107 10.798 13.905 1.00 63.44 306 VAL A O 1
ATOM 2587 N N . GLY A 1 307 ? -14.026 10.726 13.035 1.00 73.69 307 GLY A N 1
ATOM 2588 C CA . GLY A 1 307 ? -13.777 9.299 13.230 1.00 73.69 307 GLY A CA 1
ATOM 2589 C C . GLY A 1 307 ? -14.421 8.379 12.188 1.00 73.69 307 GLY A C 1
ATOM 2590 O O . GLY A 1 307 ? -14.398 8.639 10.987 1.00 73.69 307 GLY A O 1
ATOM 2591 N N . VAL A 1 308 ? -14.972 7.259 12.664 1.00 82.69 308 VAL A N 1
ATOM 2592 C CA . VAL A 1 308 ? -15.420 6.111 11.850 1.00 82.69 308 VAL A CA 1
ATOM 2593 C C . VAL A 1 308 ? -16.522 6.463 10.850 1.00 82.69 308 VAL A C 1
ATOM 2595 O O . VAL A 1 308 ? -16.540 5.930 9.743 1.00 82.69 308 VAL A O 1
ATOM 2598 N N . SER A 1 309 ? -17.428 7.375 11.204 1.00 83.38 309 SER A N 1
ATOM 2599 C CA . SER A 1 309 ? -18.537 7.770 10.327 1.00 83.38 309 SER A CA 1
ATOM 2600 C C . SER A 1 309 ? -18.049 8.469 9.057 1.00 83.38 309 SER A C 1
ATOM 2602 O O . SER A 1 309 ? -18.594 8.236 7.985 1.00 83.38 309 SER A O 1
ATOM 2604 N N . THR A 1 310 ? -16.993 9.278 9.150 1.00 83.50 310 THR A N 1
ATOM 2605 C CA . THR A 1 310 ? -16.353 9.933 8.000 1.00 83.50 310 THR A CA 1
ATOM 2606 C C . THR A 1 310 ? -15.779 8.917 7.033 1.00 83.50 310 THR A C 1
ATOM 2608 O O . THR A 1 310 ? -16.020 9.008 5.833 1.00 83.50 310 THR A O 1
ATOM 2611 N N . LEU A 1 311 ? -15.076 7.917 7.561 1.00 85.44 311 LEU A N 1
ATOM 2612 C CA . LEU A 1 311 ? -14.544 6.826 6.759 1.00 85.44 311 LEU A CA 1
ATOM 2613 C C . LEU A 1 311 ? -15.665 6.057 6.047 1.00 85.44 311 LEU A C 1
ATOM 2615 O O . LEU A 1 311 ? -15.559 5.833 4.847 1.00 85.44 311 LEU A O 1
ATOM 2619 N N . CYS A 1 312 ? -16.745 5.708 6.756 1.00 87.19 312 CYS A N 1
ATOM 2620 C CA . CYS A 1 312 ? -17.890 5.009 6.160 1.00 87.19 312 CYS A CA 1
ATOM 2621 C C . CYS A 1 312 ? -18.507 5.822 5.017 1.00 87.19 312 CYS A C 1
ATOM 2623 O O . CYS A 1 312 ? -18.645 5.289 3.922 1.00 87.19 312 CYS A O 1
ATOM 2625 N N . ASN A 1 313 ? -18.760 7.120 5.225 1.00 87.25 313 ASN A N 1
ATOM 2626 C CA . ASN A 1 313 ? -19.326 7.973 4.176 1.00 87.25 313 ASN A CA 1
ATOM 2627 C C . ASN A 1 313 ? -18.402 8.055 2.952 1.00 87.25 313 ASN A C 1
ATOM 2629 O O . ASN A 1 313 ? -18.871 7.978 1.827 1.00 87.25 313 ASN A O 1
ATOM 2633 N N . ILE A 1 314 ? -17.080 8.168 3.142 1.00 86.88 314 ILE A N 1
ATOM 2634 C CA . ILE A 1 314 ? -16.135 8.185 2.013 1.00 86.88 314 ILE A CA 1
ATOM 2635 C C . ILE A 1 314 ? -16.173 6.855 1.250 1.00 86.88 314 ILE A C 1
ATOM 2637 O O . ILE A 1 314 ? -16.127 6.861 0.022 1.00 86.88 314 ILE A O 1
ATOM 2641 N N . ILE A 1 315 ? -16.249 5.720 1.950 1.00 87.69 315 ILE A N 1
ATOM 2642 C CA . ILE A 1 315 ? -16.348 4.402 1.308 1.00 87.69 315 ILE A CA 1
ATOM 2643 C C . ILE A 1 315 ? -17.667 4.284 0.540 1.00 87.69 315 ILE A C 1
ATOM 2645 O O . ILE A 1 315 ? -17.666 3.852 -0.607 1.00 87.69 315 ILE A O 1
ATOM 2649 N N . GLU A 1 316 ? -18.779 4.703 1.132 1.00 84.88 316 GLU A N 1
ATOM 2650 C CA . GLU A 1 316 ? -20.091 4.693 0.484 1.00 84.88 316 GLU A CA 1
ATOM 2651 C C . GLU A 1 316 ? -20.118 5.617 -0.741 1.00 84.88 316 GLU A C 1
ATOM 2653 O O . GLU A 1 316 ? -20.616 5.235 -1.801 1.00 84.88 316 GLU A O 1
ATOM 2658 N N . ASP A 1 317 ? -19.523 6.809 -0.644 1.00 86.25 317 ASP A N 1
ATOM 2659 C CA . ASP A 1 317 ? -19.582 7.844 -1.676 1.00 86.25 317 ASP A CA 1
ATOM 2660 C C . ASP A 1 317 ? -18.536 7.684 -2.784 1.00 86.25 317 ASP A C 1
ATOM 2662 O O . ASP A 1 317 ? -18.827 8.025 -3.935 1.00 86.25 317 ASP A O 1
ATOM 2666 N N . HIS A 1 318 ? -17.374 7.097 -2.485 1.00 85.44 318 HIS A N 1
ATOM 2667 C CA . HIS A 1 318 ? -16.238 6.994 -3.409 1.00 85.44 318 HIS A CA 1
ATOM 2668 C C . HIS A 1 318 ? -15.636 5.586 -3.555 1.00 85.44 318 HIS A C 1
ATOM 2670 O O . HIS A 1 318 ? -14.825 5.368 -4.455 1.00 85.44 318 HIS A O 1
ATOM 2676 N N . GLY A 1 319 ? -16.035 4.618 -2.731 1.00 86.56 319 GLY A N 1
ATOM 2677 C CA . GLY A 1 319 ? -15.546 3.238 -2.767 1.00 86.56 319 GLY A CA 1
ATOM 2678 C C . GLY A 1 319 ? -14.223 3.012 -2.026 1.00 86.56 319 GLY A C 1
ATOM 2679 O O . GLY A 1 319 ? -13.465 3.937 -1.730 1.00 86.56 319 GLY A O 1
ATOM 2680 N N . LEU A 1 320 ? -13.909 1.740 -1.758 1.00 86.44 320 LEU A N 1
ATOM 2681 C CA . LEU A 1 320 ? -12.698 1.343 -1.020 1.00 86.44 320 LEU A CA 1
ATOM 2682 C C . LEU A 1 320 ? -11.399 1.709 -1.747 1.00 86.44 320 LEU A C 1
ATOM 2684 O O . LEU A 1 320 ? -10.454 2.192 -1.124 1.00 86.44 320 LEU A O 1
ATOM 2688 N N . GLN A 1 321 ? -11.359 1.532 -3.071 1.00 87.12 321 GLN A N 1
ATOM 2689 C CA . GLN A 1 321 ? -10.181 1.858 -3.882 1.00 87.12 321 GLN A CA 1
ATOM 2690 C C . GLN A 1 321 ? -9.776 3.330 -3.727 1.00 87.12 321 GLN A C 1
ATOM 2692 O O . GLN A 1 321 ? -8.590 3.664 -3.687 1.00 87.12 321 GLN A O 1
ATOM 2697 N N . TYR A 1 322 ? -10.757 4.227 -3.591 1.00 87.44 322 TYR A N 1
ATOM 2698 C CA . TYR A 1 322 ? -10.494 5.648 -3.409 1.00 87.44 322 TYR A CA 1
ATOM 2699 C C . TYR A 1 322 ? -9.675 5.924 -2.146 1.00 87.44 322 TYR A C 1
ATOM 2701 O O . TYR A 1 322 ? -8.817 6.816 -2.157 1.00 87.44 322 TYR A O 1
ATOM 2709 N N . LEU A 1 323 ? -9.894 5.146 -1.080 1.00 86.56 323 LEU A N 1
ATOM 2710 C CA . LEU A 1 323 ? -9.130 5.286 0.151 1.00 86.56 323 LEU A CA 1
ATOM 2711 C C . LEU A 1 323 ? -7.652 4.970 -0.057 1.00 86.56 323 LEU A C 1
ATOM 2713 O O . LEU A 1 323 ? -6.787 5.750 0.358 1.00 86.56 323 LEU A O 1
ATOM 2717 N N . SER A 1 324 ? -7.358 3.861 -0.733 1.00 87.50 324 SER A N 1
ATOM 2718 C CA . SER A 1 324 ? -5.979 3.442 -0.966 1.00 87.50 324 SER A CA 1
ATOM 2719 C C . SER A 1 324 ? -5.221 4.445 -1.829 1.00 87.50 324 SER A C 1
ATOM 2721 O O . SER A 1 324 ? -4.155 4.939 -1.438 1.00 87.50 324 SER A O 1
ATOM 2723 N N . LEU A 1 325 ? -5.848 4.871 -2.930 1.00 87.06 325 LEU A N 1
ATOM 2724 C CA . LEU A 1 325 ? -5.250 5.789 -3.895 1.00 87.06 325 LEU A CA 1
ATOM 2725 C C . LEU A 1 325 ? -4.920 7.167 -3.305 1.00 87.06 325 LEU A C 1
ATOM 2727 O O . LEU A 1 325 ? -3.895 7.759 -3.665 1.00 87.06 325 LEU A O 1
ATOM 2731 N N . ASN A 1 326 ? -5.785 7.699 -2.433 1.00 84.62 326 ASN A N 1
ATOM 2732 C CA . ASN A 1 326 ? -5.732 9.110 -2.023 1.00 84.62 326 ASN A CA 1
ATOM 2733 C C . ASN A 1 326 ? -5.320 9.323 -0.558 1.00 84.62 326 ASN A C 1
ATOM 2735 O O . ASN A 1 326 ? -4.695 10.342 -0.231 1.00 84.62 326 ASN A O 1
ATOM 2739 N N . PHE A 1 327 ? -5.609 8.364 0.322 1.00 81.94 327 PHE A N 1
ATOM 2740 C CA . PHE A 1 327 ? -5.334 8.472 1.758 1.00 81.94 327 PHE A CA 1
ATOM 2741 C C . PHE A 1 327 ? -4.195 7.582 2.243 1.00 81.94 327 PHE A C 1
ATOM 2743 O O . PHE A 1 327 ? -3.878 7.629 3.427 1.00 81.94 327 PHE A O 1
ATOM 2750 N N . SER A 1 328 ? -3.510 6.876 1.334 1.00 84.44 328 SER A N 1
ATOM 2751 C CA . SER A 1 328 ? -2.364 6.020 1.674 1.00 84.44 328 SER A CA 1
ATOM 2752 C C . SER A 1 328 ? -2.736 4.945 2.691 1.00 84.44 328 SER A C 1
ATOM 2754 O O . SER A 1 328 ? -2.041 4.741 3.686 1.00 84.44 328 SER A O 1
ATOM 2756 N N . THR A 1 329 ? -3.892 4.332 2.449 1.00 86.62 329 THR A N 1
ATOM 2757 C CA . THR A 1 329 ? -4.433 3.266 3.284 1.00 86.62 329 THR A CA 1
ATOM 2758 C C . THR A 1 329 ? -4.307 1.935 2.562 1.00 86.62 329 THR A C 1
ATOM 2760 O O . THR A 1 329 ? -4.667 1.825 1.393 1.00 86.62 329 THR A O 1
ATOM 2763 N N . ASP A 1 330 ? -3.786 0.936 3.251 1.00 88.50 330 ASP A N 1
ATOM 2764 C CA . ASP A 1 330 ? -3.821 -0.444 2.797 1.00 88.50 330 ASP A CA 1
ATOM 2765 C C . ASP A 1 330 ? -5.182 -1.032 3.177 1.00 88.50 330 ASP A C 1
ATOM 2767 O O . ASP A 1 330 ? -5.648 -0.858 4.306 1.00 88.50 330 ASP A O 1
ATOM 2771 N N . ILE A 1 331 ? -5.826 -1.724 2.239 1.00 88.50 331 ILE A N 1
ATOM 2772 C CA . ILE A 1 331 ? -6.987 -2.567 2.538 1.00 88.50 331 ILE A CA 1
ATOM 2773 C C . ILE A 1 331 ? -6.489 -4.007 2.528 1.00 88.50 331 ILE A C 1
ATOM 2775 O O . ILE A 1 331 ? -5.877 -4.434 1.554 1.00 88.50 331 ILE A O 1
ATOM 2779 N N . ILE A 1 332 ? -6.706 -4.740 3.617 1.00 86.62 332 ILE A N 1
ATOM 2780 C CA . ILE A 1 332 ? -6.182 -6.097 3.821 1.00 86.62 332 ILE A CA 1
ATOM 2781 C C . ILE A 1 332 ? -7.363 -7.023 4.092 1.00 86.62 332 ILE A C 1
ATOM 2783 O O . ILE A 1 332 ? -8.106 -6.766 5.040 1.00 86.62 332 ILE A O 1
ATOM 2787 N N . PRO A 1 333 ? -7.580 -8.088 3.310 1.00 85.69 333 PRO A N 1
ATOM 2788 C CA . PRO A 1 333 ? -8.691 -8.987 3.546 1.00 85.69 333 PRO A CA 1
ATOM 2789 C C . PRO A 1 333 ? -8.345 -9.895 4.731 1.00 85.69 333 PRO A C 1
ATOM 2791 O O . PRO A 1 333 ? -7.242 -10.432 4.824 1.00 85.69 333 PRO A O 1
ATOM 2794 N N . LEU A 1 334 ? -9.287 -10.053 5.656 1.00 84.31 334 LEU A N 1
ATOM 2795 C CA . LEU A 1 334 ? -9.111 -10.877 6.851 1.00 84.31 334 LEU A CA 1
ATOM 2796 C C . LEU A 1 334 ? -9.871 -12.198 6.759 1.00 84.31 334 LEU A C 1
ATOM 2798 O O . LEU A 1 334 ? -9.370 -13.215 7.230 1.00 84.31 334 LEU A O 1
ATOM 2802 N N . ALA A 1 335 ? -11.086 -12.176 6.205 1.00 85.00 335 ALA A N 1
ATOM 2803 C CA . ALA A 1 335 ? -11.932 -13.356 6.041 1.00 85.00 335 ALA A CA 1
ATOM 2804 C C . ALA A 1 335 ? -13.109 -13.097 5.104 1.00 85.00 335 ALA A C 1
ATOM 2806 O O . ALA A 1 335 ? -13.511 -11.951 4.894 1.00 85.00 335 ALA A O 1
ATOM 2807 N N . ILE A 1 336 ? -13.683 -14.186 4.599 1.00 85.44 336 ILE A N 1
ATOM 2808 C CA . ILE A 1 336 ? -14.897 -14.200 3.783 1.00 85.44 336 ILE A CA 1
ATOM 2809 C C . ILE A 1 336 ? -15.911 -15.093 4.483 1.00 85.44 336 ILE A C 1
ATOM 2811 O O . ILE A 1 336 ? -15.538 -16.132 5.027 1.00 85.44 336 ILE A O 1
ATOM 2815 N N . PHE A 1 337 ? -17.177 -14.703 4.441 1.00 87.75 337 PHE A N 1
ATOM 2816 C CA . PHE A 1 337 ? -18.280 -15.476 4.983 1.00 87.75 337 PHE A CA 1
ATOM 2817 C C . PHE A 1 337 ? -19.342 -15.691 3.912 1.00 87.75 337 PHE A C 1
ATOM 2819 O O . PHE A 1 337 ? -19.608 -14.794 3.105 1.00 87.75 337 PHE A O 1
ATOM 2826 N N . ASP A 1 338 ? -19.923 -16.887 3.898 1.00 87.62 338 ASP A N 1
ATOM 2827 C CA . ASP A 1 338 ? -21.083 -17.201 3.066 1.00 87.62 338 ASP A CA 1
ATOM 2828 C C . ASP A 1 338 ? -22.380 -16.610 3.654 1.00 87.62 338 ASP A C 1
ATOM 2830 O O . ASP A 1 338 ? -22.381 -15.999 4.727 1.00 87.62 338 ASP A O 1
ATOM 2834 N N . GLN A 1 339 ? -23.513 -16.824 2.976 1.00 87.31 339 GLN A N 1
ATOM 2835 C CA . GLN A 1 339 ? -24.817 -16.343 3.450 1.00 87.31 339 GLN A CA 1
ATOM 2836 C C . GLN A 1 339 ? -25.280 -16.931 4.797 1.00 87.31 339 GLN A C 1
ATOM 2838 O O . GLN A 1 339 ? -26.221 -16.412 5.397 1.00 87.31 339 GLN A O 1
ATOM 2843 N N . ASN A 1 340 ? -24.653 -18.010 5.274 1.00 90.56 340 ASN A N 1
ATOM 2844 C CA . ASN A 1 340 ? -24.962 -18.635 6.560 1.00 90.56 340 ASN A CA 1
ATOM 2845 C C . ASN A 1 340 ? -24.056 -18.108 7.685 1.00 90.56 340 ASN A C 1
ATOM 2847 O O . ASN A 1 340 ? -24.222 -18.501 8.839 1.00 90.56 340 ASN A O 1
ATOM 2851 N N . GLY A 1 341 ? -23.105 -17.223 7.367 1.00 89.31 341 GLY A N 1
ATOM 2852 C CA . GLY A 1 341 ? -22.088 -16.757 8.304 1.00 89.31 341 GLY A CA 1
ATOM 2853 C C . GLY A 1 341 ? -20.964 -17.770 8.531 1.00 89.31 341 GLY A C 1
ATOM 2854 O O . GLY A 1 341 ? -20.197 -17.622 9.489 1.00 89.31 341 GLY A O 1
ATOM 2855 N N . GLU A 1 342 ? -20.838 -18.786 7.673 1.00 89.88 342 GLU A N 1
ATOM 2856 C CA . GLU A 1 342 ? -19.716 -19.712 7.720 1.00 89.88 342 GLU A CA 1
ATOM 2857 C C . GLU A 1 342 ? -18.490 -19.112 7.047 1.00 89.88 342 GLU A C 1
ATOM 2859 O O . GLU A 1 342 ? -18.564 -18.516 5.975 1.00 89.88 342 GLU A O 1
ATOM 2864 N N . GLU A 1 343 ? -17.346 -19.251 7.715 1.00 86.44 343 GLU A N 1
ATOM 2865 C CA . GLU A 1 343 ? -16.091 -18.686 7.233 1.00 86.44 343 GLU A CA 1
ATOM 2866 C C . GLU A 1 343 ? -15.527 -19.579 6.135 1.00 86.44 343 GLU A C 1
ATOM 2868 O O . GLU A 1 343 ? -15.385 -20.790 6.311 1.00 86.44 343 GLU A O 1
ATOM 2873 N N . LEU A 1 344 ? -15.189 -18.961 5.012 1.00 83.44 344 LEU A N 1
ATOM 2874 C CA . LEU A 1 344 ? -14.570 -19.618 3.877 1.00 83.44 344 LEU A CA 1
ATOM 2875 C C . LEU A 1 344 ? -13.048 -19.492 3.979 1.00 83.44 344 LEU A C 1
ATOM 2877 O O . LEU A 1 344 ? -12.522 -18.509 4.502 1.00 83.44 344 LEU A O 1
ATOM 2881 N N . ASP A 1 345 ? -12.333 -20.490 3.463 1.00 79.94 345 ASP A N 1
ATOM 2882 C CA . ASP A 1 345 ? -10.870 -20.477 3.423 1.00 79.94 345 ASP A CA 1
ATOM 2883 C C . ASP A 1 345 ? -10.380 -19.298 2.576 1.00 79.94 345 ASP A C 1
ATOM 2885 O O . ASP A 1 345 ? -10.533 -19.282 1.358 1.00 79.94 345 ASP A O 1
ATOM 2889 N N . LEU A 1 346 ? -9.776 -18.297 3.213 1.00 72.75 346 LEU A N 1
ATOM 2890 C CA . LEU A 1 346 ? -9.351 -17.106 2.497 1.00 72.75 346 LEU A CA 1
ATOM 2891 C C . LEU A 1 346 ? -8.385 -17.452 1.356 1.00 72.75 346 LEU A C 1
ATOM 2893 O O . LEU A 1 346 ? -8.594 -16.960 0.265 1.00 72.75 346 LEU A O 1
ATOM 2897 N N . VAL A 1 347 ? -7.398 -18.334 1.533 1.00 68.88 347 VAL A N 1
ATOM 2898 C CA . VAL A 1 347 ? -6.420 -18.659 0.475 1.00 68.88 347 VAL A CA 1
ATOM 2899 C C . VAL A 1 347 ? -7.090 -19.333 -0.715 1.00 68.88 347 VAL A C 1
ATOM 2901 O O . VAL A 1 347 ? -6.865 -18.924 -1.852 1.00 68.88 347 VAL A O 1
ATOM 2904 N N . LYS A 1 348 ? -7.971 -20.302 -0.456 1.00 70.12 348 LYS A N 1
ATOM 2905 C CA . LYS A 1 348 ? -8.753 -20.966 -1.508 1.00 70.12 348 LYS A CA 1
ATOM 2906 C C . LYS A 1 348 ? -9.699 -19.999 -2.226 1.00 70.12 348 LYS A C 1
ATOM 2908 O O . LYS A 1 348 ? -9.998 -20.195 -3.398 1.00 70.12 348 LYS A O 1
ATOM 2913 N N . TYR A 1 349 ? -10.199 -18.984 -1.523 1.00 68.00 349 TYR A N 1
ATOM 2914 C CA . TYR A 1 349 ? -11.191 -18.051 -2.050 1.00 68.00 349 TYR A CA 1
ATOM 2915 C C . TYR A 1 349 ? -10.621 -16.678 -2.438 1.00 68.00 349 TYR A C 1
ATOM 2917 O O . TYR A 1 349 ? -11.361 -15.857 -2.977 1.00 68.00 349 TYR A O 1
ATOM 2925 N N . LEU A 1 350 ? -9.320 -16.432 -2.243 1.00 63.72 350 LEU A N 1
ATOM 2926 C CA . LEU A 1 350 ? -8.637 -15.203 -2.661 1.00 63.72 350 LEU A CA 1
ATOM 2927 C C . LEU A 1 350 ? -8.661 -15.079 -4.178 1.00 63.72 350 LEU A C 1
ATOM 2929 O O . LEU A 1 350 ? -8.856 -13.991 -4.700 1.00 63.72 350 LEU A O 1
ATOM 2933 N N . THR A 1 351 ? -8.577 -16.201 -4.879 1.00 59.94 351 THR A N 1
ATOM 2934 C CA . THR A 1 351 ? -8.711 -16.259 -6.333 1.00 59.94 351 THR A CA 1
ATOM 2935 C C . THR A 1 351 ? -10.157 -16.498 -6.784 1.00 59.94 351 THR A C 1
ATOM 2937 O O . THR A 1 351 ? -10.467 -16.433 -7.973 1.00 59.94 351 THR A O 1
ATOM 2940 N N . CYS A 1 352 ? -11.079 -16.723 -5.838 1.00 61.28 352 CYS A N 1
ATOM 2941 C CA . CYS A 1 352 ? -12.463 -17.042 -6.141 1.00 61.28 352 CYS A CA 1
ATOM 2942 C C . CYS A 1 352 ? -13.269 -15.793 -6.512 1.00 61.28 352 CYS A C 1
ATOM 2944 O O . CYS A 1 352 ? -13.253 -14.743 -5.862 1.00 61.28 352 CYS A O 1
ATOM 2946 N N . GLU A 1 353 ? -14.060 -15.979 -7.556 1.00 61.03 353 GLU A N 1
ATOM 2947 C CA . GLU A 1 353 ? -15.056 -15.074 -8.104 1.00 61.03 353 GLU A CA 1
ATOM 2948 C C . GLU A 1 353 ? -15.908 -14.340 -7.050 1.00 61.03 353 GLU A C 1
ATOM 2950 O O . GLU A 1 353 ? -16.166 -13.148 -7.212 1.00 61.03 353 GLU A O 1
ATOM 2955 N N . SER A 1 354 ? -16.344 -15.003 -5.972 1.00 57.88 354 SER A N 1
ATOM 2956 C CA . SER A 1 354 ? -17.246 -14.387 -4.988 1.00 57.88 354 SER A CA 1
ATOM 2957 C C . SER A 1 354 ? -16.576 -13.255 -4.205 1.00 57.88 354 SER A C 1
ATOM 2959 O O . SER A 1 354 ? -17.182 -12.200 -4.029 1.00 57.88 354 SER A O 1
ATOM 2961 N N . LEU A 1 355 ? -15.310 -13.419 -3.796 1.00 63.56 355 LEU A N 1
ATOM 2962 C CA . LEU A 1 355 ? -14.537 -12.354 -3.146 1.00 63.56 355 LEU A CA 1
ATOM 2963 C C . LEU A 1 355 ? -14.387 -11.160 -4.098 1.00 63.56 355 LEU A C 1
ATOM 2965 O O . LEU A 1 355 ? -14.672 -10.016 -3.740 1.00 63.56 355 LEU A O 1
ATOM 2969 N N . ILE A 1 356 ? -13.982 -11.453 -5.336 1.00 64.50 356 ILE A N 1
ATOM 2970 C CA . ILE A 1 356 ? -13.779 -10.470 -6.401 1.00 64.50 356 ILE A CA 1
ATOM 2971 C C . ILE A 1 356 ? -15.073 -9.686 -6.657 1.00 64.50 356 ILE A C 1
ATOM 2973 O O . ILE A 1 356 ? -15.034 -8.460 -6.695 1.00 64.50 356 ILE A O 1
ATOM 2977 N N . ARG A 1 357 ? -16.227 -10.358 -6.750 1.00 63.28 357 ARG A N 1
ATOM 2978 C CA . ARG A 1 357 ? -17.549 -9.733 -6.925 1.00 63.28 357 ARG A CA 1
ATOM 2979 C C . ARG A 1 357 ? -17.887 -8.746 -5.818 1.00 63.28 357 ARG A C 1
ATOM 2981 O O . ARG A 1 357 ? -18.195 -7.594 -6.118 1.00 63.28 357 ARG A O 1
ATOM 2988 N N . VAL A 1 358 ? -17.824 -9.184 -4.560 1.00 64.38 358 VAL A N 1
ATOM 2989 C CA . VAL A 1 358 ? -18.195 -8.346 -3.408 1.00 64.38 358 VAL A CA 1
ATOM 2990 C C . VAL A 1 358 ? -17.273 -7.127 -3.321 1.00 64.38 358 VAL A C 1
ATOM 2992 O O . VAL A 1 358 ? -17.732 -6.015 -3.091 1.00 64.38 358 VAL A O 1
ATOM 2995 N N . LEU A 1 359 ? -15.971 -7.285 -3.561 1.00 68.50 359 LEU A N 1
ATOM 2996 C CA . LEU A 1 359 ? -15.046 -6.149 -3.548 1.00 68.50 359 LEU A CA 1
ATOM 2997 C C . LEU A 1 359 ? -15.275 -5.201 -4.722 1.00 68.50 359 LEU A C 1
ATOM 2999 O O . LEU A 1 359 ? -15.260 -3.988 -4.526 1.00 68.50 359 LEU A O 1
ATOM 3003 N N . LEU A 1 360 ? -15.495 -5.741 -5.925 1.00 65.19 360 LEU A N 1
ATOM 3004 C CA . LEU A 1 360 ? -15.677 -4.973 -7.158 1.00 65.19 360 LEU A CA 1
ATOM 3005 C C . LEU A 1 360 ? -16.964 -4.165 -7.180 1.00 65.19 360 LEU A C 1
ATOM 3007 O O . LEU A 1 360 ? -16.965 -3.035 -7.661 1.00 65.19 360 LEU A O 1
ATOM 3011 N N . MET A 1 361 ? -18.044 -4.702 -6.621 1.00 61.56 361 MET A N 1
ATOM 3012 C CA . MET A 1 361 ? -19.277 -3.943 -6.417 1.00 61.56 361 MET A CA 1
ATOM 3013 C C . MET A 1 361 ? -19.058 -2.749 -5.471 1.00 61.56 361 MET A C 1
ATOM 3015 O O . MET A 1 361 ? -19.774 -1.755 -5.552 1.00 61.56 361 MET A O 1
ATOM 3019 N N . GLY A 1 362 ? -18.045 -2.830 -4.601 1.00 60.25 362 GLY A N 1
ATOM 3020 C CA . GLY A 1 362 ? -17.624 -1.770 -3.689 1.00 60.25 362 GLY A CA 1
ATOM 3021 C C . GLY A 1 362 ? -16.667 -0.744 -4.300 1.00 60.25 362 GLY A C 1
ATOM 3022 O O . GLY A 1 362 ? -16.235 0.197 -3.625 1.00 60.25 362 GLY A O 1
ATOM 3023 N N . VAL A 1 363 ? -16.300 -0.921 -5.571 1.00 64.81 363 VAL A N 1
ATOM 3024 C CA . VAL A 1 363 ? -15.467 0.023 -6.309 1.00 64.81 363 VAL A CA 1
ATOM 3025 C C . VAL A 1 363 ? -16.374 0.956 -7.108 1.00 64.81 363 VAL A C 1
ATOM 3027 O O . VAL A 1 363 ? -16.977 0.571 -8.109 1.00 64.81 363 VAL A O 1
ATOM 3030 N N . LYS A 1 364 ? -16.444 2.229 -6.703 1.00 61.97 364 LYS A N 1
ATOM 3031 C CA . LYS A 1 364 ? -17.059 3.271 -7.531 1.00 61.97 364 LYS A CA 1
ATOM 3032 C C . LYS A 1 364 ? -16.104 3.650 -8.655 1.00 61.97 364 LYS A C 1
ATOM 3034 O O . LYS A 1 364 ? -15.152 4.408 -8.479 1.00 61.97 364 LYS A O 1
ATOM 3039 N N . LEU A 1 365 ? -16.357 3.073 -9.823 1.00 55.62 365 LEU A N 1
ATOM 3040 C CA . LEU A 1 365 ? -15.547 3.286 -11.012 1.00 55.62 365 LEU A CA 1
ATOM 3041 C C . LEU A 1 365 ? -15.984 4.546 -11.745 1.00 55.62 365 LEU A C 1
ATOM 3043 O O . LEU A 1 365 ? -17.090 4.618 -12.273 1.00 55.62 365 LEU A O 1
ATOM 3047 N N . ASN A 1 366 ? -15.074 5.514 -11.821 1.00 49.50 366 ASN A N 1
ATOM 3048 C CA . ASN A 1 366 ? -15.270 6.730 -12.610 1.00 49.50 366 ASN A CA 1
ATOM 3049 C C . ASN A 1 366 ? -14.993 6.519 -14.112 1.00 49.50 366 ASN A C 1
ATOM 3051 O O . ASN A 1 366 ? -15.324 7.388 -14.910 1.00 49.50 366 ASN A O 1
ATOM 3055 N N . SER A 1 367 ? -14.375 5.395 -14.500 1.00 58.16 367 SER A N 1
ATOM 3056 C CA . SER A 1 367 ? -14.049 5.065 -15.894 1.00 58.16 367 SER A CA 1
ATOM 3057 C C . SER A 1 367 ? -15.021 4.022 -16.446 1.00 58.16 367 SER A C 1
ATOM 3059 O O . SER A 1 367 ? -15.111 2.910 -15.914 1.00 58.16 367 SER A O 1
ATOM 3061 N N . GLU A 1 368 ? -15.736 4.375 -17.519 1.00 53.97 368 GLU A N 1
ATOM 3062 C CA . GLU A 1 368 ? -16.649 3.463 -18.221 1.00 53.97 368 GLU A CA 1
ATOM 3063 C C . GLU A 1 368 ? -15.922 2.241 -18.793 1.00 53.97 368 GLU A C 1
ATOM 3065 O O . GLU A 1 368 ? -16.450 1.135 -18.700 1.00 53.97 368 GLU A O 1
ATOM 3070 N N . ASP A 1 369 ? -14.694 2.402 -19.292 1.00 52.31 369 ASP A N 1
ATOM 3071 C CA . ASP A 1 369 ? -13.915 1.308 -19.885 1.00 52.31 369 ASP A CA 1
ATOM 3072 C C . ASP A 1 369 ? -13.5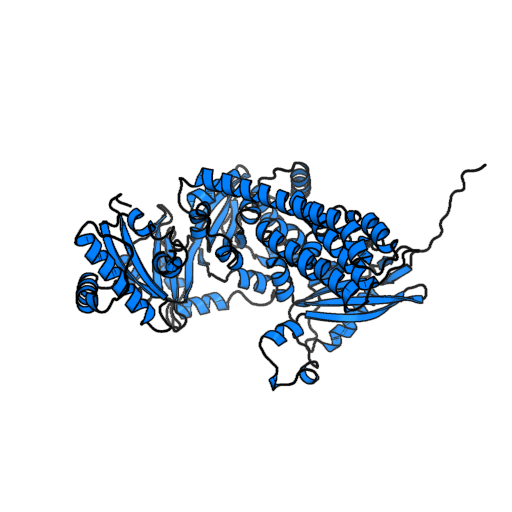09 0.264 -18.842 1.00 52.31 369 ASP A C 1
ATOM 3074 O O . ASP A 1 369 ? -13.664 -0.943 -19.048 1.00 52.31 369 ASP A O 1
ATOM 3078 N N . TYR A 1 370 ? -13.044 0.719 -17.675 1.00 54.75 370 TYR A N 1
ATOM 3079 C CA . TYR A 1 370 ? -12.667 -0.182 -16.587 1.00 54.75 370 TYR A CA 1
ATOM 3080 C C . TYR A 1 370 ? -13.900 -0.856 -15.973 1.00 54.75 370 TYR A C 1
ATOM 3082 O O . TYR A 1 370 ? -13.876 -2.049 -15.665 1.00 54.75 370 TYR A O 1
ATOM 3090 N N . ARG A 1 371 ? -15.020 -0.125 -15.882 1.00 57.41 371 ARG A N 1
ATOM 3091 C CA . ARG A 1 371 ? -16.316 -0.684 -15.486 1.00 57.41 371 ARG A CA 1
ATOM 3092 C C . ARG A 1 371 ? -16.784 -1.749 -16.469 1.00 57.41 371 ARG A C 1
ATOM 3094 O O . ARG A 1 371 ? -17.189 -2.817 -16.031 1.00 57.41 371 ARG A O 1
ATOM 3101 N N . HIS A 1 372 ? -16.710 -1.498 -17.772 1.00 55.28 372 HIS A N 1
ATOM 3102 C CA . HIS A 1 372 ? -17.106 -2.466 -18.792 1.00 55.28 372 HIS A CA 1
ATOM 3103 C C . HIS A 1 372 ? -16.229 -3.719 -18.743 1.00 55.28 372 HIS A C 1
ATOM 3105 O O . HIS A 1 372 ? -16.738 -4.834 -18.822 1.00 55.28 372 HIS A O 1
ATOM 3111 N N . HIS A 1 373 ? -14.923 -3.547 -18.538 1.00 57.81 373 HIS A N 1
ATOM 3112 C CA . HIS A 1 373 ? -13.996 -4.655 -18.369 1.00 57.81 373 HIS A CA 1
ATOM 3113 C C . HIS A 1 373 ? -14.354 -5.530 -17.157 1.00 57.81 373 HIS A C 1
ATOM 3115 O O . HIS A 1 373 ? -14.467 -6.748 -17.288 1.00 57.81 373 HIS A O 1
ATOM 3121 N N . ILE A 1 374 ? -14.580 -4.913 -15.994 1.00 56.00 374 ILE A N 1
ATOM 3122 C CA . ILE A 1 374 ? -14.998 -5.618 -14.778 1.00 56.00 374 ILE A CA 1
ATOM 3123 C C . ILE A 1 374 ? -16.350 -6.292 -14.975 1.00 56.00 374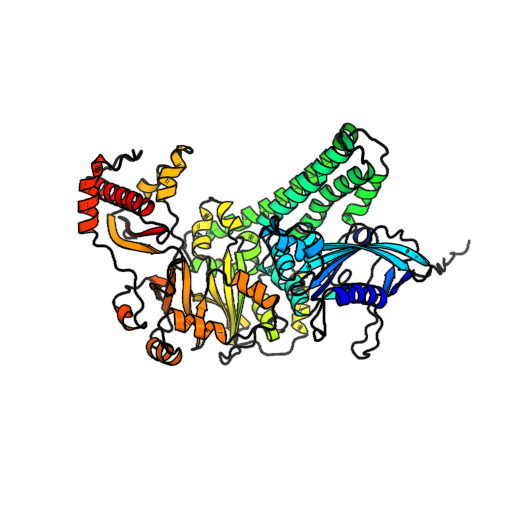 ILE A C 1
ATOM 3125 O O . ILE A 1 374 ? -16.479 -7.479 -14.711 1.00 56.00 374 ILE A O 1
ATOM 3129 N N . LEU A 1 375 ? -17.345 -5.578 -15.501 1.00 56.97 375 LEU A N 1
ATOM 3130 C CA . LEU A 1 375 ? -18.675 -6.131 -15.747 1.00 56.97 375 LEU A CA 1
ATOM 3131 C C . LEU A 1 375 ? -18.638 -7.311 -16.723 1.00 56.97 375 LEU A C 1
ATOM 3133 O O . LEU A 1 375 ? -19.388 -8.259 -16.535 1.00 56.97 375 LEU A O 1
ATOM 3137 N N . LYS A 1 376 ? -17.744 -7.292 -17.716 1.00 60.47 376 LYS A N 1
ATOM 3138 C CA . LYS A 1 376 ? -17.520 -8.414 -18.635 1.00 60.47 376 LYS A CA 1
ATOM 3139 C C . LYS A 1 376 ? -16.853 -9.608 -17.947 1.00 60.47 376 LYS A C 1
ATOM 3141 O O . LYS A 1 376 ? -17.155 -10.748 -18.284 1.00 60.47 376 LYS A O 1
ATOM 3146 N N . GLN A 1 377 ? -15.951 -9.367 -16.993 1.00 55.19 377 GLN A N 1
ATOM 3147 C CA . GLN A 1 377 ? -15.405 -10.441 -16.157 1.00 55.19 377 GLN A CA 1
ATOM 3148 C C . GLN A 1 377 ? -16.493 -11.023 -15.247 1.00 55.19 377 GLN A C 1
ATOM 3150 O O . GLN A 1 377 ? -16.558 -12.236 -15.111 1.00 55.19 377 GLN A O 1
ATOM 3155 N N . LEU A 1 378 ? -17.379 -10.178 -14.708 1.00 56.53 378 LEU A N 1
ATOM 3156 C CA . LEU A 1 378 ? -18.495 -10.558 -13.838 1.00 56.53 378 LEU A CA 1
ATOM 3157 C C . LEU A 1 378 ? -19.674 -11.225 -14.565 1.00 56.53 378 LEU A C 1
ATOM 3159 O O . LEU A 1 378 ? -20.392 -12.004 -13.951 1.00 56.53 378 LEU A O 1
ATOM 3163 N N . SER A 1 379 ? -19.909 -10.938 -15.848 1.00 57.12 379 SER A N 1
ATOM 3164 C CA . SER A 1 379 ? -21.055 -11.480 -16.596 1.00 57.12 379 SER A CA 1
ATOM 3165 C C . SER A 1 379 ? -20.941 -12.971 -16.915 1.00 57.12 379 SER A C 1
ATOM 3167 O O . SER A 1 379 ? -21.939 -13.588 -17.262 1.00 57.12 379 SER A O 1
ATOM 3169 N N . ASN A 1 380 ? -19.741 -13.544 -16.807 1.00 55.84 380 ASN A N 1
ATOM 3170 C CA . ASN A 1 380 ? -19.488 -14.966 -17.063 1.00 55.84 380 ASN A CA 1
ATOM 3171 C C . ASN A 1 380 ? -19.674 -15.840 -15.815 1.00 55.84 380 ASN A C 1
ATOM 3173 O O . ASN A 1 380 ? -19.368 -17.027 -15.836 1.00 55.84 380 ASN A O 1
ATOM 3177 N N . LEU A 1 381 ? -20.127 -15.234 -14.725 1.00 57.69 381 LEU A N 1
ATOM 3178 C CA . LEU A 1 381 ? -20.086 -15.785 -13.391 1.00 57.69 381 LEU A CA 1
ATOM 3179 C C . LEU A 1 381 ? -21.558 -16.005 -12.960 1.00 57.69 381 LEU A C 1
ATOM 3181 O O . LEU A 1 381 ? -22.287 -15.046 -12.681 1.00 57.69 381 LEU A O 1
ATOM 3185 N N . GLU A 1 382 ? -22.043 -17.248 -12.907 1.00 52.50 382 GLU A N 1
ATOM 3186 C CA . GLU A 1 382 ? -23.431 -17.604 -12.530 1.00 52.50 382 GLU A CA 1
ATOM 3187 C C . GLU A 1 382 ? -23.495 -18.144 -11.082 1.00 52.50 382 GLU A C 1
ATOM 3189 O O . GLU A 1 382 ? -23.387 -19.344 -10.851 1.00 52.50 382 GLU A O 1
ATOM 3194 N N . SER A 1 383 ? -23.669 -17.267 -10.080 1.00 61.53 383 SER A N 1
ATOM 3195 C CA . SER A 1 383 ? -24.007 -17.639 -8.690 1.00 61.53 383 SER A CA 1
ATOM 3196 C C . SER A 1 383 ? -24.619 -16.456 -7.911 1.00 61.53 383 SER A C 1
ATOM 3198 O O . SER A 1 383 ? -24.375 -15.291 -8.243 1.00 61.53 383 SER A O 1
ATOM 3200 N N . ASP A 1 384 ? -25.463 -16.749 -6.910 1.00 74.81 384 ASP A N 1
ATOM 3201 C CA . ASP A 1 384 ? -26.116 -15.754 -6.042 1.00 74.81 384 ASP A CA 1
ATOM 3202 C C . ASP A 1 384 ? -25.188 -15.371 -4.875 1.00 74.81 384 ASP A C 1
ATOM 3204 O O . ASP A 1 384 ? -24.951 -16.168 -3.973 1.00 74.81 384 ASP A O 1
ATOM 3208 N N . ILE A 1 385 ? -24.639 -14.156 -4.915 1.00 78.62 385 ILE A N 1
ATOM 3209 C CA . ILE A 1 385 ? -23.714 -13.599 -3.909 1.00 78.62 385 ILE A CA 1
ATOM 3210 C C . ILE A 1 385 ? -24.419 -12.903 -2.735 1.00 78.62 385 ILE A C 1
ATOM 3212 O O . ILE A 1 385 ? -23.757 -12.311 -1.882 1.00 78.62 385 ILE A O 1
ATOM 3216 N N . ARG A 1 386 ? -25.754 -12.893 -2.698 1.00 84.56 386 ARG A N 1
ATOM 3217 C CA . ARG A 1 386 ? -26.505 -12.237 -1.620 1.00 84.56 386 ARG A CA 1
ATOM 3218 C C . ARG A 1 386 ? -26.162 -12.857 -0.269 1.00 84.56 386 ARG A C 1
ATOM 3220 O O . ARG A 1 386 ? -26.046 -14.071 -0.143 1.00 84.56 386 ARG A O 1
ATOM 3227 N N . GLY A 1 387 ? -25.990 -12.014 0.743 1.00 84.38 387 GLY A N 1
ATOM 3228 C CA . GLY A 1 387 ? -25.639 -12.439 2.096 1.00 84.38 387 GLY A CA 1
ATOM 3229 C C . GLY A 1 387 ? -24.156 -12.743 2.309 1.00 84.38 387 GLY A C 1
ATOM 3230 O O . GLY A 1 387 ? -23.745 -12.842 3.462 1.00 84.38 387 GLY A O 1
ATOM 3231 N N . TYR A 1 388 ? -23.336 -12.824 1.252 1.00 88.38 388 TYR A N 1
ATOM 3232 C CA . TYR A 1 388 ? -21.887 -12.921 1.423 1.00 88.38 388 TYR A CA 1
ATOM 3233 C C . TYR A 1 388 ? -21.339 -11.660 2.084 1.00 88.38 388 TYR A C 1
ATOM 3235 O O . TYR A 1 388 ? -21.772 -10.533 1.798 1.00 88.38 388 TYR A O 1
ATOM 3243 N N . SER A 1 389 ? -20.321 -11.851 2.919 1.00 89.25 389 SER A N 1
ATOM 3244 C CA . SER A 1 389 ? -19.599 -10.744 3.524 1.00 89.25 389 SER A CA 1
ATOM 3245 C C . SER A 1 389 ? -18.091 -10.944 3.534 1.00 89.25 389 SER A C 1
ATOM 3247 O O . SER A 1 389 ? -17.571 -12.058 3.525 1.00 89.25 389 SER A O 1
ATOM 3249 N N . ILE A 1 390 ? -17.370 -9.826 3.539 1.00 88.38 390 ILE A N 1
ATOM 3250 C CA . ILE A 1 390 ? -15.912 -9.795 3.639 1.00 88.38 390 ILE A CA 1
ATOM 3251 C C . ILE A 1 390 ? -15.536 -8.939 4.830 1.00 88.38 390 ILE A C 1
ATOM 3253 O O . ILE A 1 390 ? -15.971 -7.790 4.931 1.00 88.38 390 ILE A O 1
ATOM 3257 N N . LEU A 1 391 ? -14.676 -9.478 5.689 1.00 90.62 391 LEU A N 1
ATOM 3258 C CA . LEU A 1 391 ? -13.934 -8.690 6.656 1.00 90.62 391 LEU A CA 1
ATOM 3259 C C . LEU A 1 391 ? -12.642 -8.200 6.027 1.00 90.62 391 LEU A C 1
ATOM 3261 O O . LEU A 1 391 ? -11.862 -8.988 5.493 1.00 90.62 391 LEU A O 1
ATOM 3265 N N . PHE A 1 392 ? -12.387 -6.907 6.147 1.00 90.81 392 PHE A N 1
ATOM 3266 C CA . PHE A 1 392 ? -11.119 -6.315 5.761 1.00 90.81 392 PHE A CA 1
ATOM 3267 C C . PHE A 1 392 ? -10.662 -5.307 6.803 1.00 90.81 392 PHE A C 1
ATOM 3269 O O . PHE A 1 392 ? -11.457 -4.644 7.470 1.00 90.81 392 PHE A O 1
ATOM 3276 N N . LYS A 1 393 ? -9.350 -5.196 6.933 1.00 91.75 393 LYS A N 1
ATOM 3277 C CA . LYS A 1 393 ? -8.683 -4.209 7.756 1.00 91.75 393 LYS A CA 1
ATOM 3278 C C . LYS A 1 393 ? -8.253 -3.039 6.895 1.00 91.75 393 LYS A C 1
ATOM 3280 O O . LYS A 1 393 ? -7.712 -3.243 5.813 1.00 91.75 393 LYS A O 1
ATOM 3285 N N . ILE A 1 394 ? -8.459 -1.830 7.393 1.00 90.88 394 ILE A N 1
ATOM 3286 C CA . ILE A 1 394 ? -7.897 -0.619 6.802 1.00 90.88 394 ILE A CA 1
ATOM 3287 C C . ILE A 1 394 ? -6.723 -0.200 7.674 1.00 90.88 394 ILE A C 1
ATOM 3289 O O . ILE A 1 394 ? -6.906 0.137 8.845 1.00 90.88 394 ILE A O 1
ATOM 3293 N N . THR A 1 395 ? -5.519 -0.220 7.118 1.00 88.75 395 THR A N 1
ATOM 3294 C CA . THR A 1 395 ? -4.304 0.231 7.803 1.00 88.75 395 THR A CA 1
ATOM 3295 C C . THR A 1 395 ? -3.677 1.408 7.070 1.00 88.75 395 THR A C 1
ATOM 3297 O O . THR A 1 395 ? -4.014 1.702 5.928 1.00 88.75 395 THR A O 1
ATOM 3300 N N . GLN A 1 396 ? -2.793 2.142 7.735 1.00 82.88 396 GLN A N 1
ATOM 3301 C CA . GLN A 1 396 ? -1.974 3.186 7.123 1.00 82.88 396 GLN A CA 1
ATOM 3302 C C . GLN A 1 396 ? -0.516 2.756 7.130 1.00 82.88 396 GLN A C 1
ATOM 3304 O O . GLN A 1 396 ? -0.021 2.251 8.135 1.00 82.88 396 GLN A O 1
ATOM 3309 N N . LEU A 1 397 ? 0.185 3.019 6.027 1.00 75.94 397 LEU A N 1
ATOM 3310 C CA . LEU A 1 397 ? 1.627 2.809 5.962 1.00 75.94 397 LEU A CA 1
ATOM 3311 C C . LEU A 1 397 ? 2.352 3.764 6.917 1.00 75.94 397 LEU A C 1
ATOM 3313 O O . LEU A 1 397 ? 2.225 4.987 6.793 1.00 75.94 397 LEU A O 1
ATOM 3317 N N . GLU A 1 398 ? 3.180 3.218 7.810 1.00 74.06 398 GLU A N 1
ATOM 3318 C CA . GLU A 1 398 ? 3.973 3.999 8.772 1.00 74.06 398 GLU A CA 1
ATOM 3319 C C . GLU A 1 398 ? 4.830 5.078 8.096 1.00 74.06 398 GLU A C 1
ATOM 3321 O O . GLU A 1 398 ? 4.948 6.206 8.583 1.00 74.06 398 GLU A O 1
ATOM 3326 N N . GLU A 1 399 ? 5.409 4.758 6.934 1.00 67.38 399 GLU A N 1
ATOM 3327 C CA . GLU A 1 399 ? 6.221 5.693 6.154 1.00 67.38 399 GLU A CA 1
ATOM 3328 C C . GLU A 1 399 ? 5.434 6.946 5.757 1.00 67.38 399 GLU A C 1
ATOM 3330 O O . GLU A 1 399 ? 5.998 8.039 5.690 1.00 67.38 399 GLU A O 1
ATOM 3335 N N . MET A 1 400 ? 4.127 6.803 5.527 1.00 68.50 400 MET A N 1
ATOM 3336 C CA . MET A 1 400 ? 3.238 7.890 5.133 1.00 68.50 400 MET A CA 1
ATOM 3337 C C . MET A 1 400 ? 2.723 8.693 6.331 1.00 68.50 400 MET A C 1
ATOM 3339 O O . MET A 1 400 ? 2.436 9.882 6.170 1.00 68.50 400 MET A O 1
ATOM 3343 N N . GLU A 1 401 ? 2.675 8.108 7.533 1.00 63.41 401 GLU A N 1
ATOM 3344 C CA . GLU A 1 401 ? 2.316 8.834 8.759 1.00 63.41 401 GLU A CA 1
ATOM 3345 C C . GLU A 1 401 ? 3.297 9.981 9.059 1.00 63.41 401 GLU A C 1
ATOM 3347 O O . GLU A 1 401 ? 2.884 11.048 9.527 1.00 63.41 401 GLU A O 1
ATOM 3352 N N . ARG A 1 402 ? 4.585 9.783 8.737 1.00 61.75 402 ARG A N 1
ATOM 3353 C CA . ARG A 1 402 ? 5.667 10.764 8.952 1.00 61.75 402 ARG A CA 1
ATOM 3354 C C . ARG A 1 402 ? 5.683 11.905 7.932 1.00 61.75 402 ARG A C 1
ATOM 3356 O O . ARG A 1 402 ? 6.282 12.940 8.196 1.00 61.75 402 ARG A O 1
ATOM 3363 N N . ILE A 1 403 ? 5.080 11.709 6.759 1.00 54.62 403 ILE A N 1
ATOM 3364 C CA . ILE A 1 403 ? 5.257 12.602 5.601 1.00 54.62 403 ILE A CA 1
ATOM 3365 C C . ILE A 1 403 ? 4.243 13.754 5.580 1.00 54.62 403 ILE A C 1
ATOM 3367 O O . ILE A 1 403 ? 4.477 14.742 4.889 1.00 54.62 403 ILE A O 1
ATOM 3371 N N . ASP A 1 404 ? 3.129 13.670 6.313 1.00 54.47 404 ASP A N 1
ATOM 3372 C CA . ASP A 1 404 ? 2.054 14.656 6.153 1.00 54.47 404 ASP A CA 1
ATOM 3373 C C . ASP A 1 404 ? 1.397 15.102 7.461 1.00 54.47 404 ASP A C 1
ATOM 3375 O O . ASP A 1 404 ? 0.380 14.555 7.876 1.00 54.47 404 ASP A O 1
ATOM 3379 N N . GLU A 1 405 ? 1.950 16.138 8.086 1.00 53.22 405 GLU A N 1
ATOM 3380 C CA . GLU A 1 405 ? 1.379 16.802 9.265 1.00 53.22 405 GLU A CA 1
ATOM 3381 C C . GLU A 1 405 ? 0.192 17.729 8.933 1.00 53.22 405 GLU A C 1
ATOM 3383 O O . GLU A 1 405 ? -0.295 18.443 9.813 1.00 53.22 405 GLU A O 1
ATOM 3388 N N . THR A 1 406 ? -0.305 17.755 7.686 1.00 54.00 406 THR A N 1
ATOM 3389 C CA . THR A 1 406 ? -1.466 18.591 7.368 1.00 54.00 406 THR A CA 1
ATOM 3390 C C . THR A 1 406 ? -2.731 18.080 8.071 1.00 54.00 406 THR A C 1
ATOM 3392 O O . THR A 1 406 ? -3.098 16.903 8.048 1.00 54.00 406 THR A O 1
ATOM 3395 N N . ILE A 1 407 ? -3.426 19.027 8.703 1.00 50.72 407 ILE A N 1
ATOM 3396 C CA . ILE A 1 407 ? -4.533 18.842 9.651 1.00 50.72 407 ILE A CA 1
ATOM 3397 C C . ILE A 1 407 ? -5.783 18.094 9.109 1.00 50.72 407 ILE A C 1
ATOM 3399 O O . ILE A 1 407 ? -6.438 17.442 9.925 1.00 50.72 407 ILE A O 1
ATOM 3403 N N . PRO A 1 408 ? -6.142 18.049 7.802 1.00 56.69 408 PRO A N 1
ATOM 3404 C CA . PRO A 1 408 ? -7.400 17.404 7.389 1.00 56.69 408 PRO A CA 1
ATOM 3405 C C . PRO A 1 408 ? -7.381 15.864 7.421 1.00 56.69 408 PRO A C 1
ATOM 3407 O O . PRO A 1 408 ? -8.390 15.235 7.119 1.00 56.69 408 PRO A O 1
ATOM 3410 N N . ARG A 1 409 ? -6.261 15.223 7.790 1.00 62.38 409 ARG A N 1
ATOM 3411 C CA . ARG A 1 409 ? -6.142 13.750 7.838 1.00 62.38 409 ARG A CA 1
ATOM 3412 C C . ARG A 1 409 ? -6.386 13.135 9.210 1.00 62.38 409 ARG A C 1
ATOM 3414 O O . ARG A 1 409 ? -6.388 11.909 9.315 1.00 62.38 409 ARG A O 1
ATOM 3421 N N . LYS A 1 410 ? -6.577 13.951 10.252 1.00 65.81 410 LYS A N 1
ATOM 3422 C CA . LYS A 1 410 ? -6.747 13.466 11.630 1.00 65.81 410 LYS A CA 1
ATOM 3423 C C . LYS A 1 410 ? -7.847 12.390 11.748 1.00 65.81 410 LYS A C 1
ATOM 3425 O O . LYS A 1 410 ? -7.517 11.318 12.249 1.00 65.81 410 LYS A O 1
ATOM 3430 N N . PRO A 1 411 ? -9.059 12.566 11.176 1.00 65.25 411 PRO A N 1
ATOM 3431 C CA . PRO A 1 411 ? -10.103 11.542 11.266 1.00 65.25 411 PRO A CA 1
ATOM 3432 C C . PRO A 1 411 ? -9.704 10.203 10.632 1.00 65.25 411 PRO A C 1
ATOM 3434 O O . PRO A 1 411 ? -10.017 9.151 11.170 1.00 65.25 411 PRO A O 1
ATOM 3437 N N . LEU A 1 412 ? -8.970 10.225 9.513 1.00 70.12 412 LEU A N 1
ATOM 3438 C CA . LEU A 1 412 ? -8.541 9.007 8.816 1.00 70.12 412 LEU A CA 1
ATOM 3439 C C . LEU A 1 412 ? -7.391 8.299 9.544 1.00 70.12 412 LEU A C 1
ATOM 3441 O O . LEU A 1 412 ? -7.336 7.073 9.578 1.00 70.12 412 LEU A O 1
ATOM 3445 N N . ARG A 1 413 ? -6.473 9.055 10.155 1.00 69.75 413 ARG A N 1
ATOM 3446 C CA . ARG A 1 413 ? -5.402 8.512 11.011 1.00 69.75 413 ARG A CA 1
ATOM 3447 C C . ARG A 1 413 ? -5.955 7.813 12.247 1.00 69.75 413 ARG A C 1
ATOM 3449 O O . ARG A 1 413 ? -5.465 6.756 12.625 1.00 69.75 413 ARG A O 1
ATOM 3456 N N . GLU A 1 414 ? -7.013 8.366 12.832 1.00 70.56 414 GLU A N 1
ATOM 3457 C CA . GLU A 1 414 ? -7.727 7.753 13.957 1.00 70.56 414 GLU A CA 1
ATOM 3458 C C . GLU A 1 414 ? -8.427 6.436 13.581 1.00 70.56 414 GLU A C 1
ATOM 3460 O O . GLU A 1 414 ? -8.793 5.672 14.469 1.00 70.56 414 GLU A O 1
ATOM 3465 N N . THR A 1 415 ? -8.578 6.146 12.283 1.00 74.50 415 THR A N 1
ATOM 3466 C CA . THR A 1 415 ? -9.140 4.883 11.779 1.00 74.50 415 THR A CA 1
ATOM 3467 C C . THR A 1 415 ? -8.087 3.843 11.379 1.00 74.50 415 THR A C 1
ATOM 3469 O O . THR A 1 415 ? -8.460 2.776 10.903 1.00 74.50 415 THR A O 1
ATOM 3472 N N . ASN A 1 416 ? -6.785 4.098 11.578 1.00 84.94 416 ASN A N 1
ATOM 3473 C CA . ASN A 1 416 ? -5.734 3.118 11.273 1.00 84.94 416 ASN A CA 1
ATOM 3474 C C . ASN A 1 416 ? -5.895 1.848 12.130 1.00 84.94 416 ASN A C 1
ATOM 3476 O O . ASN A 1 416 ? -5.789 1.909 13.352 1.00 84.94 416 ASN A O 1
ATOM 3480 N N . GLY A 1 417 ? -6.129 0.705 11.486 1.00 89.12 417 GLY A N 1
ATOM 3481 C CA . GLY A 1 417 ? -6.342 -0.590 12.131 1.00 89.12 417 GLY A CA 1
ATOM 3482 C C . GLY A 1 417 ? -7.813 -0.975 12.307 1.00 89.12 417 GLY A C 1
ATOM 3483 O O . GLY A 1 417 ? -8.089 -2.011 12.913 1.00 89.12 417 GLY A O 1
ATOM 3484 N N . ILE A 1 418 ? -8.751 -0.176 11.785 1.00 92.12 418 ILE A N 1
ATOM 3485 C CA . ILE A 1 418 ? -10.181 -0.506 11.790 1.00 92.12 418 ILE A CA 1
ATOM 3486 C C . ILE A 1 418 ? -10.452 -1.765 10.961 1.00 92.12 418 ILE A C 1
ATOM 3488 O O . ILE A 1 418 ? -9.926 -1.928 9.860 1.00 92.12 418 ILE A O 1
ATOM 3492 N N . VAL A 1 419 ? -11.298 -2.645 11.489 1.00 93.50 419 VAL A N 1
ATOM 3493 C CA . VAL A 1 419 ? -11.855 -3.789 10.766 1.00 93.50 419 VAL A CA 1
ATOM 3494 C C . VAL A 1 419 ? -13.275 -3.448 10.356 1.00 93.50 419 VAL A C 1
ATOM 3496 O O . VAL A 1 419 ? -14.108 -3.072 11.184 1.00 93.50 419 VAL A O 1
ATOM 3499 N N . MET A 1 420 ? -13.544 -3.602 9.071 1.00 93.38 420 MET A N 1
ATOM 3500 C CA . MET A 1 420 ? -14.815 -3.322 8.428 1.00 93.38 420 MET A CA 1
ATOM 3501 C C . MET A 1 420 ? -15.374 -4.611 7.836 1.00 93.38 420 MET A C 1
ATOM 3503 O O . MET A 1 420 ? -14.626 -5.482 7.397 1.00 93.38 420 MET A O 1
ATOM 3507 N N . SER A 1 421 ? -16.698 -4.703 7.795 1.00 92.56 421 SER A N 1
ATOM 3508 C CA . SER A 1 421 ? -17.411 -5.679 6.977 1.00 92.56 421 SER A CA 1
ATOM 3509 C C . SER A 1 421 ? -17.991 -4.989 5.750 1.00 92.56 421 SER A C 1
ATOM 3511 O O . SER A 1 421 ? -18.551 -3.902 5.880 1.00 92.56 421 SER A O 1
ATOM 3513 N N . ALA A 1 422 ? -17.864 -5.617 4.584 1.00 91.12 422 ALA A N 1
ATOM 3514 C CA . ALA A 1 422 ? -18.669 -5.330 3.399 1.00 91.12 422 ALA A CA 1
ATOM 3515 C C . ALA A 1 422 ? -19.641 -6.490 3.208 1.00 91.12 422 ALA A C 1
ATOM 3517 O O . ALA A 1 422 ? -19.191 -7.622 3.060 1.00 91.12 422 ALA A O 1
ATOM 3518 N N . THR A 1 423 ? -20.945 -6.220 3.235 1.00 89.19 423 THR A N 1
ATOM 3519 C CA . THR A 1 423 ? -21.988 -7.248 3.082 1.00 89.19 423 THR A CA 1
ATOM 3520 C C . THR A 1 423 ? -22.858 -6.927 1.879 1.00 89.19 423 THR A C 1
ATOM 3522 O O . THR A 1 423 ? -23.334 -5.793 1.758 1.00 89.19 423 THR A O 1
ATOM 3525 N N . VAL A 1 424 ? -23.079 -7.916 1.010 1.00 86.00 424 VAL A N 1
ATOM 3526 C CA . VAL A 1 424 ? -23.997 -7.794 -0.129 1.00 86.00 424 VAL A CA 1
ATOM 3527 C C . VAL A 1 424 ? -25.419 -8.051 0.347 1.00 86.00 424 VAL A C 1
ATOM 3529 O O . VAL A 1 424 ? -25.747 -9.128 0.841 1.00 86.00 424 VAL A O 1
ATOM 3532 N N . THR A 1 425 ? -26.264 -7.042 0.202 1.00 86.00 425 THR A N 1
ATOM 3533 C CA . THR A 1 425 ? -27.686 -7.096 0.551 1.00 86.00 425 THR A CA 1
ATOM 3534 C C . THR A 1 425 ? -28.502 -7.846 -0.504 1.00 86.00 425 THR A C 1
ATOM 3536 O O . THR A 1 425 ? -28.034 -8.103 -1.615 1.00 86.00 425 THR A O 1
ATOM 3539 N N . ASP A 1 426 ? -29.766 -8.140 -0.190 1.00 84.31 426 ASP A N 1
ATOM 3540 C CA . ASP A 1 426 ? -30.699 -8.790 -1.122 1.00 84.31 426 ASP A CA 1
ATOM 3541 C C . ASP A 1 426 ? -30.922 -7.982 -2.415 1.00 84.31 426 ASP A C 1
ATOM 3543 O O . ASP A 1 426 ? -31.136 -8.558 -3.488 1.00 84.31 426 ASP A O 1
ATOM 3547 N N . SER A 1 427 ? -30.819 -6.649 -2.332 1.00 80.88 427 SER A N 1
ATOM 3548 C CA . SER A 1 427 ? -30.902 -5.717 -3.464 1.00 80.88 427 SER A CA 1
ATOM 3549 C C . SER A 1 427 ? -29.605 -5.616 -4.273 1.00 80.88 427 SER A C 1
ATOM 3551 O O . SER A 1 427 ? -29.550 -4.830 -5.217 1.00 80.88 427 SER A O 1
ATOM 3553 N N . LEU A 1 428 ? -28.579 -6.413 -3.945 1.00 76.69 428 LEU A N 1
ATOM 3554 C CA . LEU A 1 428 ? -27.235 -6.335 -4.524 1.00 76.69 428 LEU A CA 1
ATOM 3555 C C . LEU A 1 428 ? -26.545 -4.983 -4.263 1.00 76.69 428 LEU A C 1
ATOM 3557 O O . LEU A 1 428 ? -25.662 -4.572 -5.010 1.00 76.69 428 LEU A O 1
ATOM 3561 N N . GLU A 1 429 ? -26.917 -4.283 -3.195 1.00 81.38 429 GLU A N 1
ATOM 3562 C CA . GLU A 1 429 ? -26.156 -3.139 -2.687 1.00 81.38 429 GLU A CA 1
ATOM 3563 C C . GLU A 1 429 ? -25.138 -3.614 -1.649 1.00 81.38 429 GLU A C 1
ATOM 3565 O O . GLU A 1 429 ? -25.392 -4.583 -0.928 1.00 81.38 429 GLU A O 1
ATOM 3570 N N . ILE A 1 430 ? -24.000 -2.925 -1.535 1.00 83.75 430 ILE A N 1
ATOM 3571 C CA . ILE A 1 430 ? -23.033 -3.201 -0.468 1.00 83.75 430 ILE A CA 1
ATOM 3572 C C . ILE A 1 430 ? -23.256 -2.258 0.692 1.00 83.75 430 ILE A C 1
ATOM 3574 O O . ILE A 1 430 ? -23.289 -1.041 0.534 1.00 83.75 430 ILE A O 1
ATOM 3578 N N . THR A 1 431 ? -23.317 -2.853 1.874 1.00 87.88 431 THR A N 1
ATOM 3579 C CA . THR A 1 431 ? -23.312 -2.130 3.140 1.00 87.88 431 THR A CA 1
ATOM 3580 C C . THR A 1 431 ? -21.970 -2.299 3.824 1.00 87.88 431 THR A C 1
ATOM 3582 O O . THR A 1 431 ? -21.417 -3.402 3.880 1.00 87.88 431 THR A O 1
ATOM 3585 N N . TYR A 1 432 ? -21.450 -1.194 4.351 1.00 90.00 432 TYR A N 1
ATOM 3586 C CA . TYR A 1 432 ? -20.208 -1.171 5.103 1.00 90.00 432 TYR A CA 1
ATOM 3587 C C . TYR A 1 432 ? -20.510 -0.967 6.578 1.00 90.00 432 TYR A C 1
ATOM 3589 O O . TYR A 1 432 ? -21.235 -0.048 6.950 1.00 90.00 432 TYR A O 1
ATOM 3597 N N . LYS A 1 433 ? -19.945 -1.813 7.438 1.00 92.62 433 LYS A N 1
ATOM 3598 C CA . LYS A 1 433 ? -20.139 -1.691 8.885 1.00 92.62 433 LYS A CA 1
ATOM 3599 C C . LYS A 1 433 ? -18.829 -1.903 9.637 1.00 92.62 433 LYS A C 1
ATOM 3601 O O . LYS A 1 433 ? -18.169 -2.916 9.387 1.00 92.62 433 LYS A O 1
ATOM 3606 N N . PRO A 1 434 ? -18.466 -1.015 10.580 1.00 93.62 434 PRO A N 1
ATOM 3607 C CA . PRO A 1 434 ? -17.329 -1.244 11.459 1.00 93.62 434 PRO A CA 1
ATOM 3608 C C . PRO A 1 434 ? -17.593 -2.442 12.373 1.00 93.62 434 PRO A C 1
ATOM 3610 O O . PRO A 1 434 ? -18.646 -2.550 13.003 1.00 93.62 434 PRO A O 1
ATOM 3613 N N . VAL A 1 435 ? -16.614 -3.337 12.438 1.00 94.62 435 VAL A N 1
ATOM 3614 C CA . VAL A 1 435 ? -16.638 -4.562 13.248 1.00 94.62 435 VAL A CA 1
ATOM 3615 C C . VAL A 1 435 ? -15.621 -4.478 14.384 1.00 94.62 435 VAL A C 1
ATOM 3617 O O . VAL A 1 435 ? -15.890 -4.936 15.492 1.00 94.62 435 VAL A O 1
ATOM 3620 N N . ALA A 1 436 ? -14.471 -3.850 14.138 1.00 93.81 436 ALA A N 1
ATOM 3621 C CA . ALA A 1 436 ? -13.495 -3.555 15.176 1.00 93.81 436 ALA A CA 1
ATOM 3622 C C . ALA A 1 436 ? -12.944 -2.145 14.988 1.00 93.81 436 ALA A C 1
ATOM 3624 O O . ALA A 1 436 ? -12.441 -1.827 13.915 1.00 93.81 436 ALA A O 1
ATOM 3625 N N . VAL A 1 437 ? -13.022 -1.300 16.014 1.00 92.50 437 VAL A N 1
ATOM 3626 C CA . VAL A 1 437 ? -12.544 0.085 15.952 1.00 92.50 437 VAL A CA 1
ATOM 3627 C C . VAL A 1 437 ? -11.430 0.284 16.983 1.00 92.50 437 VAL A C 1
ATOM 3629 O O . VAL A 1 437 ? -11.694 0.153 18.184 1.00 92.50 437 VAL A O 1
ATOM 3632 N N . PRO A 1 438 ? -10.201 0.626 16.551 1.00 90.25 438 PRO A N 1
ATOM 3633 C CA . PRO A 1 438 ? -9.079 0.854 17.456 1.00 90.25 438 PRO A CA 1
ATOM 3634 C C . PRO A 1 438 ? -9.341 2.032 18.402 1.00 90.25 438 PRO A C 1
ATOM 3636 O O . PRO A 1 438 ? -10.299 2.806 18.257 1.00 90.25 438 PRO A O 1
ATOM 3639 N N . LEU A 1 439 ? -8.479 2.190 19.406 1.00 85.62 439 LEU A N 1
ATOM 3640 C CA . LEU A 1 439 ? -8.421 3.462 20.117 1.00 85.62 439 LEU A CA 1
ATOM 3641 C C . LEU A 1 439 ? -7.967 4.550 19.135 1.00 85.62 439 LEU A C 1
ATOM 3643 O O . LEU A 1 439 ? -7.079 4.286 18.321 1.00 85.62 439 LEU A O 1
ATOM 3647 N N . PRO A 1 440 ? -8.555 5.759 19.186 1.00 76.50 440 PRO A N 1
ATOM 3648 C CA . PRO A 1 440 ? -8.088 6.854 18.354 1.00 76.50 440 PRO A CA 1
ATOM 3649 C C . PRO A 1 440 ? -6.612 7.080 18.666 1.00 76.50 440 PRO A C 1
ATOM 3651 O O . PRO A 1 440 ? -6.218 7.073 19.836 1.00 76.50 440 PRO A O 1
ATOM 3654 N N . LYS A 1 441 ? -5.792 7.270 17.633 1.00 70.00 441 LYS A N 1
ATOM 3655 C CA . LYS A 1 441 ? -4.375 7.569 17.826 1.00 70.00 441 LYS A CA 1
ATOM 3656 C C . LYS A 1 441 ? -4.263 8.919 18.533 1.00 70.00 441 LYS A C 1
ATOM 3658 O O . LYS A 1 441 ? -4.430 9.969 17.916 1.00 70.00 441 LYS A O 1
ATOM 3663 N N . VAL A 1 442 ? -4.012 8.888 19.838 1.00 64.50 442 VAL A N 1
ATOM 3664 C CA . VAL A 1 442 ? -3.743 10.096 20.615 1.00 64.50 442 VAL A CA 1
ATOM 3665 C C . VAL A 1 442 ? -2.316 10.501 20.285 1.00 64.50 442 VAL A C 1
ATOM 3667 O O . VAL A 1 442 ? -1.357 9.843 20.684 1.00 64.50 442 VAL A O 1
ATOM 3670 N N . TYR A 1 443 ? -2.169 11.545 19.475 1.00 59.38 443 TYR A N 1
ATOM 3671 C CA . TYR A 1 443 ? -0.855 12.116 19.228 1.00 59.38 443 TYR A CA 1
ATOM 3672 C C . TYR A 1 443 ? -0.333 12.720 20.526 1.00 59.38 443 TYR A C 1
ATOM 3674 O O . TYR A 1 443 ? -1.088 13.318 21.292 1.00 59.38 443 TYR A O 1
ATOM 3682 N N . ASP A 1 444 ? 0.968 12.568 20.759 1.00 56.75 444 ASP A N 1
ATOM 3683 C CA . ASP A 1 444 ? 1.672 13.215 21.859 1.00 56.75 444 ASP A CA 1
ATOM 3684 C C . ASP A 1 444 ? 1.767 14.726 21.568 1.00 56.75 444 ASP A C 1
ATOM 3686 O O . ASP A 1 444 ? 2.818 15.272 21.221 1.00 56.75 444 ASP A O 1
ATOM 3690 N N . GLU A 1 445 ? 0.618 15.407 21.652 1.00 52.28 445 GLU A N 1
ATOM 3691 C CA . GLU A 1 445 ? 0.477 16.857 21.504 1.00 52.28 445 GLU A CA 1
ATOM 3692 C C . GLU A 1 445 ? 1.400 17.577 22.517 1.00 52.28 445 GLU A C 1
ATOM 3694 O O . GLU A 1 445 ? 1.879 18.683 22.261 1.00 52.28 445 GLU A O 1
ATOM 3699 N N . PHE A 1 446 ? 1.766 16.903 23.618 1.00 50.66 446 PHE A N 1
ATOM 3700 C CA . PHE A 1 446 ? 2.748 17.354 24.606 1.00 50.66 446 PHE A CA 1
ATOM 3701 C C . PHE A 1 446 ? 4.201 17.307 24.125 1.00 50.66 446 PHE A C 1
ATOM 3703 O O . PHE A 1 446 ? 4.934 18.278 24.345 1.00 50.66 446 PHE A O 1
ATOM 3710 N N . ARG A 1 447 ? 4.633 16.253 23.420 1.00 49.56 447 ARG A N 1
ATOM 3711 C CA . ARG A 1 447 ? 5.920 16.287 22.699 1.00 49.56 447 ARG A CA 1
ATOM 3712 C C . ARG A 1 447 ? 5.946 17.411 21.677 1.00 49.56 447 ARG A C 1
ATOM 3714 O O . ARG A 1 447 ? 6.957 18.101 21.606 1.00 49.56 447 ARG A O 1
ATOM 3721 N N . TRP A 1 448 ? 4.855 17.623 20.940 1.00 46.56 448 TRP A N 1
ATOM 3722 C CA . TRP A 1 448 ? 4.734 18.707 19.955 1.00 46.56 448 TRP A CA 1
ATOM 3723 C C . TRP A 1 448 ? 4.981 20.091 20.567 1.00 46.56 448 TRP A C 1
ATOM 3725 O O . TRP A 1 448 ? 5.742 20.884 20.015 1.00 46.56 448 TRP A O 1
ATOM 3735 N N . LEU A 1 449 ? 4.442 20.352 21.760 1.00 46.78 449 LEU A N 1
ATOM 3736 C CA . LEU A 1 449 ? 4.671 21.599 22.501 1.00 46.78 449 LEU A CA 1
ATOM 3737 C C . LEU A 1 449 ? 6.133 21.813 22.930 1.00 46.78 449 LEU A C 1
ATOM 3739 O O . LEU A 1 449 ? 6.538 22.953 23.165 1.00 46.78 449 LEU A O 1
ATOM 3743 N N . ASN A 1 450 ? 6.927 20.743 23.028 1.00 42.50 450 ASN A N 1
ATOM 3744 C CA . ASN A 1 450 ? 8.335 20.789 23.431 1.00 42.50 450 ASN A CA 1
ATOM 3745 C C . ASN A 1 450 ? 9.307 20.750 22.233 1.00 42.50 450 ASN A C 1
ATOM 3747 O O . ASN A 1 450 ? 10.333 21.438 22.241 1.00 42.50 450 ASN A O 1
ATOM 3751 N N . THR A 1 451 ? 9.002 19.988 21.177 1.00 43.19 451 THR A N 1
ATOM 3752 C CA . THR A 1 451 ? 9.835 19.903 19.964 1.00 43.19 451 THR A CA 1
ATOM 3753 C C . THR A 1 451 ? 9.658 21.116 19.046 1.00 43.19 451 THR A C 1
ATOM 3755 O O . THR A 1 451 ? 10.594 21.469 18.324 1.00 43.19 451 THR A O 1
ATOM 3758 N N . SER A 1 452 ? 8.536 21.845 19.134 1.00 42.53 452 SER A N 1
ATOM 3759 C CA . SER A 1 452 ? 8.299 23.074 18.360 1.00 42.53 452 SER A CA 1
ATOM 3760 C C . SER A 1 452 ? 9.089 24.299 18.850 1.00 42.53 452 SER A C 1
ATOM 3762 O O . SER A 1 452 ? 8.841 25.415 18.393 1.00 42.53 452 SER A O 1
ATOM 3764 N N . THR A 1 453 ? 10.089 24.149 19.724 1.00 43.44 453 THR A N 1
ATOM 3765 C CA . THR A 1 453 ? 10.988 25.262 20.087 1.00 43.44 453 THR A CA 1
ATOM 3766 C C . THR A 1 453 ? 11.771 25.819 18.886 1.00 43.44 453 THR A C 1
ATOM 3768 O O . THR A 1 453 ? 12.223 26.964 18.938 1.00 43.44 453 THR A O 1
ATOM 3771 N N . LYS A 1 454 ? 11.864 25.076 17.768 1.00 45.25 454 LYS A N 1
ATOM 3772 C CA . LYS A 1 454 ? 12.390 25.582 16.483 1.00 45.25 454 LYS A CA 1
ATOM 3773 C C . LYS A 1 454 ? 11.332 26.204 15.554 1.00 45.25 454 LYS A C 1
ATOM 3775 O O . LYS A 1 454 ? 11.683 27.098 14.792 1.00 45.25 454 LYS A O 1
ATOM 3780 N N . ASN A 1 455 ? 10.054 25.831 15.670 1.00 45.28 455 ASN A N 1
ATOM 3781 C CA . ASN A 1 455 ? 8.939 26.424 14.919 1.00 45.28 455 ASN A CA 1
ATOM 3782 C C . ASN A 1 455 ? 8.048 27.247 15.864 1.00 45.28 455 ASN A C 1
ATOM 3784 O O . ASN A 1 455 ? 7.058 26.764 16.411 1.00 45.28 455 ASN A O 1
ATOM 3788 N N . LYS A 1 456 ? 8.409 28.524 16.052 1.00 44.84 456 LYS A N 1
ATOM 3789 C CA . LYS A 1 456 ? 7.768 29.475 16.988 1.00 44.84 456 LYS A CA 1
ATOM 3790 C C . LYS A 1 456 ? 6.262 29.716 16.771 1.00 44.84 456 LYS A C 1
ATOM 3792 O O . LYS A 1 456 ? 5.654 30.394 17.591 1.00 44.84 456 LYS A O 1
ATOM 3797 N N . THR A 1 457 ? 5.656 29.208 15.701 1.00 46.94 457 THR A N 1
ATOM 3798 C CA . THR A 1 457 ? 4.262 29.486 15.318 1.00 46.94 457 THR A CA 1
ATOM 3799 C C . THR A 1 457 ? 3.231 28.464 15.812 1.00 46.94 457 THR A C 1
ATOM 3801 O O . THR A 1 457 ? 2.045 28.761 15.736 1.00 46.94 457 THR A O 1
ATOM 3804 N N . GLN A 1 458 ? 3.632 27.303 16.350 1.00 45.47 458 GLN A N 1
ATOM 3805 C CA . GLN A 1 458 ? 2.691 26.239 16.765 1.00 45.47 458 GLN A CA 1
ATOM 3806 C C . GLN A 1 458 ? 2.495 26.091 18.287 1.00 45.47 458 GLN A C 1
ATOM 3808 O O . GLN A 1 458 ? 1.662 25.302 18.727 1.00 45.47 458 GLN A O 1
ATOM 3813 N N . SER A 1 459 ? 3.180 26.890 19.114 1.00 42.78 459 SER A N 1
ATOM 3814 C CA . SER A 1 459 ? 3.098 26.823 20.587 1.00 42.78 459 SER A CA 1
ATOM 3815 C C . SER A 1 459 ? 1.766 27.306 21.199 1.00 42.78 459 SER A C 1
ATOM 3817 O O . SER A 1 459 ? 1.653 27.409 22.421 1.00 42.78 459 SER A O 1
ATOM 3819 N N . SER A 1 460 ? 0.752 27.598 20.378 1.00 44.53 460 SER A N 1
ATOM 3820 C CA . SER A 1 460 ? -0.571 28.087 20.789 1.00 44.53 460 SER A CA 1
ATOM 3821 C C . SER A 1 460 ? -1.625 26.990 21.003 1.00 44.53 460 SER A C 1
ATOM 3823 O O . SER A 1 460 ? -2.702 27.293 21.499 1.00 44.53 460 SER A O 1
ATOM 3825 N N . GLN A 1 461 ? -1.372 25.719 20.676 1.00 51.03 461 GLN A N 1
ATOM 3826 C CA . GLN A 1 461 ? -2.458 24.722 20.630 1.00 51.03 461 GLN A CA 1
ATOM 3827 C C . GLN A 1 461 ? -3.040 24.309 21.995 1.00 51.03 461 GLN A C 1
ATOM 3829 O O . GLN A 1 461 ? -4.232 24.030 22.077 1.00 51.03 461 GLN A O 1
ATOM 3834 N N . LEU A 1 462 ? -2.278 24.370 23.094 1.00 49.53 462 LEU A N 1
ATOM 3835 C CA . LEU A 1 462 ? -2.826 24.095 24.437 1.00 49.53 462 LEU A CA 1
ATOM 3836 C C . LEU A 1 462 ? -3.913 25.100 24.851 1.00 49.53 462 LEU A C 1
ATOM 3838 O O . LEU A 1 462 ? -4.814 24.749 25.609 1.00 49.53 462 LEU A O 1
ATOM 3842 N N . SER A 1 463 ? -3.857 26.334 24.336 1.00 51.09 463 SER A N 1
ATOM 3843 C CA . SER A 1 463 ? -4.881 27.348 24.602 1.00 51.09 463 SER A CA 1
ATOM 3844 C C . SER A 1 463 ? -6.204 27.053 23.896 1.00 51.09 463 SER A C 1
ATOM 3846 O O . SER A 1 463 ? -7.216 27.635 24.262 1.00 51.09 463 SER A O 1
ATOM 3848 N N . LEU A 1 464 ? -6.198 26.179 22.882 1.00 54.38 464 LEU A N 1
ATOM 3849 C CA . LEU A 1 464 ? -7.392 25.796 22.124 1.00 54.38 464 LEU A CA 1
ATOM 3850 C C . LEU A 1 464 ? -8.178 24.670 22.793 1.00 54.38 464 LEU A C 1
ATOM 3852 O O . LEU A 1 464 ? -9.369 24.538 22.538 1.00 54.38 464 LEU A O 1
ATOM 3856 N N . LEU A 1 465 ? -7.530 23.852 23.625 1.00 61.81 465 LEU A N 1
ATOM 3857 C CA . LEU A 1 465 ? -8.194 22.697 24.226 1.00 61.81 465 LEU A CA 1
ATOM 3858 C C . LEU A 1 465 ? -9.156 23.097 25.353 1.00 61.81 465 LEU A C 1
ATOM 3860 O O . LEU A 1 465 ? -10.028 22.307 25.680 1.00 61.81 465 LEU A O 1
ATOM 3864 N N . GLU A 1 466 ? -9.047 24.307 25.920 1.00 74.31 466 GLU A N 1
ATOM 3865 C CA . GLU A 1 466 ? -9.923 24.793 27.003 1.00 74.31 466 GLU A CA 1
ATOM 3866 C C . GLU A 1 466 ? -10.218 23.709 28.059 1.00 74.31 466 GLU A C 1
ATOM 3868 O O . GLU A 1 466 ? -11.369 23.408 28.359 1.00 74.31 466 GLU A O 1
ATOM 3873 N N . VAL A 1 467 ? -9.179 23.065 28.593 1.00 77.19 467 VAL A N 1
ATOM 3874 C CA . VAL A 1 467 ? -9.345 21.921 29.503 1.00 77.19 467 VAL A CA 1
ATOM 3875 C C . VAL A 1 467 ? -10.068 22.355 30.785 1.00 77.19 467 VAL A C 1
ATOM 3877 O O . VAL A 1 467 ? -9.623 23.279 31.469 1.00 77.19 467 VAL A O 1
ATOM 3880 N N . ASP A 1 468 ? -11.170 21.677 31.108 1.00 83.81 468 ASP A N 1
ATOM 3881 C CA . ASP A 1 468 ? -11.946 21.852 32.339 1.00 83.81 468 ASP A CA 1
ATOM 3882 C C . ASP A 1 468 ? -11.448 20.901 33.429 1.00 83.81 468 ASP A C 1
ATOM 3884 O O . ASP A 1 468 ? -11.144 21.327 34.533 1.00 83.81 468 ASP A O 1
ATOM 3888 N N . GLU A 1 469 ? -11.273 19.614 33.139 1.00 86.31 469 GLU A N 1
ATOM 3889 C CA . GLU A 1 469 ? -10.874 18.641 34.161 1.00 86.31 469 GLU A CA 1
ATOM 3890 C C . GLU A 1 469 ? -10.053 17.491 33.571 1.00 86.31 469 GLU A C 1
ATOM 3892 O O . GLU A 1 469 ? -10.249 17.095 32.427 1.00 86.31 469 GLU A O 1
ATOM 3897 N N . ILE A 1 470 ? -9.139 16.927 34.366 1.00 85.06 470 ILE A N 1
ATOM 3898 C CA . ILE A 1 470 ? -8.536 15.620 34.079 1.00 85.06 470 ILE A CA 1
ATOM 3899 C C . ILE A 1 470 ? -9.381 14.568 34.792 1.00 85.06 470 ILE A C 1
ATOM 3901 O O . ILE A 1 470 ? -9.367 14.515 36.021 1.00 85.06 470 ILE A O 1
ATOM 3905 N N . THR A 1 471 ? -10.101 13.742 34.037 1.00 85.12 471 THR A N 1
ATOM 3906 C CA . THR A 1 471 ? -11.058 12.769 34.586 1.00 85.12 471 THR A CA 1
ATOM 3907 C C . THR A 1 471 ? -10.395 11.447 34.958 1.00 85.12 471 THR A C 1
ATOM 3909 O O . THR A 1 471 ? -10.824 10.769 35.888 1.00 85.12 471 THR A O 1
ATOM 3912 N N . SER A 1 472 ? -9.327 11.062 34.256 1.00 84.88 472 SER A N 1
ATOM 3913 C CA . SER A 1 472 ? -8.521 9.889 34.602 1.00 84.88 472 SER A CA 1
ATOM 3914 C C . SER A 1 472 ? -7.114 9.974 34.022 1.00 84.88 472 SER A C 1
ATOM 3916 O O . SER A 1 472 ? -6.880 10.602 32.989 1.00 84.88 472 SER A O 1
ATOM 3918 N N . ILE A 1 473 ? -6.176 9.328 34.713 1.00 84.56 473 ILE A N 1
ATOM 3919 C CA . ILE A 1 473 ? -4.796 9.124 34.273 1.00 84.56 473 ILE A CA 1
ATOM 3920 C C . ILE A 1 473 ? -4.525 7.632 34.367 1.00 84.56 473 ILE A C 1
ATOM 3922 O O . ILE A 1 473 ? -4.868 7.002 35.364 1.00 84.56 473 ILE A O 1
ATOM 3926 N N . SER A 1 474 ? -3.905 7.067 33.344 1.00 83.88 474 SER A N 1
ATOM 3927 C CA . SER A 1 474 ? -3.481 5.671 33.327 1.00 83.88 474 SER A CA 1
ATOM 3928 C C . SER A 1 474 ? -2.122 5.567 32.643 1.00 83.88 474 SER A C 1
ATOM 3930 O O . SER A 1 474 ? -1.773 6.422 31.829 1.00 83.88 474 SER A O 1
ATOM 3932 N N . LYS A 1 475 ? -1.307 4.572 32.996 1.00 82.94 475 LYS A N 1
ATOM 3933 C CA . LYS A 1 475 ? -0.018 4.368 32.321 1.00 82.94 475 LYS A CA 1
ATOM 3934 C C . LYS A 1 475 ? -0.252 3.901 30.889 1.00 82.94 475 LYS A C 1
ATOM 3936 O O . LYS A 1 475 ? -1.097 3.045 30.658 1.00 82.94 475 LYS A O 1
ATOM 3941 N N . ASN A 1 476 ? 0.503 4.440 29.940 1.00 81.62 476 ASN A N 1
ATOM 3942 C CA . ASN A 1 476 ? 0.500 3.961 28.566 1.00 81.62 476 ASN A CA 1
ATOM 3943 C C . ASN A 1 476 ? 1.599 2.907 28.407 1.00 81.62 476 ASN A C 1
ATOM 3945 O O . ASN A 1 476 ? 2.784 3.215 28.567 1.00 81.62 476 ASN A O 1
ATOM 3949 N N . TYR A 1 477 ? 1.211 1.662 28.151 1.00 80.25 477 TYR A N 1
ATOM 3950 C CA . TYR A 1 477 ? 2.163 0.569 27.974 1.00 80.25 477 TYR A CA 1
ATOM 3951 C C . TYR A 1 477 ? 2.748 0.617 26.573 1.00 80.25 477 TYR A C 1
ATOM 3953 O O . TYR A 1 477 ? 2.021 0.793 25.598 1.00 80.25 477 TYR A O 1
ATOM 3961 N N . ARG A 1 478 ? 4.060 0.405 26.484 1.00 80.56 478 ARG A N 1
ATOM 3962 C CA . ARG A 1 478 ? 4.724 0.231 25.201 1.00 80.56 478 ARG A CA 1
ATOM 3963 C C . ARG A 1 478 ? 4.508 -1.197 24.724 1.00 80.56 478 ARG A C 1
ATOM 3965 O O . ARG A 1 478 ? 4.965 -2.129 25.388 1.00 80.56 478 ARG A O 1
ATOM 3972 N N . GLY A 1 479 ? 3.835 -1.381 23.594 1.00 84.75 479 GLY A N 1
ATOM 3973 C CA . GLY A 1 479 ? 3.538 -2.716 23.092 1.00 84.75 479 GLY A CA 1
ATOM 3974 C C . GLY A 1 479 ? 2.595 -2.754 21.899 1.00 84.75 479 GLY A C 1
ATOM 3975 O O . GLY A 1 479 ? 2.100 -1.725 21.439 1.00 84.75 479 GLY A O 1
ATOM 3976 N N . ASP A 1 480 ? 2.330 -3.969 21.432 1.00 85.38 480 ASP A N 1
ATOM 3977 C CA . ASP A 1 480 ? 1.406 -4.223 20.329 1.00 85.38 480 ASP A CA 1
ATOM 3978 C C . ASP A 1 480 ? -0.041 -4.185 20.833 1.00 85.38 480 ASP A C 1
ATOM 3980 O O . ASP A 1 480 ? -0.356 -4.745 21.885 1.00 85.38 480 ASP A O 1
ATOM 3984 N N . THR A 1 481 ? -0.934 -3.525 20.091 1.00 87.62 481 THR A N 1
ATOM 3985 C CA . THR A 1 481 ? -2.347 -3.366 20.477 1.00 87.62 481 THR A CA 1
ATOM 3986 C C . THR A 1 481 ? -3.232 -4.400 19.793 1.00 87.62 481 THR A C 1
ATOM 3988 O O . THR A 1 481 ? -3.341 -4.409 18.580 1.00 87.62 481 THR A O 1
ATOM 3991 N N . TYR A 1 482 ? -3.947 -5.227 20.540 1.00 89.56 482 TYR A N 1
ATOM 3992 C CA . TYR A 1 482 ? -4.832 -6.255 19.993 1.00 89.56 482 TYR A CA 1
ATOM 3993 C C . TYR A 1 482 ? -6.284 -5.820 20.169 1.00 89.56 482 TYR A C 1
ATOM 3995 O O . TYR A 1 482 ? -6.626 -5.208 21.178 1.00 89.56 482 TYR A O 1
ATOM 4003 N N . ILE A 1 483 ? -7.163 -6.151 19.226 1.00 91.75 483 ILE A N 1
ATOM 4004 C CA . ILE A 1 483 ? -8.604 -5.902 19.367 1.00 91.75 483 ILE A CA 1
ATOM 4005 C C . ILE A 1 483 ? -9.343 -7.221 19.236 1.00 91.75 483 ILE A C 1
ATOM 4007 O O . ILE A 1 483 ? -9.338 -7.792 18.157 1.00 91.75 483 ILE A O 1
ATOM 4011 N N . LEU A 1 484 ? -10.002 -7.681 20.293 1.00 91.25 484 LEU A N 1
ATOM 4012 C CA . LEU A 1 484 ? -10.910 -8.826 20.274 1.00 91.25 484 LEU A CA 1
ATOM 4013 C C . LEU A 1 484 ? -12.329 -8.342 19.934 1.00 91.25 484 LEU A C 1
ATOM 4015 O O . LEU A 1 484 ? -12.848 -7.416 20.565 1.00 91.25 484 LEU A O 1
ATOM 4019 N N . TYR A 1 485 ? -12.952 -8.959 18.936 1.00 93.00 485 TYR A N 1
ATOM 4020 C CA . TYR A 1 485 ? -14.265 -8.593 18.407 1.00 93.00 485 TYR A CA 1
ATOM 4021 C C . TYR A 1 485 ? -15.061 -9.835 17.994 1.00 93.00 485 TYR A C 1
ATOM 4023 O O . TYR A 1 485 ? -14.488 -10.887 17.721 1.00 93.00 485 TYR A O 1
ATOM 4031 N N . ASN A 1 486 ? -16.388 -9.719 17.940 1.00 91.69 486 ASN A N 1
ATOM 4032 C CA . ASN A 1 486 ? -17.267 -10.784 17.462 1.00 91.69 486 ASN A CA 1
ATOM 4033 C C . ASN A 1 486 ? -17.775 -10.465 16.050 1.00 91.69 486 ASN A C 1
ATOM 4035 O O . ASN A 1 486 ? -18.161 -9.330 15.765 1.00 91.69 486 ASN A O 1
ATOM 4039 N N . TYR A 1 487 ? -17.796 -11.467 15.175 1.00 91.25 487 TYR A N 1
ATOM 4040 C CA . TYR A 1 487 ? -18.425 -11.370 13.863 1.00 91.25 487 TYR A CA 1
ATOM 4041 C C . TYR A 1 487 ? -19.067 -12.703 13.480 1.00 91.25 487 TYR A C 1
ATOM 4043 O O . TYR A 1 487 ? -18.431 -13.747 13.606 1.00 91.25 487 TYR A O 1
ATOM 4051 N N . CYS A 1 488 ? -20.332 -12.671 13.048 1.00 88.62 488 CYS A N 1
ATOM 4052 C CA . CYS A 1 488 ? -21.135 -13.867 12.755 1.00 88.62 488 CYS A CA 1
ATOM 4053 C C . CYS A 1 488 ? -21.061 -14.937 13.866 1.00 88.62 488 CYS A C 1
ATOM 4055 O O . CYS A 1 488 ? -20.886 -16.120 13.597 1.00 88.62 488 CYS A O 1
ATOM 4057 N N . GLY A 1 489 ? -21.126 -14.515 15.136 1.00 86.19 489 GLY A N 1
ATOM 4058 C CA . GLY A 1 489 ? -21.073 -15.419 16.291 1.00 86.19 489 GLY A CA 1
ATOM 4059 C C . GLY A 1 489 ? -19.679 -15.962 16.625 1.00 86.19 489 GLY A C 1
ATOM 4060 O O . GLY A 1 489 ? -19.525 -16.637 17.638 1.00 86.19 489 GLY A O 1
ATOM 4061 N N . LYS A 1 490 ? -18.645 -15.634 15.841 1.00 83.88 490 LYS A N 1
ATOM 4062 C CA . LYS A 1 490 ? -17.265 -16.084 16.059 1.00 83.88 490 LYS A CA 1
ATOM 4063 C C . LYS A 1 490 ? -16.418 -14.944 16.628 1.00 83.88 490 LYS A C 1
ATOM 4065 O O . LYS A 1 490 ? -16.374 -13.846 16.073 1.00 83.88 490 LYS A O 1
ATOM 4070 N N . TRP A 1 491 ? -15.727 -15.207 17.736 1.00 83.69 491 TRP A N 1
ATOM 4071 C CA . TRP A 1 491 ? -14.741 -14.283 18.297 1.00 83.69 491 TRP A CA 1
ATOM 4072 C C . TRP A 1 491 ? -13.439 -14.330 17.493 1.00 83.69 491 TRP A C 1
ATOM 4074 O O . TRP A 1 491 ? -12.932 -15.403 17.161 1.00 83.69 491 TRP A O 1
ATOM 4084 N N . ARG A 1 492 ? -12.910 -13.152 17.169 1.00 87.12 492 ARG A N 1
ATOM 4085 C CA . ARG A 1 492 ? -11.697 -12.929 16.376 1.00 87.12 492 ARG A CA 1
ATOM 4086 C C . ARG A 1 492 ? -10.861 -11.845 17.033 1.00 87.12 492 ARG A C 1
ATOM 4088 O O . ARG A 1 492 ? -11.398 -11.015 17.764 1.00 87.12 492 ARG A O 1
ATOM 4095 N N . TRP A 1 493 ? -9.575 -11.795 16.720 1.00 86.56 493 TRP A N 1
ATOM 4096 C CA . TRP A 1 493 ? -8.740 -10.653 17.075 1.00 86.56 493 TRP A CA 1
ATOM 4097 C C . TRP A 1 493 ? -8.190 -9.951 15.834 1.00 86.56 493 TRP A C 1
ATOM 4099 O O . TRP A 1 493 ? -8.161 -10.518 14.746 1.00 86.56 493 TRP A O 1
ATOM 4109 N N . SER A 1 494 ? -7.808 -8.690 16.021 1.00 88.62 494 SER A N 1
ATOM 4110 C CA . SER A 1 494 ? -7.086 -7.849 15.069 1.00 88.62 494 SER A CA 1
ATOM 4111 C C . SER A 1 494 ? -5.745 -7.457 15.686 1.00 88.62 494 SER A C 1
ATOM 4113 O O . SER A 1 494 ? -5.724 -6.976 16.821 1.00 88.62 494 SER A O 1
ATOM 4115 N N . HIS A 1 495 ? -4.641 -7.657 14.965 1.00 83.50 495 HIS A N 1
ATOM 4116 C CA . HIS A 1 495 ? -3.269 -7.350 15.403 1.00 83.50 495 HIS A CA 1
ATOM 4117 C C . HIS A 1 495 ? -2.595 -6.271 14.531 1.00 83.50 495 HIS A C 1
ATOM 4119 O O . HIS A 1 495 ? -2.762 -6.308 13.315 1.00 83.50 495 HIS A O 1
ATOM 4125 N N . PRO A 1 496 ? -1.812 -5.312 15.069 1.00 70.31 496 PRO A N 1
ATOM 4126 C CA . PRO A 1 496 ? -1.206 -4.201 14.326 1.00 70.31 496 PRO A CA 1
ATOM 4127 C C . PRO A 1 496 ? -0.444 -4.647 13.083 1.00 70.31 496 PRO A C 1
ATOM 4129 O O . PRO A 1 496 ? -0.643 -4.062 12.027 1.00 70.31 496 PRO A O 1
ATOM 4132 N N . ASN A 1 497 ? 0.312 -5.741 13.192 1.00 70.31 497 ASN A N 1
ATOM 4133 C CA . ASN A 1 497 ? 1.164 -6.263 12.118 1.00 70.31 497 ASN A CA 1
ATOM 4134 C C . ASN A 1 497 ? 0.454 -7.322 11.252 1.00 70.31 497 ASN A C 1
ATOM 4136 O O . ASN A 1 497 ? 1.095 -8.205 10.683 1.00 70.31 497 ASN A O 1
ATOM 4140 N N . GLU A 1 498 ? -0.882 -7.314 11.208 1.00 71.69 498 GLU A N 1
ATOM 4141 C CA . GLU A 1 498 ? -1.657 -8.214 10.338 1.00 71.69 498 GLU A CA 1
ATOM 4142 C C . GLU A 1 498 ? -1.361 -8.016 8.861 1.00 71.69 498 GLU A C 1
ATOM 4144 O O . GLU A 1 498 ? -1.506 -8.953 8.092 1.00 71.69 498 GLU A O 1
ATOM 4149 N N . ASP A 1 499 ? -0.927 -6.826 8.464 1.00 68.25 499 ASP A N 1
ATOM 4150 C CA . ASP A 1 499 ? -0.460 -6.556 7.114 1.00 68.25 499 ASP A CA 1
ATOM 4151 C C . ASP A 1 499 ? 0.778 -7.406 6.795 1.00 68.25 499 ASP A C 1
ATOM 4153 O O . ASP A 1 499 ? 0.771 -8.180 5.842 1.00 68.25 499 ASP A O 1
ATOM 4157 N N . LEU A 1 500 ? 1.803 -7.354 7.649 1.00 64.00 500 LEU A N 1
ATOM 4158 C CA . LEU A 1 500 ? 3.021 -8.154 7.537 1.00 64.00 500 LEU A CA 1
ATOM 4159 C C . LEU A 1 500 ? 2.704 -9.649 7.566 1.00 64.00 500 LEU A C 1
ATOM 4161 O O . LEU A 1 500 ? 3.222 -10.397 6.738 1.00 64.00 500 LEU A O 1
ATOM 4165 N N . GLN A 1 501 ? 1.819 -10.088 8.466 1.00 65.88 501 GLN A N 1
ATOM 4166 C CA . GLN A 1 501 ? 1.387 -11.484 8.531 1.00 65.88 501 GLN A CA 1
ATOM 4167 C C . GLN A 1 501 ? 0.559 -11.901 7.318 1.00 65.88 501 GLN A C 1
ATOM 4169 O O . GLN A 1 501 ? 0.717 -13.025 6.868 1.00 65.88 501 GLN A O 1
ATOM 4174 N N . TYR A 1 502 ? -0.288 -11.034 6.763 1.00 63.78 502 TYR A N 1
ATOM 4175 C CA . TYR A 1 502 ? -1.041 -11.304 5.539 1.00 63.78 502 TYR A CA 1
ATOM 4176 C C . TYR A 1 502 ? -0.091 -11.519 4.363 1.00 63.78 502 TYR A C 1
ATOM 4178 O O . TYR A 1 502 ? -0.180 -12.538 3.687 1.00 63.78 502 TYR A O 1
ATOM 4186 N N . PHE A 1 503 ? 0.890 -10.633 4.177 1.00 60.12 503 PHE A N 1
ATOM 4187 C CA . PHE A 1 503 ? 1.923 -10.813 3.154 1.00 60.12 503 PHE A CA 1
ATOM 4188 C C . PHE A 1 503 ? 2.785 -12.052 3.413 1.00 60.12 503 PHE A C 1
ATOM 4190 O O . PHE A 1 503 ? 3.132 -12.768 2.477 1.00 60.12 503 PHE A O 1
ATOM 4197 N N . THR A 1 504 ? 3.047 -12.363 4.684 1.00 59.12 504 THR A N 1
ATOM 4198 C CA . THR A 1 504 ? 3.755 -13.588 5.073 1.00 59.12 504 THR A C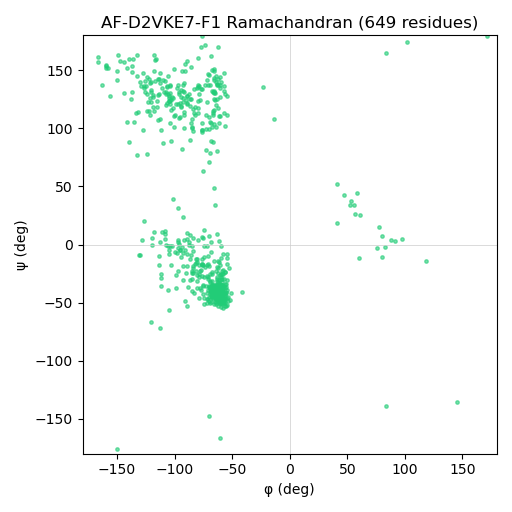A 1
ATOM 4199 C C . THR A 1 504 ? 2.917 -14.842 4.793 1.00 59.12 504 THR A C 1
ATOM 4201 O O . THR A 1 504 ? 3.455 -15.835 4.314 1.00 59.12 504 THR A O 1
ATOM 4204 N N . LYS A 1 505 ? 1.600 -14.813 5.034 1.00 62.59 505 LYS A N 1
ATOM 4205 C CA . LYS A 1 505 ? 0.647 -15.903 4.752 1.00 62.59 505 LYS A CA 1
ATOM 4206 C C . LYS A 1 505 ? 0.471 -16.102 3.245 1.00 62.59 505 LYS A C 1
ATOM 4208 O O . LYS A 1 505 ? 0.472 -17.243 2.799 1.00 62.59 505 LYS A O 1
ATOM 4213 N N . LEU A 1 506 ? 0.437 -15.019 2.461 1.00 55.09 506 LEU A N 1
ATOM 4214 C CA . LEU A 1 506 ? 0.525 -15.082 0.997 1.00 55.09 506 LEU A CA 1
ATOM 4215 C C . LEU A 1 506 ? 1.833 -15.752 0.539 1.00 55.09 506 LEU A C 1
ATOM 4217 O O . LEU A 1 506 ? 1.807 -16.535 -0.404 1.00 55.09 506 LEU A O 1
ATOM 4221 N N . SER A 1 507 ? 2.956 -15.501 1.226 1.00 48.97 507 SER A N 1
ATOM 4222 C CA . SER A 1 507 ? 4.242 -16.152 0.923 1.00 48.97 507 SER A CA 1
ATOM 4223 C C . SER A 1 507 ? 4.417 -17.562 1.503 1.00 48.97 507 SER A C 1
ATOM 4225 O O . SER A 1 507 ? 5.311 -18.277 1.077 1.00 48.97 507 SER A O 1
ATOM 4227 N N . ASN A 1 508 ? 3.596 -17.984 2.472 1.00 52.88 508 ASN A N 1
ATOM 4228 C CA . ASN A 1 508 ? 3.747 -19.251 3.192 1.00 52.88 508 ASN A CA 1
ATOM 4229 C C . ASN A 1 508 ? 2.405 -19.991 3.264 1.00 52.88 508 ASN A C 1
ATOM 4231 O O . ASN A 1 508 ? 1.771 -20.065 4.317 1.00 52.88 508 ASN A O 1
ATOM 4235 N N . VAL A 1 509 ? 2.001 -20.615 2.154 1.00 50.38 509 VAL A N 1
ATOM 4236 C CA . VAL A 1 509 ? 0.752 -21.405 2.037 1.00 50.38 509 VAL A CA 1
ATOM 4237 C C . VAL A 1 509 ? 0.686 -22.592 3.028 1.00 50.38 509 VAL A C 1
ATOM 4239 O O . VAL A 1 509 ? -0.370 -23.184 3.219 1.00 50.38 509 VAL A O 1
ATOM 4242 N N . ARG A 1 510 ? 1.792 -22.947 3.702 1.00 42.72 510 ARG A N 1
ATOM 4243 C CA . ARG A 1 510 ? 1.918 -24.178 4.506 1.00 42.72 510 ARG A CA 1
ATOM 4244 C C . ARG A 1 510 ? 1.800 -24.026 6.031 1.00 42.72 510 ARG A C 1
ATOM 4246 O O . ARG A 1 510 ? 1.853 -25.047 6.714 1.00 42.72 510 ARG A O 1
ATOM 4253 N N . HIS A 1 511 ? 1.614 -22.830 6.598 1.00 41.50 511 HIS A N 1
ATOM 4254 C CA . HIS A 1 511 ? 1.507 -22.695 8.061 1.00 41.50 511 HIS A CA 1
ATOM 4255 C C . HIS A 1 511 ? 0.060 -22.588 8.565 1.00 41.50 511 HIS A C 1
ATOM 4257 O O . HIS A 1 511 ? -0.653 -21.613 8.348 1.00 41.50 511 HIS A O 1
ATOM 4263 N N . SER A 1 512 ? -0.339 -23.653 9.261 1.00 43.19 512 SER A N 1
ATOM 4264 C CA . SER A 1 512 ? -1.646 -23.930 9.851 1.00 43.19 512 SER A CA 1
ATOM 4265 C C . SER A 1 512 ? -2.130 -22.860 10.835 1.00 43.19 512 SER A C 1
ATOM 4267 O O . SER A 1 512 ? -1.449 -22.539 11.809 1.00 43.19 512 SER A O 1
ATOM 4269 N N . SER A 1 513 ? -3.380 -22.439 10.657 1.00 48.28 513 SER A N 1
ATOM 4270 C CA . SER A 1 513 ? -4.178 -21.537 11.504 1.00 48.28 513 SER A CA 1
ATOM 4271 C C . SER A 1 513 ? -4.453 -22.020 12.943 1.00 48.28 513 SER A C 1
ATOM 4273 O O . SER A 1 513 ? -5.159 -21.344 13.691 1.00 48.28 513 SER A O 1
ATOM 4275 N N . GLY A 1 514 ? -3.913 -23.171 13.359 1.00 51.66 514 GLY A N 1
ATOM 4276 C CA . GLY A 1 514 ? -4.184 -23.766 14.673 1.00 51.66 514 GLY A CA 1
ATOM 4277 C C . GLY A 1 514 ? -3.433 -23.112 15.837 1.00 51.66 514 GLY A C 1
ATOM 4278 O O . GLY A 1 514 ? -4.000 -22.939 16.910 1.00 51.66 514 GLY A O 1
ATOM 4279 N N . ASN A 1 515 ? -2.183 -22.690 15.628 1.00 61.94 515 ASN A N 1
ATOM 4280 C CA . ASN A 1 515 ? -1.304 -22.311 16.742 1.00 61.94 515 ASN A CA 1
ATOM 4281 C C . ASN A 1 515 ? -1.565 -20.881 17.263 1.00 61.94 515 ASN A C 1
ATOM 4283 O O . ASN A 1 515 ? -1.347 -20.590 18.433 1.00 61.94 515 ASN A O 1
ATOM 4287 N N . GLU A 1 516 ? -2.088 -19.976 16.427 1.00 63.22 516 GLU A N 1
ATOM 4288 C CA . GLU A 1 516 ? -2.311 -18.570 16.811 1.00 63.22 516 GLU A CA 1
ATOM 4289 C C . GLU A 1 516 ? -3.408 -18.419 17.890 1.00 63.22 516 GLU A C 1
ATOM 4291 O O . GLU A 1 516 ? -3.276 -17.583 18.784 1.00 63.22 516 GLU A O 1
ATOM 4296 N N . LYS A 1 517 ? -4.458 -19.261 17.858 1.00 65.12 517 LYS A N 1
ATOM 4297 C CA . LYS A 1 517 ? -5.523 -19.304 18.888 1.00 65.12 517 LYS A CA 1
ATOM 4298 C C . LYS A 1 517 ? -4.988 -19.738 20.237 1.00 65.12 517 LYS A C 1
ATOM 4300 O O . LYS A 1 517 ? -5.222 -19.060 21.235 1.00 65.12 517 LYS A O 1
ATOM 4305 N N . GLU A 1 518 ? -4.238 -20.830 20.252 1.00 65.75 518 GLU A N 1
ATOM 4306 C CA . GLU A 1 518 ? -3.639 -21.361 21.474 1.00 65.75 518 GLU A CA 1
ATOM 4307 C C . GLU A 1 518 ? -2.603 -20.388 22.051 1.00 65.75 518 GLU A C 1
ATOM 4309 O O . GLU A 1 518 ? -2.603 -20.130 23.256 1.00 65.75 518 GLU A O 1
ATOM 4314 N N . GLN A 1 519 ? -1.795 -19.755 21.194 1.00 68.19 519 GLN A N 1
ATOM 4315 C CA . GLN A 1 519 ? -0.865 -18.701 21.597 1.00 68.19 519 GLN A CA 1
ATOM 4316 C C . GLN A 1 519 ? -1.594 -17.500 22.207 1.00 68.19 519 GLN A C 1
ATOM 4318 O O . GLN A 1 519 ? -1.213 -17.053 23.287 1.00 68.19 519 GLN A O 1
ATOM 4323 N N . PHE A 1 520 ? -2.665 -16.997 21.589 1.00 69.06 520 PHE A N 1
ATOM 4324 C CA . PHE A 1 520 ? -3.426 -15.875 22.142 1.00 69.06 520 PHE A CA 1
ATOM 4325 C C . PHE A 1 520 ? -4.079 -16.222 23.488 1.00 69.06 520 PHE A C 1
ATOM 4327 O O . PHE A 1 520 ? -3.964 -15.455 24.443 1.00 69.06 520 PHE A O 1
ATOM 4334 N N . CYS A 1 521 ? -4.703 -17.398 23.602 1.00 67.62 521 CYS A N 1
ATOM 4335 C CA . CYS A 1 521 ? -5.260 -17.877 24.869 1.00 67.62 521 CYS A CA 1
ATOM 4336 C C . CYS A 1 521 ? -4.190 -17.997 25.957 1.00 67.62 521 CYS A C 1
ATOM 4338 O O . CYS A 1 521 ? -4.416 -17.550 27.081 1.00 67.62 521 CYS A O 1
ATOM 4340 N N . SER A 1 522 ? -3.001 -18.504 25.612 1.00 69.62 522 SER A N 1
ATOM 4341 C CA . SER A 1 522 ? -1.872 -18.590 26.544 1.00 69.62 522 SER A CA 1
ATOM 4342 C C . SER A 1 522 ? -1.382 -17.217 27.026 1.00 69.62 522 SER A C 1
ATOM 4344 O O . SER A 1 522 ? -0.916 -17.107 28.159 1.00 69.62 522 SER A O 1
ATOM 4346 N N . LEU A 1 523 ? -1.532 -16.167 26.203 1.00 70.69 523 LEU A N 1
ATOM 4347 C CA . LEU A 1 523 ? -1.207 -14.780 26.560 1.00 70.69 523 LEU A CA 1
ATOM 4348 C C . LEU A 1 523 ? -2.288 -14.109 27.421 1.00 70.69 523 LEU A C 1
ATOM 4350 O O . LEU A 1 523 ? -1.978 -13.153 28.133 1.00 70.69 523 LEU A O 1
ATOM 4354 N N . LEU A 1 524 ? -3.547 -14.552 27.347 1.00 68.06 524 LEU A N 1
ATOM 4355 C CA . LEU A 1 524 ? -4.611 -14.039 28.216 1.00 68.06 524 LEU A CA 1
ATOM 4356 C C . LEU A 1 524 ? -4.469 -14.594 29.633 1.00 68.06 524 LEU A C 1
ATOM 4358 O O . LEU A 1 524 ? -4.454 -13.827 30.590 1.00 68.06 524 LEU A O 1
ATOM 4362 N N . SER A 1 525 ? -4.345 -15.915 29.767 1.00 66.06 525 SER A N 1
ATOM 4363 C CA . SER A 1 525 ? -4.066 -16.562 31.048 1.00 66.06 525 SER A CA 1
ATOM 4364 C C . SER A 1 525 ? -3.579 -18.004 30.834 1.00 66.06 525 SER A C 1
ATOM 4366 O O . SE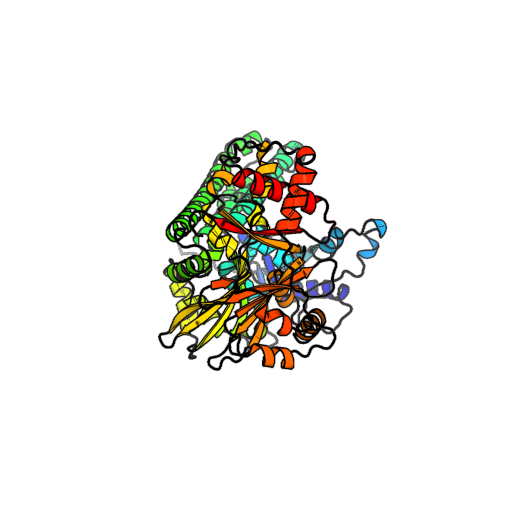R A 1 525 ? -4.153 -18.728 30.012 1.00 66.06 525 SER A O 1
ATOM 4368 N N . PRO A 1 526 ? -2.544 -18.465 31.563 1.00 62.81 526 PRO A N 1
ATOM 4369 C CA . PRO A 1 526 ? -2.105 -19.856 31.512 1.00 62.81 526 PRO A CA 1
ATOM 4370 C C . PRO A 1 526 ? -3.252 -20.818 31.866 1.00 62.81 526 PRO A C 1
ATOM 4372 O O . PRO A 1 526 ? -3.708 -20.863 33.006 1.00 62.81 526 PRO A O 1
ATOM 4375 N N . GLY A 1 527 ? -3.706 -21.609 30.889 1.00 61.69 527 GLY A N 1
ATOM 4376 C CA . GLY A 1 527 ? -4.793 -22.581 31.064 1.00 61.69 527 GLY A CA 1
ATOM 4377 C C . GLY A 1 527 ? -6.201 -22.060 30.757 1.00 61.69 527 GLY A C 1
ATOM 4378 O O . GLY A 1 527 ? -7.155 -22.820 30.915 1.00 61.69 527 GLY A O 1
ATOM 4379 N N . ALA A 1 528 ? -6.357 -20.813 30.294 1.00 63.28 528 ALA A N 1
ATOM 4380 C CA . ALA A 1 528 ? -7.645 -20.334 29.800 1.00 63.28 528 ALA A CA 1
ATOM 4381 C C . ALA A 1 528 ? -8.061 -21.092 28.532 1.00 63.28 528 ALA A C 1
ATOM 4383 O O . ALA A 1 528 ? -7.294 -21.187 27.571 1.00 63.28 528 ALA A O 1
ATOM 4384 N N . ASN A 1 529 ? -9.299 -21.587 28.524 1.00 70.88 529 ASN A N 1
ATOM 4385 C CA . ASN A 1 529 ? -9.906 -22.170 27.338 1.00 70.88 529 ASN A CA 1
ATOM 4386 C C . ASN A 1 529 ? -10.711 -21.101 26.568 1.00 70.88 529 ASN A C 1
ATOM 4388 O O . ASN A 1 529 ? -11.532 -20.383 27.144 1.00 70.88 529 ASN A O 1
ATOM 4392 N N . PHE A 1 530 ? -10.499 -21.020 25.252 1.00 70.06 530 PHE A N 1
ATOM 4393 C CA . PHE A 1 530 ? -11.253 -20.168 24.336 1.00 70.06 530 PHE A CA 1
ATOM 4394 C C . PHE A 1 530 ? -12.769 -20.411 24.393 1.00 70.06 530 PHE A C 1
ATOM 4396 O O . PHE A 1 530 ? -13.536 -19.453 24.320 1.00 70.06 530 PHE A O 1
ATOM 4403 N N . GLU A 1 531 ? -13.227 -21.654 24.576 1.00 76.81 531 GLU A N 1
ATOM 4404 C CA . GLU A 1 531 ? -14.667 -21.926 24.700 1.00 76.81 531 GLU A CA 1
ATOM 4405 C C . GLU A 1 531 ? -15.276 -21.295 25.961 1.00 76.81 531 GLU A C 1
ATOM 4407 O O . GLU A 1 531 ? -16.388 -20.768 25.919 1.00 76.81 531 GLU A O 1
ATOM 4412 N N . GLU A 1 532 ? -14.539 -21.294 27.074 1.00 76.44 532 GLU A N 1
ATOM 4413 C CA . GLU A 1 532 ? -14.988 -20.661 28.316 1.00 76.44 532 GLU A CA 1
ATOM 4414 C C . GLU A 1 532 ? -15.015 -19.132 28.179 1.00 76.44 532 GLU A C 1
ATOM 4416 O O . GLU A 1 532 ? -15.946 -18.475 28.650 1.00 76.44 532 GLU A O 1
ATOM 4421 N N . LEU A 1 533 ? -14.022 -18.563 27.487 1.00 74.44 533 LEU A N 1
ATOM 4422 C CA . LEU A 1 533 ? -14.000 -17.145 27.138 1.00 74.44 533 LEU A CA 1
ATOM 4423 C C . LEU A 1 533 ? -15.217 -16.760 26.286 1.00 74.44 533 LEU A C 1
ATOM 4425 O O . LEU A 1 533 ? -15.886 -15.777 26.598 1.00 74.44 533 LEU A O 1
ATOM 4429 N N . ASN A 1 534 ? -15.534 -17.549 25.255 1.00 75.38 534 ASN A N 1
ATOM 4430 C CA . ASN A 1 534 ? -16.688 -17.304 24.389 1.00 75.38 534 ASN A CA 1
ATOM 4431 C C . ASN A 1 534 ? -17.991 -17.268 25.194 1.00 75.38 534 ASN A C 1
ATOM 4433 O O . ASN A 1 534 ? -18.704 -16.270 25.133 1.00 75.38 534 ASN A O 1
ATOM 4437 N N . ALA A 1 535 ? -18.239 -18.281 26.033 1.00 80.88 535 ALA A N 1
ATOM 4438 C CA . ALA A 1 535 ? -19.453 -18.360 26.848 1.00 80.88 535 ALA A CA 1
ATOM 4439 C C . ALA A 1 535 ? -19.629 -17.152 27.790 1.00 80.88 535 ALA A C 1
ATOM 4441 O O . ALA A 1 535 ? -20.744 -16.680 28.016 1.00 80.88 535 ALA A O 1
ATOM 4442 N N . ARG A 1 536 ? -18.530 -16.610 28.332 1.00 81.62 536 ARG A N 1
ATOM 4443 C CA . ARG A 1 536 ? -18.562 -15.392 29.164 1.00 81.62 536 ARG A CA 1
ATOM 4444 C C . ARG A 1 536 ? -18.861 -14.132 28.349 1.00 81.62 536 ARG A C 1
ATOM 4446 O O . ARG A 1 536 ? -19.432 -13.181 28.884 1.00 81.62 536 ARG A O 1
ATOM 4453 N N . LEU A 1 537 ? -18.474 -14.107 27.075 1.00 85.00 537 LEU A N 1
ATOM 4454 C CA . LEU A 1 537 ? -18.595 -12.942 26.203 1.00 85.00 537 LEU A CA 1
ATOM 4455 C C . LEU A 1 537 ? -19.864 -12.931 25.338 1.00 85.00 537 LEU A C 1
ATOM 4457 O O . LEU A 1 537 ? -20.114 -11.916 24.693 1.00 85.00 537 LEU A O 1
ATOM 4461 N N . ASP A 1 538 ? -20.700 -13.970 25.342 1.00 84.38 538 ASP A N 1
ATOM 4462 C CA . ASP A 1 538 ? -21.896 -14.060 24.479 1.00 84.38 538 ASP A CA 1
ATOM 4463 C C . ASP A 1 538 ? -22.856 -12.857 24.605 1.00 84.38 538 ASP A C 1
ATOM 4465 O O . ASP A 1 538 ? -23.461 -12.425 23.625 1.00 84.38 538 ASP A O 1
ATOM 4469 N N . ASN A 1 539 ? -22.929 -12.218 25.778 1.00 84.25 539 ASN A N 1
ATOM 4470 C CA . ASN A 1 539 ? -23.733 -11.002 26.000 1.00 84.25 539 ASN A CA 1
ATOM 4471 C C . ASN A 1 539 ? -23.022 -9.690 25.589 1.00 84.25 539 ASN A C 1
ATOM 4473 O O . ASN A 1 539 ? -23.505 -8.582 25.845 1.00 84.25 539 ASN A O 1
ATOM 4477 N N . HIS A 1 540 ? -21.838 -9.789 24.988 1.00 85.50 540 HIS A N 1
ATOM 4478 C CA . HIS A 1 540 ? -20.939 -8.678 24.677 1.00 85.50 540 HIS A CA 1
ATOM 4479 C C . HIS A 1 540 ? -20.530 -8.632 23.198 1.00 85.50 540 HIS A C 1
ATOM 4481 O O . HIS A 1 540 ? -19.563 -7.957 22.860 1.00 85.50 540 HIS A O 1
ATOM 4487 N N . THR A 1 541 ? -21.286 -9.275 22.305 1.00 89.25 541 THR A N 1
ATOM 4488 C CA . THR A 1 541 ? -21.001 -9.341 20.856 1.00 89.25 541 THR A CA 1
ATOM 4489 C C . THR A 1 541 ? -20.937 -7.978 20.160 1.00 89.25 541 THR A C 1
ATOM 4491 O O . THR A 1 541 ? -20.276 -7.842 19.135 1.00 89.25 541 THR A O 1
ATOM 4494 N N . ASN A 1 542 ? -21.562 -6.940 20.724 1.00 90.19 542 ASN A N 1
ATOM 4495 C CA . ASN A 1 542 ? -21.491 -5.563 20.226 1.00 90.19 542 ASN A CA 1
ATOM 4496 C C . ASN A 1 542 ? -20.294 -4.754 20.767 1.00 90.19 542 ASN A C 1
ATOM 4498 O O . ASN A 1 542 ? -20.244 -3.537 20.573 1.00 90.19 542 ASN A O 1
ATOM 4502 N N . LYS A 1 543 ? -19.358 -5.397 21.475 1.00 94.00 543 LYS A N 1
ATOM 4503 C CA . LYS A 1 543 ? -18.212 -4.740 22.110 1.00 94.00 543 LYS A CA 1
ATOM 4504 C C . LYS A 1 543 ? -16.896 -5.148 21.457 1.00 94.00 543 LYS A C 1
ATOM 4506 O O . LYS A 1 543 ? -16.715 -6.283 21.023 1.00 94.00 543 LYS A O 1
ATOM 4511 N N . ASN A 1 544 ? -15.948 -4.218 21.436 1.00 93.69 544 ASN A N 1
ATOM 4512 C CA . ASN A 1 544 ? -14.546 -4.508 21.158 1.00 93.69 544 ASN A CA 1
ATOM 4513 C C . ASN A 1 544 ? -13.742 -4.433 22.450 1.00 93.69 544 ASN A C 1
ATOM 4515 O O . ASN A 1 544 ? -13.818 -3.431 23.160 1.00 93.69 544 ASN A O 1
ATOM 4519 N N . PHE A 1 545 ? -12.945 -5.460 22.725 1.00 91.75 545 PHE A N 1
ATOM 4520 C CA . PHE A 1 545 ? -12.013 -5.480 23.848 1.00 91.75 545 PHE A CA 1
ATOM 4521 C C . PHE A 1 545 ? -10.616 -5.199 23.314 1.00 91.75 545 PHE A C 1
ATOM 4523 O O . PHE A 1 545 ? -10.106 -5.936 22.474 1.00 91.75 545 PHE A O 1
ATOM 4530 N N . ILE A 1 546 ? -10.022 -4.102 23.761 1.00 91.31 546 ILE A N 1
ATOM 4531 C CA . ILE A 1 546 ? -8.743 -3.617 23.262 1.00 91.31 546 ILE A CA 1
ATOM 4532 C C . ILE A 1 546 ? -7.691 -3.935 24.313 1.00 91.31 546 ILE A C 1
ATOM 4534 O O . ILE A 1 546 ? -7.811 -3.519 25.468 1.00 91.31 546 ILE A O 1
ATOM 4538 N N . PHE A 1 547 ? -6.666 -4.665 23.902 1.00 89.88 547 PHE A N 1
ATOM 4539 C CA . PHE A 1 547 ? -5.563 -5.105 24.737 1.00 89.88 547 PHE A CA 1
ATOM 4540 C C . PHE A 1 547 ? -4.251 -4.501 24.260 1.00 89.88 547 PHE A C 1
ATOM 4542 O O . PHE A 1 547 ? -4.108 -4.139 23.097 1.00 89.88 547 PHE A O 1
ATOM 4549 N N . VAL A 1 548 ? -3.265 -4.465 25.144 1.00 87.31 548 VAL A N 1
ATOM 4550 C CA . VAL A 1 548 ? -1.862 -4.232 24.804 1.00 87.31 548 VAL A CA 1
ATOM 4551 C C . VAL A 1 548 ? -1.040 -5.420 25.287 1.00 87.31 548 VAL A C 1
ATOM 4553 O O . VAL A 1 548 ? -1.283 -5.919 26.385 1.00 87.31 548 VAL A O 1
ATOM 4556 N N . LYS A 1 549 ? -0.077 -5.876 24.484 1.00 85.56 549 LYS A N 1
ATOM 4557 C CA . LYS A 1 549 ? 0.976 -6.804 24.913 1.00 85.56 549 LYS A CA 1
ATOM 4558 C C . LYS A 1 549 ? 2.245 -5.993 25.172 1.00 85.56 549 LYS A C 1
ATOM 4560 O O . LYS A 1 549 ? 2.900 -5.605 24.201 1.00 85.56 549 LYS A O 1
ATOM 4565 N N . PRO A 1 550 ? 2.589 -5.683 26.431 1.00 82.94 550 PRO A N 1
ATOM 4566 C CA . PRO A 1 550 ? 3.777 -4.893 26.719 1.00 82.94 550 PRO A CA 1
ATOM 4567 C C . PRO A 1 550 ? 5.044 -5.614 26.249 1.00 82.94 550 PRO A C 1
ATOM 4569 O O . PRO A 1 550 ? 5.151 -6.825 26.401 1.00 82.94 550 PRO A O 1
ATOM 4572 N N . ILE A 1 551 ? 6.029 -4.883 25.718 1.00 81.50 551 ILE A N 1
ATOM 4573 C CA . ILE A 1 551 ? 7.273 -5.483 25.181 1.00 81.50 551 ILE A CA 1
ATOM 4574 C C . ILE A 1 551 ? 7.998 -6.347 26.228 1.00 81.50 551 ILE A C 1
ATOM 4576 O O . ILE A 1 551 ? 8.630 -7.345 25.896 1.00 81.50 551 ILE A O 1
ATOM 4580 N N . SER A 1 552 ? 7.923 -5.956 27.498 1.00 79.12 552 SER A N 1
ATOM 4581 C CA . SER A 1 552 ? 8.598 -6.624 28.611 1.00 79.12 552 SER A CA 1
ATOM 4582 C C . SER A 1 552 ? 7.799 -7.767 29.237 1.00 79.12 552 SER A C 1
ATOM 4584 O O . SER A 1 552 ? 8.275 -8.379 30.194 1.00 79.12 552 SER A O 1
ATOM 4586 N N . GLU A 1 553 ? 6.591 -8.048 28.748 1.00 79.31 553 GLU A N 1
ATOM 4587 C CA . GLU A 1 553 ? 5.658 -8.952 29.407 1.00 79.31 553 GLU A CA 1
ATOM 4588 C C . GLU A 1 553 ? 5.049 -9.963 28.425 1.00 79.31 553 GLU A C 1
ATOM 4590 O O . GLU A 1 553 ? 4.759 -9.671 27.269 1.00 79.31 553 GLU A O 1
ATOM 4595 N N . ASN A 1 554 ? 4.817 -11.183 28.911 1.00 78.50 554 ASN A N 1
ATOM 4596 C CA . ASN A 1 554 ? 4.224 -12.271 28.127 1.00 78.50 554 ASN A CA 1
ATOM 4597 C C . ASN A 1 554 ? 2.715 -12.405 28.370 1.00 78.50 554 ASN A C 1
ATOM 4599 O O . ASN A 1 554 ? 2.187 -13.511 28.347 1.00 78.50 554 ASN A O 1
ATOM 4603 N N . TYR A 1 555 ? 2.026 -11.298 28.646 1.00 79.94 555 TYR A N 1
ATOM 4604 C CA . TYR A 1 555 ? 0.581 -11.298 28.852 1.00 79.94 555 TYR A CA 1
ATOM 4605 C C . TYR A 1 555 ? -0.089 -10.091 28.197 1.00 79.94 555 TYR A C 1
ATOM 4607 O O . TYR A 1 555 ? 0.551 -9.078 27.911 1.00 79.94 555 TYR A O 1
ATOM 4615 N N . LEU A 1 556 ? -1.394 -10.214 27.958 1.00 81.50 556 LEU A N 1
ATOM 4616 C CA . LEU A 1 556 ? -2.237 -9.139 27.443 1.00 81.50 556 LEU A CA 1
ATOM 4617 C C . LEU A 1 556 ? -2.873 -8.358 28.593 1.00 81.50 556 LEU A C 1
ATOM 4619 O O . LEU A 1 556 ? -3.476 -8.929 29.500 1.00 81.50 556 LEU A O 1
ATOM 4623 N N . SER A 1 557 ? -2.771 -7.035 28.530 1.00 84.06 557 SER A N 1
ATOM 4624 C CA . SER A 1 557 ? -3.439 -6.122 29.457 1.00 84.06 557 SER A CA 1
ATOM 4625 C C . SER A 1 557 ? -4.631 -5.467 28.772 1.00 84.06 557 SER A C 1
ATOM 4627 O O . SER A 1 557 ? -4.469 -4.878 27.704 1.00 84.06 557 SER A O 1
ATOM 4629 N N . LEU A 1 558 ? -5.824 -5.546 29.367 1.00 88.38 558 LEU A N 1
ATOM 4630 C CA . LEU A 1 558 ? -7.015 -4.869 28.843 1.00 88.38 558 LEU A CA 1
ATOM 4631 C C . LEU A 1 558 ? -6.892 -3.359 29.078 1.00 88.38 558 LEU A C 1
ATOM 4633 O O . LEU A 1 558 ? -6.754 -2.911 30.220 1.00 88.38 558 LEU A O 1
ATOM 4637 N N . ILE A 1 559 ? -6.966 -2.577 28.001 1.00 87.88 559 ILE A N 1
ATOM 4638 C CA . ILE A 1 559 ? -6.773 -1.121 28.043 1.00 87.88 559 ILE A CA 1
ATOM 4639 C C . ILE A 1 559 ? -8.047 -0.335 27.750 1.00 87.88 559 ILE A C 1
ATOM 4641 O O . ILE A 1 559 ? -8.171 0.804 28.195 1.00 87.88 559 ILE A O 1
ATOM 4645 N N . ALA A 1 560 ? -8.998 -0.920 27.020 1.00 90.06 560 ALA A N 1
ATOM 4646 C CA . ALA A 1 560 ? -10.283 -0.294 26.738 1.00 90.06 560 ALA A CA 1
ATOM 4647 C C . ALA A 1 560 ? -11.341 -1.324 26.334 1.00 90.06 560 ALA A C 1
ATOM 4649 O O . ALA A 1 560 ? -11.029 -2.363 25.753 1.00 90.06 560 ALA A O 1
ATOM 4650 N N . VAL A 1 561 ? -12.607 -0.989 26.581 1.00 92.31 561 VAL A N 1
ATOM 4651 C CA . VAL A 1 561 ? -13.755 -1.664 25.972 1.00 92.31 561 VAL A CA 1
ATOM 4652 C C . VAL A 1 561 ? -14.555 -0.623 25.210 1.00 92.31 561 VAL A C 1
ATOM 4654 O O . VAL A 1 561 ? -14.919 0.405 25.773 1.00 92.31 561 VAL A O 1
ATOM 4657 N N . ARG A 1 562 ? -14.818 -0.867 23.928 1.00 93.00 562 ARG A N 1
ATOM 4658 C CA . ARG A 1 562 ? -15.605 0.029 23.076 1.00 93.00 562 ARG A CA 1
ATOM 4659 C C . ARG A 1 562 ? -16.957 -0.597 22.765 1.00 93.00 562 ARG A C 1
ATOM 4661 O O . ARG A 1 562 ? -17.006 -1.741 22.326 1.00 93.00 562 ARG A O 1
ATOM 4668 N N . ASP A 1 563 ? -18.036 0.154 22.945 1.00 93.06 563 ASP A N 1
ATOM 4669 C CA . ASP A 1 563 ? -19.367 -0.208 22.452 1.00 93.06 563 ASP A CA 1
ATOM 4670 C C . ASP A 1 563 ? -19.527 0.292 21.014 1.00 93.06 563 ASP A C 1
ATOM 4672 O O . ASP A 1 563 ? -19.431 1.489 20.747 1.00 93.06 563 ASP A O 1
ATOM 4676 N N . LEU A 1 564 ? -19.755 -0.621 20.071 1.00 90.94 564 LEU A N 1
ATOM 4677 C CA . LEU A 1 564 ? -19.906 -0.283 18.655 1.00 90.94 564 LEU A CA 1
ATOM 4678 C C . LEU A 1 564 ? -21.245 0.383 18.329 1.00 90.94 564 LEU A C 1
ATOM 4680 O O . LEU A 1 564 ? -21.359 1.040 17.298 1.00 90.94 564 LEU A O 1
ATOM 4684 N N . THR A 1 565 ? -22.252 0.235 19.191 1.00 89.19 565 THR A N 1
ATOM 4685 C CA . THR A 1 565 ? -23.604 0.771 18.965 1.00 89.19 565 THR A CA 1
ATOM 4686 C C . THR A 1 565 ? -23.601 2.297 18.966 1.00 89.19 565 THR A C 1
ATOM 4688 O O . THR A 1 565 ? -24.277 2.937 18.168 1.00 89.19 565 THR A O 1
ATOM 4691 N N . ASN A 1 566 ? -22.820 2.878 19.875 1.00 88.31 566 ASN A N 1
ATOM 4692 C CA . ASN A 1 566 ? -22.688 4.320 20.085 1.00 88.31 566 ASN A CA 1
ATOM 4693 C C . ASN A 1 566 ? -21.247 4.818 19.864 1.00 88.31 566 ASN A C 1
ATOM 4695 O O . ASN A 1 566 ? -20.988 6.012 19.987 1.00 88.31 566 ASN A O 1
ATOM 4699 N N . ASN A 1 567 ? -20.316 3.915 19.536 1.00 85.81 567 ASN A N 1
ATOM 4700 C CA . ASN A 1 567 ? -18.888 4.175 19.372 1.00 85.81 567 ASN A CA 1
ATOM 4701 C C . ASN A 1 567 ? -18.220 4.816 20.610 1.00 85.81 567 ASN A C 1
ATOM 4703 O O . ASN A 1 567 ? -17.290 5.615 20.475 1.00 85.81 567 ASN A O 1
ATOM 4707 N N . THR A 1 568 ? -18.674 4.471 21.820 1.00 88.56 568 THR A N 1
ATOM 4708 C CA . THR A 1 568 ? -18.148 5.023 23.083 1.00 88.56 568 THR A CA 1
ATOM 4709 C C . THR A 1 568 ? -17.179 4.067 23.777 1.00 88.56 568 THR A C 1
ATOM 4711 O O . THR A 1 568 ? -17.275 2.849 23.632 1.00 88.56 568 THR A O 1
ATOM 4714 N N . ILE A 1 569 ? -16.228 4.622 24.534 1.00 88.88 569 ILE A N 1
ATOM 4715 C CA . ILE A 1 569 ? -15.359 3.845 25.426 1.00 88.88 569 ILE A CA 1
ATOM 4716 C C . ILE A 1 569 ? -16.071 3.676 26.768 1.00 88.88 569 ILE A C 1
ATOM 4718 O O . ILE A 1 569 ? -16.489 4.656 27.382 1.00 88.88 569 ILE A O 1
ATOM 4722 N N . LEU A 1 570 ? -16.213 2.428 27.202 1.00 90.06 570 LEU A N 1
ATOM 4723 C CA . LEU A 1 570 ? -16.859 2.045 28.449 1.00 90.06 570 LEU A CA 1
ATOM 4724 C C . LEU A 1 570 ? -15.852 2.021 29.603 1.00 90.06 570 LEU A C 1
ATOM 4726 O O . LEU A 1 570 ? -14.646 1.859 29.395 1.00 90.06 570 LEU A O 1
ATOM 4730 N N . ASP A 1 571 ? -16.358 2.134 30.832 1.00 85.75 571 ASP A N 1
ATOM 4731 C CA . ASP A 1 571 ? -15.527 1.908 32.014 1.00 85.75 571 ASP A CA 1
ATOM 4732 C C . ASP A 1 571 ? -15.076 0.445 32.077 1.00 85.75 571 ASP A C 1
ATOM 4734 O O . ASP A 1 571 ? -15.831 -0.458 31.719 1.00 85.75 571 ASP A O 1
ATOM 4738 N N . LEU A 1 572 ? -13.846 0.213 32.531 1.00 85.69 572 LEU A N 1
ATOM 4739 C CA . LEU A 1 572 ? -13.240 -1.120 32.584 1.00 85.69 572 LEU A CA 1
ATOM 4740 C C . LEU A 1 572 ? -13.682 -1.923 33.809 1.00 85.69 572 LEU A C 1
ATOM 4742 O O . LEU A 1 572 ? -13.632 -3.150 33.780 1.00 85.69 572 LEU A O 1
ATOM 4746 N N . GLU A 1 573 ? -14.124 -1.251 34.876 1.00 83.31 573 GLU A N 1
ATOM 4747 C CA . GLU A 1 573 ? -14.478 -1.886 36.151 1.00 83.31 573 GLU A CA 1
ATOM 4748 C C . GLU A 1 573 ? -15.505 -3.030 36.003 1.00 83.31 573 GLU A C 1
ATOM 4750 O O . GLU A 1 573 ? -15.230 -4.119 36.518 1.00 83.31 573 GLU A O 1
ATOM 4755 N N . PRO A 1 574 ? -16.603 -2.894 35.226 1.00 87.00 574 PRO A N 1
ATOM 4756 C CA . PRO A 1 574 ? -17.554 -3.989 35.002 1.00 87.00 574 PRO A CA 1
ATOM 4757 C C . PRO A 1 574 ? -16.960 -5.211 34.285 1.00 87.00 574 PRO A C 1
ATOM 4759 O O . PRO A 1 574 ? -17.529 -6.297 34.351 1.00 87.00 574 PRO A O 1
ATOM 4762 N N . PHE A 1 575 ? -15.830 -5.046 33.592 1.00 84.06 575 PHE A N 1
ATOM 4763 C CA . PHE A 1 575 ? -15.174 -6.091 32.799 1.00 84.06 575 PHE A CA 1
ATOM 4764 C C . PHE A 1 575 ? -13.991 -6.739 33.523 1.00 84.06 575 PHE A C 1
ATOM 4766 O O . PHE A 1 575 ? -13.453 -7.730 33.033 1.00 84.06 575 PHE A O 1
ATOM 4773 N N . SER A 1 576 ? -13.615 -6.221 34.696 1.00 74.06 576 SER A N 1
ATOM 4774 C CA . SER A 1 576 ? -12.469 -6.692 35.486 1.00 74.06 576 SER A CA 1
ATOM 4775 C C . SER A 1 576 ? -12.536 -8.181 35.850 1.00 74.06 576 SER A C 1
ATOM 4777 O O . SER A 1 576 ? -11.502 -8.832 35.928 1.00 74.06 576 SER A O 1
ATOM 4779 N N . ASN A 1 577 ? -13.743 -8.734 36.003 1.00 75.00 577 ASN A N 1
ATOM 4780 C CA . ASN A 1 577 ? -13.963 -10.153 36.310 1.00 75.00 577 ASN A CA 1
ATOM 4781 C C . ASN A 1 577 ? -14.288 -11.008 35.070 1.00 75.00 577 ASN A C 1
ATOM 4783 O O . ASN A 1 577 ? -14.407 -12.228 35.177 1.00 75.00 577 ASN A O 1
ATOM 4787 N N . LEU A 1 578 ? -14.488 -10.383 33.903 1.00 72.81 578 LEU A N 1
ATOM 4788 C CA . LEU A 1 578 ? -14.965 -11.065 32.695 1.00 72.81 578 LEU A CA 1
ATOM 4789 C C . LEU A 1 578 ? -13.828 -11.807 31.976 1.00 72.81 578 LEU A C 1
ATOM 4791 O O . LEU A 1 578 ? -14.030 -12.907 31.464 1.00 72.81 578 LEU A O 1
ATOM 4795 N N . LEU A 1 579 ? -12.632 -11.214 31.967 1.00 66.31 579 LEU A N 1
ATOM 4796 C CA . LEU A 1 579 ? -11.464 -11.668 31.213 1.00 66.31 579 LEU A CA 1
ATOM 4797 C C . LEU A 1 579 ? -10.388 -12.160 32.193 1.00 66.31 579 LEU A C 1
ATOM 4799 O O . LEU A 1 579 ? -9.689 -11.350 32.794 1.00 66.31 579 LEU A O 1
ATOM 4803 N N . PHE A 1 580 ? -10.334 -13.482 32.386 1.00 59.38 580 PHE A N 1
ATOM 4804 C CA . PHE A 1 580 ? -9.377 -14.261 33.194 1.00 59.38 580 PHE A CA 1
ATOM 4805 C C . PHE A 1 580 ? -8.124 -13.503 33.642 1.00 59.38 580 PHE A C 1
ATOM 4807 O O . PHE A 1 580 ? -7.273 -13.255 32.801 1.00 59.38 580 PHE A O 1
ATOM 4814 N N . ASP A 1 581 ? -8.000 -13.166 34.934 1.00 59.62 581 ASP A N 1
ATOM 4815 C CA . ASP A 1 581 ? -6.820 -12.538 35.567 1.00 59.62 581 ASP A CA 1
ATOM 4816 C C . ASP A 1 581 ? -6.120 -11.422 34.759 1.00 59.62 581 ASP A C 1
ATOM 4818 O O . ASP A 1 581 ? -4.972 -11.062 35.044 1.00 59.62 581 ASP A O 1
ATOM 4822 N N . CYS A 1 582 ? -6.795 -10.834 33.762 1.00 57.00 582 CYS A N 1
ATOM 4823 C CA . CYS A 1 582 ? -6.213 -9.817 32.916 1.00 57.00 582 CYS A CA 1
ATOM 4824 C C . CYS A 1 582 ? -5.975 -8.613 33.808 1.00 57.00 582 CYS A C 1
ATOM 4826 O O . CYS A 1 582 ? -6.910 -7.975 34.302 1.00 57.00 582 CYS A O 1
ATOM 4828 N N . LYS A 1 583 ? -4.702 -8.270 33.992 1.00 64.88 583 LYS A N 1
ATOM 4829 C CA . LYS A 1 583 ? -4.347 -6.989 34.582 1.00 64.88 583 LYS A CA 1
ATOM 4830 C C . LYS A 1 583 ? -4.915 -5.912 33.667 1.00 64.88 583 LYS A C 1
ATOM 4832 O O . LYS A 1 583 ? -4.477 -5.747 32.531 1.00 64.88 583 LYS A O 1
ATOM 4837 N N . TYR A 1 584 ? -5.924 -5.203 34.146 1.00 64.94 584 TYR A N 1
ATOM 4838 C CA . TYR A 1 584 ? -6.355 -3.976 33.502 1.00 64.94 584 TYR A CA 1
ATOM 4839 C C . TYR A 1 584 ? -5.507 -2.826 34.033 1.00 64.94 584 TYR A C 1
ATOM 4841 O O . TYR A 1 584 ? -4.986 -2.865 35.155 1.00 64.94 584 TYR A O 1
ATOM 4849 N N . ILE A 1 585 ? -5.352 -1.791 33.216 1.00 67.62 585 ILE A N 1
ATOM 4850 C CA . ILE A 1 585 ? -4.554 -0.637 33.608 1.00 67.62 585 ILE A CA 1
ATOM 4851 C C . ILE A 1 585 ? -5.257 0.078 34.764 1.00 67.62 585 ILE A C 1
ATOM 4853 O O . ILE A 1 585 ? -6.334 0.652 34.596 1.00 67.62 585 ILE A O 1
ATOM 4857 N N . GLN A 1 586 ? -4.640 0.054 35.946 1.00 74.62 586 GLN A N 1
ATOM 4858 C CA . GLN A 1 586 ? -5.158 0.782 37.097 1.00 74.62 586 GLN A CA 1
ATOM 4859 C C . GLN A 1 586 ? -5.097 2.288 36.834 1.00 74.62 586 GLN A C 1
ATOM 4861 O O . GLN A 1 586 ? -4.073 2.825 36.401 1.00 74.62 586 GLN A O 1
ATOM 4866 N N . LYS A 1 587 ? -6.211 2.975 37.113 1.00 82.94 587 LYS A N 1
ATOM 4867 C CA . LYS A 1 587 ? -6.255 4.438 37.108 1.00 82.94 587 LYS A CA 1
ATOM 4868 C C . LYS A 1 587 ? -5.350 4.948 38.230 1.00 82.94 587 LYS A C 1
ATOM 4870 O O . LYS A 1 587 ? -5.451 4.517 39.378 1.00 82.94 587 LYS A O 1
ATOM 4875 N N . GLU A 1 588 ? -4.474 5.881 37.896 1.00 86.38 588 GLU A N 1
ATOM 4876 C CA . GLU A 1 588 ? -3.610 6.541 38.862 1.00 86.38 588 GLU A CA 1
ATOM 4877 C C . GLU A 1 588 ? -4.427 7.483 39.754 1.00 86.38 588 GLU A C 1
ATOM 4879 O O . GLU A 1 588 ? -5.385 8.129 39.317 1.00 86.38 5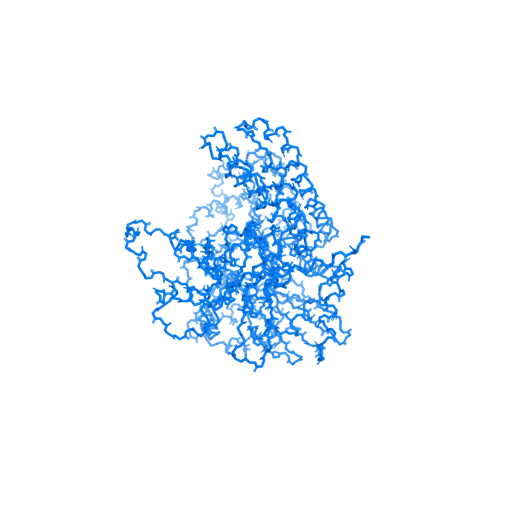88 GLU A O 1
ATOM 4884 N N . ASN A 1 589 ? -4.022 7.619 41.019 1.00 90.12 589 ASN A N 1
ATOM 4885 C CA . ASN A 1 589 ? -4.669 8.551 41.936 1.00 90.12 589 ASN A CA 1
ATOM 4886 C C . ASN A 1 589 ? -4.299 9.999 41.564 1.00 90.12 589 ASN A C 1
ATOM 4888 O O . ASN A 1 589 ? -3.231 10.496 41.931 1.00 90.12 589 ASN A O 1
ATOM 4892 N N . ILE A 1 590 ? -5.203 10.687 40.855 1.00 90.25 590 ILE A N 1
ATOM 4893 C CA . ILE A 1 590 ? -5.007 12.070 40.390 1.00 90.25 590 ILE A CA 1
ATOM 4894 C C . ILE A 1 590 ? -4.667 13.010 41.552 1.00 90.25 590 ILE A C 1
ATOM 4896 O O . ILE A 1 590 ? -3.781 13.848 41.411 1.00 90.25 590 ILE A O 1
ATOM 4900 N N . GLY A 1 591 ? -5.330 12.878 42.707 1.00 91.06 591 GLY A N 1
ATOM 4901 C CA . GLY A 1 591 ? -5.071 13.726 43.875 1.00 91.06 591 GLY A CA 1
ATOM 4902 C C . GLY A 1 591 ? -3.636 13.585 44.391 1.00 91.06 591 GLY A C 1
ATOM 4903 O O . GLY A 1 591 ? -2.959 14.583 44.645 1.00 91.06 591 GLY A O 1
ATOM 4904 N N . MET A 1 592 ? -3.138 12.349 44.465 1.00 92.75 592 MET A N 1
ATOM 4905 C CA . MET A 1 592 ? -1.748 12.066 44.828 1.00 92.75 592 MET A CA 1
ATOM 4906 C C . MET A 1 592 ? -0.766 12.611 43.782 1.00 92.75 592 MET A C 1
ATOM 4908 O O . MET A 1 592 ? 0.243 13.213 44.151 1.00 92.75 592 MET A O 1
ATOM 4912 N N . LEU A 1 593 ? -1.054 12.433 42.488 1.00 91.19 593 LEU A N 1
ATOM 4913 C CA . LEU A 1 593 ? -0.213 12.953 41.408 1.00 91.19 593 LEU A CA 1
ATOM 4914 C C . LEU A 1 593 ? -0.165 14.486 41.402 1.00 91.19 593 LEU A C 1
ATOM 4916 O O . LEU A 1 593 ? 0.918 15.047 41.268 1.00 91.19 593 LEU A O 1
ATOM 4920 N N . LYS A 1 594 ? -1.300 15.169 41.613 1.00 90.62 594 LYS A N 1
ATOM 4921 C CA . LYS A 1 594 ? -1.362 16.637 41.749 1.00 90.62 594 LYS A CA 1
ATOM 4922 C C . LYS A 1 594 ? -0.491 17.124 42.903 1.00 90.62 594 LYS A C 1
ATOM 4924 O O . LYS A 1 594 ? 0.268 18.074 42.733 1.00 90.62 594 LYS A O 1
ATOM 4929 N N . LYS A 1 595 ? -0.562 16.454 44.058 1.00 93.44 595 LYS A N 1
ATOM 4930 C CA . LYS A 1 595 ? 0.260 16.791 45.226 1.00 93.44 595 LYS A CA 1
ATOM 4931 C C . LYS A 1 595 ? 1.757 16.686 44.909 1.00 93.44 595 LYS A C 1
ATOM 4933 O O . LYS A 1 595 ? 2.484 17.649 45.127 1.00 93.44 595 LYS A O 1
ATOM 4938 N N . LYS A 1 596 ? 2.196 15.566 44.324 1.00 92.31 596 LYS A N 1
ATOM 4939 C CA . LYS A 1 596 ? 3.601 15.370 43.921 1.00 92.31 596 LYS A CA 1
ATOM 4940 C C . LYS A 1 596 ? 4.052 16.372 42.856 1.00 92.31 596 LYS A C 1
ATOM 4942 O O . LYS A 1 596 ? 5.166 16.881 42.920 1.00 92.31 596 LYS A O 1
ATOM 4947 N N . ALA A 1 597 ? 3.180 16.691 41.901 1.00 89.69 597 ALA A N 1
ATOM 4948 C CA . ALA A 1 597 ? 3.461 17.684 40.872 1.00 89.69 597 ALA A CA 1
ATOM 4949 C C . ALA A 1 597 ? 3.713 19.079 41.468 1.00 89.69 597 ALA A C 1
ATOM 4951 O O . ALA A 1 597 ? 4.627 19.776 41.032 1.00 89.69 597 ALA A O 1
ATOM 4952 N N . LEU A 1 598 ? 2.934 19.473 42.482 1.00 90.62 598 LEU A N 1
ATOM 4953 C CA . LEU A 1 598 ? 3.137 20.724 43.218 1.00 90.62 598 LEU A CA 1
ATOM 4954 C C . LEU A 1 598 ? 4.443 20.709 44.023 1.00 90.62 598 LEU A C 1
ATOM 4956 O O . LEU A 1 598 ? 5.180 21.695 43.975 1.00 90.62 598 LEU A O 1
ATOM 4960 N N . GLU A 1 599 ? 4.754 19.598 44.701 1.00 92.44 599 GLU A N 1
ATOM 4961 C CA . GLU A 1 599 ? 6.008 19.412 45.452 1.00 92.44 599 GLU A CA 1
ATOM 4962 C C . GLU A 1 599 ? 7.244 19.552 44.544 1.00 92.44 599 GLU A C 1
ATOM 4964 O O . GLU A 1 599 ? 8.227 20.166 44.944 1.00 92.44 599 GLU A O 1
ATOM 4969 N N . MET A 1 600 ? 7.171 19.059 43.302 1.00 88.50 600 MET A N 1
ATOM 4970 C CA . MET A 1 600 ? 8.255 19.129 42.311 1.00 88.50 600 MET A CA 1
ATOM 4971 C C . MET A 1 600 ? 8.205 20.367 41.404 1.00 88.50 600 MET A C 1
ATOM 4973 O O . MET A 1 600 ? 9.005 20.486 40.475 1.00 88.50 600 MET A O 1
ATOM 4977 N N . SER A 1 601 ? 7.272 21.298 41.621 1.00 85.50 601 SER A N 1
ATOM 4978 C CA . SER A 1 601 ? 7.025 22.402 40.680 1.00 85.50 601 SER A CA 1
ATOM 4979 C C . SER A 1 601 ? 8.239 23.312 40.446 1.00 85.50 601 SER A C 1
ATOM 4981 O O . SER A 1 601 ? 8.374 23.846 39.343 1.00 85.50 601 SER A O 1
ATOM 4983 N N . SER A 1 602 ? 9.148 23.448 41.422 1.00 83.44 602 SER A N 1
ATOM 4984 C CA . SER A 1 602 ? 10.410 24.192 41.272 1.00 83.44 602 SER A CA 1
ATOM 4985 C C . SER A 1 602 ? 11.407 23.502 40.342 1.00 83.44 602 SER A C 1
ATOM 4987 O O . SER A 1 602 ? 12.173 24.175 39.653 1.00 83.44 602 SER A O 1
ATOM 4989 N N . ASP A 1 603 ? 11.369 22.172 40.301 1.00 82.19 603 ASP A N 1
ATOM 4990 C CA . ASP A 1 603 ? 12.349 21.333 39.608 1.00 82.19 603 ASP A CA 1
ATOM 4991 C C . ASP A 1 603 ? 11.900 21.004 38.177 1.00 82.19 603 ASP A C 1
ATOM 4993 O O . ASP A 1 603 ? 12.709 20.675 37.307 1.00 82.19 603 ASP A O 1
ATOM 4997 N N . LEU A 1 604 ? 10.602 21.164 37.890 1.00 78.25 604 LEU A N 1
ATOM 4998 C CA . LEU A 1 604 ? 10.007 21.070 36.556 1.00 78.25 604 LEU A CA 1
ATOM 4999 C C . LEU A 1 604 ? 10.334 22.331 35.723 1.00 78.25 604 LEU A C 1
ATOM 5001 O O . LEU A 1 604 ? 9.444 23.086 35.315 1.00 78.25 604 LEU A O 1
ATOM 5005 N N . LEU A 1 605 ? 11.628 22.547 35.446 1.00 59.22 605 LEU A N 1
ATOM 5006 C CA . LEU A 1 605 ? 12.243 23.736 34.820 1.00 59.22 605 LEU A CA 1
ATOM 5007 C C . LEU A 1 605 ? 11.806 24.052 33.370 1.00 59.22 605 LEU A C 1
ATOM 5009 O O . LEU A 1 605 ? 12.358 24.949 32.728 1.00 59.22 605 LEU A O 1
ATOM 5013 N N . TYR A 1 606 ? 10.790 23.378 32.832 1.00 62.59 606 TYR A N 1
ATOM 5014 C CA . TYR A 1 606 ? 10.250 23.684 31.510 1.00 62.59 606 TYR A CA 1
ATOM 5015 C C . TYR A 1 606 ? 9.517 25.036 31.528 1.00 62.59 606 TYR A C 1
ATOM 5017 O O . TYR A 1 606 ? 8.399 25.164 32.043 1.00 62.59 606 TYR A O 1
ATOM 5025 N N . LYS A 1 607 ? 10.139 26.068 30.943 1.00 57.56 607 LYS A N 1
ATOM 5026 C CA . LYS A 1 607 ? 9.465 27.333 30.623 1.00 57.56 607 LYS A CA 1
ATOM 5027 C C . LYS A 1 607 ? 8.446 27.067 29.520 1.00 57.56 607 LYS A C 1
ATOM 5029 O O . LYS A 1 607 ? 8.809 26.978 28.352 1.00 57.56 607 LYS A O 1
ATOM 5034 N N . LEU A 1 608 ? 7.172 26.958 29.883 1.00 56.00 608 LEU A N 1
ATOM 5035 C CA . LEU A 1 608 ? 6.114 27.004 28.883 1.00 56.00 608 LEU A CA 1
ATOM 5036 C C . LEU A 1 608 ? 5.962 28.453 28.406 1.00 56.00 608 LEU A C 1
ATOM 5038 O O . LEU A 1 608 ? 5.942 29.363 29.237 1.00 56.00 608 LEU A O 1
ATOM 5042 N N . PRO A 1 609 ? 5.798 28.691 27.098 1.00 56.44 609 PRO A N 1
ATOM 5043 C CA . PRO A 1 609 ? 5.462 30.012 26.569 1.00 56.44 609 PRO A CA 1
ATOM 5044 C C . PRO A 1 609 ? 4.032 30.467 26.938 1.00 56.44 609 PRO A C 1
ATOM 5046 O O . PRO A 1 609 ? 3.606 31.545 26.531 1.00 56.44 609 PRO A O 1
ATOM 5049 N N . TYR A 1 610 ? 3.284 29.663 27.703 1.00 63.38 610 TYR A N 1
ATOM 5050 C CA . TYR A 1 610 ? 1.862 29.848 27.969 1.00 63.38 610 TYR A CA 1
ATOM 5051 C C . TYR A 1 610 ? 1.586 30.662 29.243 1.00 63.38 610 TYR A C 1
ATOM 5053 O O . TYR A 1 610 ? 2.036 30.311 30.336 1.00 63.38 610 TYR A O 1
ATOM 5061 N N . LYS A 1 611 ? 0.791 31.733 29.119 1.00 69.19 611 LYS A N 1
ATOM 5062 C CA . LYS A 1 611 ? 0.231 32.463 30.265 1.00 69.19 611 LYS A CA 1
ATOM 5063 C C . LYS A 1 611 ? -1.060 31.771 30.703 1.00 69.19 611 LYS A C 1
ATOM 5065 O O . LYS A 1 611 ? -2.080 31.918 30.044 1.00 69.19 611 LYS A O 1
ATOM 5070 N N . CYS A 1 612 ? -1.017 31.039 31.813 1.00 76.44 612 CYS A N 1
ATOM 5071 C CA . CYS A 1 612 ? -2.229 30.489 32.427 1.00 76.44 612 CYS A CA 1
ATOM 5072 C C . CYS A 1 612 ? -3.097 31.634 32.968 1.00 76.44 612 CYS A C 1
ATOM 5074 O O . CYS A 1 612 ? -2.585 32.508 33.675 1.00 76.44 612 CYS A O 1
ATOM 5076 N N . SER A 1 613 ? -4.390 31.618 32.652 1.00 81.81 613 SER A N 1
ATOM 5077 C CA . SER A 1 613 ? -5.343 32.666 33.038 1.00 81.81 613 SER A CA 1
ATOM 5078 C C . SER A 1 613 ? -5.920 32.455 34.442 1.00 81.81 613 SER A C 1
ATOM 5080 O O . SER A 1 613 ? -6.326 33.414 35.097 1.00 81.81 613 SER A O 1
ATOM 5082 N N . SER A 1 614 ? -5.899 31.213 34.938 1.00 86.44 614 SER A N 1
ATOM 5083 C CA . SER A 1 614 ? -6.424 30.822 36.249 1.00 86.44 614 SER A CA 1
ATOM 5084 C C . SER A 1 614 ? -5.445 29.934 37.028 1.00 86.44 614 SER A C 1
ATOM 5086 O O . SER A 1 614 ? -4.511 29.365 36.460 1.00 86.44 614 SER A O 1
ATOM 5088 N N . GLN A 1 615 ? -5.646 29.809 38.347 1.00 87.69 615 GLN A N 1
ATOM 5089 C CA . GLN A 1 615 ? -4.873 28.873 39.178 1.00 87.69 615 GLN A CA 1
ATOM 5090 C C . GLN A 1 615 ? -5.140 27.417 38.779 1.00 87.69 615 GLN A C 1
ATOM 5092 O O . GLN A 1 615 ? -4.211 26.626 38.696 1.00 87.69 615 GLN A O 1
ATOM 5097 N N . HIS A 1 616 ? -6.385 27.098 38.441 1.00 86.06 616 HIS A N 1
ATOM 5098 C CA . HIS A 1 616 ? -6.779 25.772 37.979 1.00 86.06 616 HIS A CA 1
ATOM 5099 C C . HIS A 1 616 ? -6.017 25.332 36.719 1.00 86.06 616 HIS A C 1
ATOM 5101 O O . HIS A 1 616 ? -5.474 24.231 36.665 1.00 86.06 616 HIS A O 1
ATOM 5107 N N . GLU A 1 617 ? -5.875 26.229 35.737 1.00 82.38 617 GLU A N 1
ATOM 5108 C CA . GLU A 1 617 ? -5.047 25.975 34.550 1.00 82.38 617 GLU A CA 1
ATOM 5109 C C . GLU A 1 617 ? -3.576 25.747 34.918 1.00 82.38 617 GLU A C 1
ATOM 5111 O O . GLU A 1 617 ? -2.933 24.862 34.353 1.00 82.38 617 GLU A O 1
ATOM 5116 N N . LYS A 1 618 ? -3.040 26.494 35.896 1.00 83.88 618 LYS A N 1
ATOM 5117 C CA . LYS A 1 618 ? -1.671 26.270 36.392 1.00 83.88 618 LYS A CA 1
ATOM 5118 C C . LYS A 1 618 ? -1.521 24.895 37.034 1.00 83.88 618 LYS A C 1
ATOM 5120 O O . LYS A 1 618 ? -0.495 24.252 36.817 1.00 83.88 618 LYS A O 1
ATOM 5125 N N . ASP A 1 619 ? -2.513 24.442 37.791 1.00 85.94 619 ASP A N 1
ATOM 5126 C CA . ASP A 1 619 ? -2.476 23.145 38.469 1.00 85.94 619 ASP A CA 1
ATOM 5127 C C . ASP A 1 619 ? -2.511 21.995 37.454 1.00 85.94 619 ASP A C 1
ATOM 5129 O O . ASP A 1 619 ? -1.710 21.062 37.547 1.00 85.94 619 ASP A O 1
ATOM 5133 N N . ILE A 1 620 ? -3.369 22.095 36.431 1.00 85.19 620 ILE A N 1
ATOM 5134 C CA . ILE A 1 620 ? -3.411 21.152 35.302 1.00 85.19 620 ILE A CA 1
ATOM 5135 C C . ILE A 1 620 ? -2.063 21.127 34.581 1.00 85.19 620 ILE A C 1
ATOM 5137 O O . ILE A 1 620 ? -1.471 20.065 34.411 1.00 85.19 620 ILE A O 1
ATOM 5141 N N . VAL A 1 621 ? -1.533 22.291 34.203 1.00 82.69 621 VAL A N 1
ATOM 5142 C CA . VAL A 1 621 ? -0.245 22.395 33.506 1.00 82.69 621 VAL A CA 1
ATOM 5143 C C . VAL A 1 621 ? 0.901 21.818 34.343 1.00 82.69 621 VAL A C 1
ATOM 5145 O O . VAL A 1 621 ? 1.776 21.138 33.808 1.00 82.69 621 VAL A O 1
ATOM 5148 N N . THR A 1 622 ? 0.900 22.056 35.655 1.00 85.12 622 THR A N 1
ATOM 5149 C CA . THR A 1 622 ? 1.912 21.521 36.577 1.00 85.12 622 THR A CA 1
ATOM 5150 C C . THR A 1 622 ? 1.834 19.999 36.655 1.00 85.12 622 THR A C 1
ATOM 5152 O O . THR A 1 622 ? 2.862 19.328 36.562 1.00 85.12 622 THR A O 1
ATOM 5155 N N . LEU A 1 623 ? 0.625 19.438 36.734 1.00 87.44 623 LEU A N 1
ATOM 5156 C CA . LEU A 1 623 ? 0.415 17.994 36.679 1.00 87.44 623 LEU A CA 1
ATOM 5157 C C . LEU A 1 623 ? 0.884 17.396 35.344 1.00 87.44 623 LEU A C 1
ATOM 5159 O O . LEU A 1 623 ? 1.596 16.399 35.349 1.00 87.44 623 LEU A O 1
ATOM 5163 N N . LEU A 1 624 ? 0.566 18.018 34.209 1.00 83.62 624 LEU A N 1
ATOM 5164 C CA . LEU A 1 624 ? 0.991 17.532 32.890 1.00 83.62 624 LEU A CA 1
ATOM 5165 C C . LEU A 1 624 ? 2.520 17.557 32.734 1.00 83.62 624 LEU A C 1
ATOM 5167 O O . LEU A 1 624 ? 3.106 16.595 32.240 1.00 83.62 624 LEU A O 1
ATOM 5171 N N . LYS A 1 625 ? 3.194 18.598 33.244 1.00 81.44 625 LYS A N 1
ATOM 5172 C CA . LYS A 1 625 ? 4.665 18.637 33.326 1.00 81.44 625 LYS A CA 1
ATOM 5173 C C . LYS A 1 625 ? 5.225 17.498 34.166 1.00 81.44 625 LYS A C 1
ATOM 5175 O O . LYS A 1 625 ? 6.226 16.898 33.787 1.00 81.44 625 LYS A O 1
ATOM 5180 N N . TYR A 1 626 ? 4.598 17.223 35.306 1.00 85.81 626 TYR A N 1
ATOM 5181 C CA . TYR A 1 626 ? 5.021 16.141 36.180 1.00 85.81 626 TYR A CA 1
ATOM 5182 C C . TYR A 1 626 ? 4.844 14.774 35.512 1.00 85.81 626 TYR A C 1
ATOM 5184 O O . TYR A 1 626 ? 5.759 13.960 35.558 1.00 85.81 626 TYR A O 1
ATOM 5192 N N . LEU A 1 627 ? 3.726 14.541 34.821 1.00 84.31 627 LEU A N 1
ATOM 5193 C CA . LEU A 1 627 ? 3.497 13.311 34.056 1.00 84.31 627 LEU A CA 1
ATOM 5194 C C . LEU A 1 627 ? 4.502 13.145 32.916 1.00 84.31 627 LEU A C 1
ATOM 5196 O O . LEU A 1 627 ? 4.994 12.042 32.710 1.00 84.31 627 LEU A O 1
ATOM 5200 N N . TYR A 1 628 ? 4.857 14.229 32.224 1.00 80.44 628 TYR A N 1
ATOM 5201 C CA . TYR A 1 628 ? 5.911 14.212 31.208 1.00 80.44 628 TYR A CA 1
ATOM 5202 C C . TYR A 1 628 ? 7.298 13.939 31.811 1.00 80.44 628 TYR A C 1
ATOM 5204 O O . TYR A 1 628 ? 8.107 13.198 31.257 1.00 80.44 628 TYR A O 1
ATOM 5212 N N . TYR A 1 629 ? 7.609 14.523 32.968 1.00 83.00 629 TYR A N 1
ATOM 5213 C CA . TYR A 1 629 ? 8.836 14.190 33.691 1.00 83.00 629 TYR A CA 1
ATOM 5214 C C . TYR A 1 629 ? 8.858 12.702 34.063 1.00 83.00 629 TYR A C 1
ATOM 5216 O O . TYR A 1 629 ? 9.840 12.011 33.792 1.00 83.00 629 TYR A O 1
ATOM 5224 N N . LEU A 1 630 ? 7.745 12.198 34.605 1.00 82.62 630 LEU A N 1
ATOM 5225 C CA . LEU A 1 630 ? 7.590 10.792 34.939 1.00 82.62 630 LEU A CA 1
ATOM 5226 C C . LEU A 1 630 ? 7.744 9.908 33.703 1.00 82.62 630 LEU A C 1
ATOM 5228 O O . LEU A 1 630 ? 8.512 8.961 33.779 1.00 82.62 630 LEU A O 1
ATOM 5232 N N . SER A 1 631 ? 7.117 10.221 32.567 1.00 77.75 631 SER A N 1
ATOM 5233 C CA . SER A 1 631 ? 7.230 9.414 31.343 1.00 77.75 631 SER A CA 1
ATOM 5234 C C . SER A 1 631 ? 8.666 9.277 30.844 1.00 77.75 631 SER A C 1
ATOM 5236 O O . SER A 1 631 ? 9.035 8.207 30.386 1.00 77.75 631 SER A O 1
ATOM 5238 N N . ASN A 1 632 ? 9.506 10.306 31.001 1.00 74.94 632 ASN A N 1
ATOM 5239 C CA . ASN A 1 632 ? 10.930 10.224 30.652 1.00 74.94 632 ASN A CA 1
ATOM 5240 C C . ASN A 1 632 ? 11.768 9.438 31.680 1.00 74.94 632 ASN A C 1
ATOM 5242 O O . ASN A 1 632 ? 12.892 9.041 31.380 1.00 74.94 632 ASN A O 1
ATOM 5246 N N . SER A 1 633 ? 11.245 9.245 32.894 1.00 77.62 633 SER A N 1
ATOM 5247 C CA . SER A 1 633 ? 11.880 8.472 33.972 1.00 77.62 633 SER A CA 1
ATOM 5248 C C . SER A 1 633 ? 11.374 7.028 34.069 1.00 77.62 633 SER A C 1
ATOM 5250 O O . SER A 1 633 ? 12.063 6.162 34.607 1.00 77.62 633 SER A O 1
ATOM 5252 N N . LEU A 1 634 ? 10.167 6.764 33.559 1.00 64.88 634 LEU A N 1
ATOM 5253 C CA . LEU A 1 634 ? 9.616 5.430 33.403 1.00 64.88 634 LEU A CA 1
ATOM 5254 C C . LEU A 1 634 ? 10.503 4.734 32.363 1.00 64.88 634 LEU A C 1
ATOM 5256 O O . LEU A 1 634 ? 10.626 5.208 31.241 1.00 64.88 634 LEU A O 1
ATOM 5260 N N . GLY A 1 635 ? 11.203 3.670 32.767 1.00 63.06 635 GLY A N 1
ATOM 5261 C CA . GLY A 1 635 ? 12.115 2.933 31.885 1.00 63.06 635 GLY A CA 1
ATOM 5262 C C . GLY A 1 635 ? 11.417 2.326 30.657 1.00 63.06 635 GLY A C 1
ATOM 5263 O O . GLY A 1 635 ? 10.258 2.602 30.373 1.00 63.06 635 GLY A O 1
ATOM 5264 N N . PHE A 1 636 ? 12.100 1.424 29.950 1.00 59.12 636 PHE A N 1
ATOM 5265 C CA . PHE A 1 636 ? 11.700 0.910 28.626 1.00 59.12 636 PHE A CA 1
ATOM 5266 C C . PHE A 1 636 ? 10.279 0.307 28.484 1.00 59.12 636 PHE A C 1
ATOM 5268 O O . PHE A 1 636 ? 9.848 0.076 27.355 1.00 59.12 636 PHE A O 1
ATOM 5275 N N . CYS A 1 637 ? 9.553 0.047 29.578 1.00 57.03 637 CYS A N 1
ATOM 5276 C CA . CYS A 1 637 ? 8.248 -0.628 29.580 1.00 57.03 637 CYS A CA 1
ATOM 5277 C C . CYS A 1 637 ? 7.036 0.287 29.305 1.00 57.03 637 CYS A C 1
ATOM 5279 O O . CYS A 1 637 ? 5.971 -0.219 28.954 1.00 57.03 637 CYS A O 1
ATOM 5281 N N . TYR A 1 638 ? 7.154 1.606 29.492 1.00 66.00 638 TYR A N 1
ATOM 5282 C CA . TYR A 1 638 ? 6.026 2.539 29.360 1.00 66.00 638 TYR A CA 1
ATOM 5283 C C . TYR A 1 638 ? 6.348 3.649 28.360 1.00 66.00 638 TYR A C 1
ATOM 5285 O O . TYR A 1 638 ? 7.425 4.234 28.417 1.00 66.00 638 TYR A O 1
ATOM 5293 N N . ASP A 1 639 ? 5.387 3.978 27.495 1.00 66.38 639 ASP A N 1
ATOM 5294 C CA . ASP A 1 639 ? 5.497 5.093 26.542 1.00 66.38 639 ASP A CA 1
ATOM 5295 C C . ASP A 1 639 ? 4.992 6.421 27.130 1.00 66.38 639 ASP A C 1
ATOM 5297 O O . ASP A 1 639 ? 5.171 7.484 26.536 1.00 66.38 639 ASP A O 1
ATOM 5301 N N . GLY A 1 640 ? 4.371 6.386 28.315 1.00 78.25 640 GLY A N 1
ATOM 5302 C CA . GLY A 1 640 ? 3.949 7.576 29.048 1.00 78.25 640 GLY A CA 1
ATOM 5303 C C . GLY A 1 640 ? 2.653 7.376 29.819 1.00 78.25 640 GLY A C 1
ATOM 5304 O O . GLY A 1 640 ? 2.480 6.368 30.503 1.00 78.25 640 GLY A O 1
ATOM 5305 N N . PHE A 1 641 ? 1.749 8.351 29.728 1.00 79.50 641 PHE A N 1
ATOM 5306 C CA . PHE A 1 641 ? 0.444 8.326 30.386 1.00 79.50 641 PHE A CA 1
ATOM 5307 C C . PHE A 1 641 ? -0.670 8.638 29.388 1.00 79.50 641 PHE A C 1
ATOM 5309 O O . PHE A 1 641 ? -0.567 9.592 28.623 1.00 79.50 641 PHE A O 1
ATOM 5316 N N . ASN A 1 642 ? -1.754 7.870 29.455 1.00 76.19 642 ASN A N 1
ATOM 5317 C CA . ASN A 1 642 ? -3.023 8.194 28.818 1.00 76.19 642 ASN A CA 1
ATOM 5318 C C . ASN A 1 642 ? -3.829 9.078 29.774 1.00 76.19 642 ASN A C 1
ATOM 5320 O O . ASN A 1 642 ? -4.040 8.720 30.938 1.00 76.19 642 ASN A O 1
ATOM 5324 N N . ILE A 1 643 ? -4.254 10.242 29.288 1.00 78.44 643 ILE A N 1
ATOM 5325 C CA . ILE A 1 643 ? -4.897 11.284 30.089 1.00 78.44 643 ILE A CA 1
ATOM 5326 C C . ILE A 1 643 ? -6.241 11.597 29.449 1.00 78.44 643 ILE A C 1
ATOM 5328 O O . ILE A 1 643 ? -6.293 12.109 28.334 1.00 78.44 643 ILE A O 1
ATOM 5332 N N . ASN A 1 644 ? -7.324 11.306 30.163 1.00 79.25 644 ASN A N 1
ATOM 5333 C CA . ASN A 1 644 ? -8.657 11.686 29.719 1.00 79.25 644 ASN A CA 1
ATOM 5334 C C . ASN A 1 644 ? -8.983 13.075 30.256 1.00 79.25 644 ASN A C 1
ATOM 5336 O O . ASN A 1 644 ? -8.858 13.346 31.455 1.00 79.25 644 ASN A O 1
ATOM 5340 N N . LEU A 1 645 ? -9.390 13.949 29.344 1.00 80.38 645 LEU A N 1
ATOM 5341 C CA . LEU A 1 645 ? -9.705 15.342 29.609 1.00 80.38 645 LEU A CA 1
ATOM 5342 C C . LEU A 1 645 ? -11.192 15.567 29.371 1.00 80.38 645 LEU A C 1
ATOM 5344 O O . LEU A 1 645 ? -11.757 15.025 28.429 1.00 80.38 645 LEU A O 1
ATOM 5348 N N . LYS A 1 646 ? -11.796 16.395 30.211 1.00 80.69 646 LYS A N 1
ATOM 5349 C CA . LYS A 1 646 ? -13.072 17.043 29.941 1.00 80.69 646 LYS A CA 1
ATOM 5350 C C . LYS A 1 646 ? -12.767 18.468 29.522 1.00 80.69 646 LYS A C 1
ATOM 5352 O O . LYS A 1 646 ? -12.054 19.174 30.240 1.00 80.69 646 LYS A O 1
ATOM 5357 N N . LEU A 1 647 ? -13.263 18.893 28.370 1.00 80.62 647 LEU A N 1
ATOM 5358 C CA . LEU A 1 647 ? -13.064 20.256 27.884 1.00 80.62 647 LEU A CA 1
ATOM 5359 C C . LEU A 1 647 ? -14.213 21.156 28.370 1.00 80.62 647 LEU A C 1
ATOM 5361 O O . LEU A 1 647 ? -15.323 20.679 28.609 1.00 80.62 647 LEU A O 1
ATOM 5365 N N . LYS A 1 648 ? -13.992 22.474 28.480 1.00 78.12 648 LYS A N 1
ATOM 5366 C CA . LYS A 1 648 ? -15.035 23.457 28.862 1.00 78.12 648 LYS A CA 1
ATOM 5367 C C . LYS A 1 648 ? -16.222 23.450 27.898 1.00 78.12 648 LYS A C 1
ATOM 5369 O O . LYS A 1 648 ? -17.341 23.766 28.290 1.00 78.12 648 LYS A O 1
ATOM 5374 N N . SER A 1 649 ? -15.988 23.032 26.655 1.00 73.31 649 SER A N 1
ATOM 5375 C CA . SER A 1 649 ? -17.026 22.799 25.646 1.00 73.31 649 SER A CA 1
ATOM 5376 C C . SER A 1 649 ? -17.944 21.604 25.952 1.00 73.31 649 SER A C 1
ATOM 5378 O O . SER A 1 649 ? -18.921 21.396 25.236 1.00 73.31 649 SER A O 1
ATOM 5380 N N . GLY A 1 650 ? -17.649 20.819 26.995 1.00 59.97 650 GLY A N 1
ATOM 5381 C CA . GLY A 1 650 ? -18.378 19.606 27.370 1.00 59.97 650 GLY A CA 1
ATOM 5382 C C . GLY A 1 650 ? -18.010 18.367 26.549 1.00 59.97 650 GLY A C 1
ATOM 5383 O O . GLY A 1 650 ? -18.688 17.351 26.686 1.00 59.97 650 GLY A O 1
ATOM 5384 N N . ARG A 1 651 ? -16.978 18.459 25.699 1.00 50.00 651 ARG A N 1
ATOM 5385 C CA . ARG A 1 651 ? -16.422 17.349 24.912 1.00 50.00 651 ARG A CA 1
ATOM 5386 C C . ARG A 1 651 ? -15.342 16.580 25.655 1.00 50.00 651 ARG A C 1
ATOM 5388 O O . ARG A 1 651 ? -14.679 17.190 26.530 1.00 50.00 651 ARG A O 1
#

Radius of gyration: 29.23 Å; Cα contacts (8 Å, |Δi|>4): 980; chains: 1; bounding box: 64×65×107 Å

Organism: Naegleria gruberi (NCBI:txid5762)

Nearest PDB structures (foldseek):
  4u1c-assembly1_C  TM=1.809E-01  e=6.705E+00  Saccharomyces cerevisiae S288C